Protein AF-A0A7X7TD85-F1 (afdb_monomer)

Foldseek 3Di:
DVVVVVVVVVVVLVVVVVVVVVPPDDDDPVVSVVVVVPPPPPDDDAAQWDKDFDDDPQFLAWWWAEAEPQQKTWTWTCSDVQAIWIKIAHPPVRDIDTDDPVGHAWTFAEAENLRWTKWWGDDPPLQAIWIWIADPVPRDIDTDDDPQFSYWTWHEAYPQRWTWWWTDPPATWIWIADPVPGDTDIGADPPARHWIFRYAYNLRWTKWWGHHPWEIWIWIDNPNPPDIDTDDDPPQDDTNWHDTWAEAEPQGWTWWDTNQWIWIDDPPDTRTDDDPQFSHWTFRYAYPQRKTKTWTAHPVRRITIMIIHGQDQAACDPVQHQQDQPQVRRSDNDVVSVVLLSVQQPDPAQPDPCLSRVQNPDPPPSHRDVVSVVVSVVSVVCCVVPND

Radius of gyration: 25.82 Å; Cα contacts (8 Å, |Δi|>4): 910; chains: 1; bounding box: 59×42×84 Å

Mean predicted aligned error: 12.68 Å

Structure (mmCIF, N/CA/C/O backbone):
data_AF-A0A7X7TD85-F1
#
_entry.id   AF-A0A7X7TD85-F1
#
loop_
_atom_site.group_PDB
_atom_site.id
_atom_site.type_symbol
_atom_site.label_atom_id
_atom_site.label_alt_id
_atom_site.label_comp_id
_atom_site.label_asym_id
_atom_site.label_entity_id
_atom_site.label_seq_id
_atom_site.pdbx_PDB_ins_code
_atom_site.Cartn_x
_atom_site.Cartn_y
_atom_site.Cartn_z
_atom_site.occupancy
_atom_site.B_iso_or_equiv
_atom_site.auth_seq_id
_atom_site.auth_comp_id
_atom_site.auth_asym_id
_atom_site.auth_atom_id
_atom_site.pdbx_PDB_model_num
ATOM 1 N N . MET A 1 1 ? 2.892 -10.693 33.694 1.00 32.06 1 MET A N 1
ATOM 2 C CA . MET A 1 1 ? 2.899 -10.758 35.179 1.00 32.06 1 MET A CA 1
ATOM 3 C C . MET A 1 1 ? 2.484 -9.441 35.850 1.00 32.06 1 MET A C 1
ATOM 5 O O . MET A 1 1 ? 1.933 -9.512 36.935 1.00 32.06 1 MET A O 1
ATOM 9 N N . GLY A 1 2 ? 2.659 -8.267 35.218 1.00 30.20 2 GLY A N 1
ATOM 10 C CA . GLY A 1 2 ? 2.232 -6.971 35.784 1.00 30.20 2 GLY A CA 1
ATOM 11 C C . GLY A 1 2 ? 0.717 -6.688 35.782 1.00 30.20 2 GLY A C 1
ATOM 12 O O . GLY A 1 2 ? 0.222 -6.086 36.725 1.00 30.20 2 GLY A O 1
ATOM 13 N N . GLN A 1 3 ? -0.043 -7.177 34.791 1.00 30.58 3 GLN A N 1
ATOM 14 C CA . GLN A 1 3 ? -1.491 -6.902 34.664 1.00 30.58 3 GLN A CA 1
ATOM 15 C C . GLN A 1 3 ? -2.364 -7.578 35.738 1.00 30.58 3 GLN A C 1
ATOM 17 O O . GLN A 1 3 ? -3.323 -6.981 36.215 1.00 30.58 3 GLN A O 1
ATOM 22 N N . ARG A 1 4 ? -2.010 -8.788 36.199 1.00 29.22 4 ARG A N 1
ATOM 23 C CA . ARG A 1 4 ? -2.764 -9.482 37.266 1.00 29.22 4 ARG A CA 1
ATOM 24 C C . ARG A 1 4 ? -2.607 -8.820 38.641 1.00 29.22 4 ARG A C 1
ATOM 26 O O . ARG A 1 4 ? -3.500 -8.929 39.473 1.00 29.22 4 ARG A O 1
ATOM 33 N N . THR A 1 5 ? -1.501 -8.112 38.868 1.00 29.78 5 THR A N 1
ATOM 34 C CA . THR A 1 5 ? -1.247 -7.372 40.114 1.00 29.78 5 THR A CA 1
ATOM 35 C C . THR A 1 5 ? -2.063 -6.078 40.179 1.00 29.78 5 THR A C 1
ATOM 37 O O . THR A 1 5 ? -2.513 -5.702 41.254 1.00 29.78 5 THR A O 1
ATOM 40 N N . ILE A 1 6 ? -2.319 -5.436 39.033 1.00 35.62 6 ILE A N 1
ATOM 41 C CA . ILE A 1 6 ? -3.193 -4.255 38.923 1.00 35.62 6 ILE A CA 1
ATOM 42 C C . ILE A 1 6 ? -4.661 -4.652 39.164 1.00 35.62 6 ILE A C 1
ATOM 44 O O . ILE A 1 6 ? -5.360 -3.983 39.921 1.00 35.62 6 ILE A O 1
ATOM 48 N N . LEU A 1 7 ? -5.086 -5.805 38.632 1.00 36.94 7 LEU A N 1
ATOM 49 C CA . LEU A 1 7 ? -6.433 -6.368 38.805 1.00 36.94 7 LEU A CA 1
ATOM 50 C C . LEU A 1 7 ? -6.800 -6.618 40.284 1.00 36.94 7 LEU A C 1
ATOM 52 O O . LEU A 1 7 ? -7.904 -6.309 40.726 1.00 36.94 7 LEU A O 1
ATOM 56 N N . PHE A 1 8 ? -5.846 -7.123 41.076 1.00 32.50 8 PHE A N 1
ATOM 57 C CA . PHE A 1 8 ? -6.036 -7.342 42.515 1.00 32.50 8 PHE A CA 1
ATOM 58 C C . PHE A 1 8 ? -6.134 -6.037 43.311 1.00 32.50 8 PHE A C 1
ATOM 60 O O . PHE A 1 8 ? -6.791 -6.010 44.347 1.00 32.50 8 PHE A O 1
ATOM 67 N N . ILE A 1 9 ? -5.507 -4.956 42.841 1.00 37.59 9 ILE A N 1
ATOM 68 C CA . ILE A 1 9 ? -5.531 -3.655 43.516 1.00 37.59 9 ILE A CA 1
ATOM 69 C C . ILE A 1 9 ? -6.856 -2.928 43.247 1.00 37.59 9 ILE A C 1
ATOM 71 O O . ILE A 1 9 ? -7.404 -2.343 44.174 1.00 37.59 9 ILE A O 1
ATOM 75 N N . VAL A 1 10 ? -7.422 -3.026 42.038 1.00 38.94 10 VAL A N 1
ATOM 76 C CA . VAL A 1 10 ? -8.727 -2.422 41.693 1.00 38.94 10 VAL A CA 1
ATOM 77 C C . VAL A 1 10 ? -9.875 -3.110 42.442 1.00 38.94 10 VAL A C 1
ATOM 79 O O . VAL A 1 10 ? -10.669 -2.437 43.096 1.00 38.94 10 VAL A O 1
ATOM 82 N N . ALA A 1 11 ? -9.903 -4.448 42.462 1.00 36.06 11 ALA A N 1
ATOM 83 C CA . ALA A 1 11 ? -10.901 -5.204 43.224 1.00 36.06 11 ALA A CA 1
ATOM 84 C C . ALA A 1 11 ? -10.747 -5.011 44.748 1.00 36.06 11 ALA A C 1
ATOM 86 O O . ALA A 1 11 ? -11.739 -4.894 45.470 1.00 36.06 11 ALA A O 1
ATOM 87 N N . ALA A 1 12 ? -9.508 -4.913 45.250 1.00 34.41 12 ALA A N 1
ATOM 88 C CA . ALA A 1 12 ? -9.257 -4.632 46.662 1.00 34.41 12 ALA A CA 1
ATOM 89 C C . ALA A 1 12 ? -9.620 -3.190 47.051 1.00 34.41 12 ALA A C 1
ATOM 91 O O . ALA A 1 12 ? -10.132 -2.981 48.145 1.00 34.41 12 ALA A O 1
ATOM 92 N N . LEU A 1 13 ? -9.415 -2.196 46.181 1.00 38.72 13 LEU A N 1
ATOM 93 C CA . LEU A 1 13 ? -9.805 -0.805 46.442 1.00 38.72 13 LEU A CA 1
ATOM 94 C C . LEU A 1 13 ? -11.325 -0.608 46.371 1.00 38.72 13 LEU A C 1
ATOM 96 O O . LEU A 1 13 ? -11.860 0.124 47.202 1.00 38.72 13 LEU A O 1
ATOM 100 N N . GLY A 1 14 ? -12.025 -1.317 45.477 1.00 38.66 14 GLY A N 1
ATOM 101 C CA . GLY A 1 14 ? -13.493 -1.372 45.458 1.00 38.66 14 GLY A CA 1
ATOM 102 C C . GLY A 1 14 ? -14.073 -1.996 46.734 1.00 38.66 14 GLY A C 1
ATOM 103 O O . GLY A 1 14 ? -14.979 -1.437 47.353 1.00 38.66 14 GLY A O 1
ATOM 104 N N . ALA A 1 15 ? -13.480 -3.095 47.214 1.00 35.88 15 ALA A N 1
ATOM 105 C CA . ALA A 1 15 ? -13.881 -3.736 48.469 1.00 35.88 15 ALA A CA 1
ATOM 106 C C . ALA A 1 15 ? -13.536 -2.895 49.717 1.00 35.88 15 ALA A C 1
ATOM 108 O O . ALA A 1 15 ? -14.316 -2.837 50.671 1.00 35.88 15 ALA A O 1
ATOM 109 N N . VAL A 1 16 ? -12.393 -2.197 49.715 1.00 36.25 16 VAL A N 1
ATOM 110 C CA . VAL A 1 16 ? -12.001 -1.286 50.803 1.00 36.25 16 VAL A CA 1
ATOM 111 C C . VAL A 1 16 ? -12.921 -0.062 50.833 1.00 36.25 16 VAL A C 1
ATOM 113 O O . VAL A 1 16 ? -13.397 0.292 51.911 1.00 36.25 16 VAL A O 1
ATOM 116 N N . ALA A 1 17 ? -13.272 0.521 49.683 1.00 37.56 17 ALA A N 1
ATOM 117 C CA . ALA A 1 17 ? -14.242 1.614 49.600 1.00 37.56 17 ALA A CA 1
ATOM 118 C C . ALA A 1 17 ? -15.633 1.202 50.124 1.00 37.56 17 ALA A C 1
ATOM 120 O O . ALA A 1 17 ? -16.249 1.966 50.868 1.00 37.56 17 ALA A O 1
ATOM 121 N N . ALA A 1 18 ? -16.085 -0.025 49.836 1.00 36.75 18 ALA A N 1
ATOM 122 C CA . ALA A 1 18 ? -17.347 -0.566 50.346 1.00 36.75 18 ALA A CA 1
ATOM 123 C C . ALA A 1 18 ? -17.337 -0.796 51.874 1.00 36.75 18 ALA A C 1
ATOM 125 O O . ALA A 1 18 ? -18.325 -0.515 52.553 1.00 36.75 18 ALA A O 1
ATOM 126 N N . SER A 1 19 ? -16.209 -1.235 52.447 1.00 35.62 19 SER A N 1
ATOM 127 C CA . SER A 1 19 ? -16.087 -1.497 53.894 1.00 35.62 19 SER A CA 1
ATOM 128 C C . SER A 1 19 ? -16.054 -0.236 54.778 1.00 35.62 19 SER A C 1
ATOM 130 O O . SER A 1 19 ? -16.370 -0.305 55.968 1.00 35.62 19 SER A O 1
ATOM 132 N N . TYR A 1 20 ? -15.739 0.934 54.209 1.00 34.91 20 TYR A N 1
ATOM 133 C CA . TYR A 1 20 ? -15.736 2.212 54.934 1.00 34.91 20 TYR A CA 1
ATOM 134 C C . TYR A 1 20 ? -17.121 2.875 55.029 1.00 34.91 20 TYR A C 1
ATOM 136 O O . TYR A 1 20 ? -17.342 3.697 55.920 1.00 34.91 20 TYR A O 1
ATOM 144 N N . VAL A 1 21 ? -18.082 2.487 54.183 1.00 39.78 21 VAL A N 1
ATOM 145 C CA . VAL A 1 21 ? -19.446 3.055 54.182 1.00 39.78 21 VAL A CA 1
ATOM 146 C C . VAL A 1 21 ? -20.287 2.551 55.367 1.00 39.78 21 VAL A C 1
ATOM 148 O O . VAL A 1 21 ? -21.185 3.253 55.824 1.00 39.78 21 VAL A O 1
ATOM 151 N N . SER A 1 22 ? -19.949 1.403 55.965 1.00 39.97 22 SER A N 1
ATOM 152 C CA . SER A 1 22 ? -20.615 0.884 57.175 1.00 39.97 22 SER A CA 1
ATOM 153 C C . SER A 1 22 ? -20.005 1.367 58.502 1.00 39.97 22 SER A C 1
ATOM 155 O O . SER A 1 22 ? -20.517 1.033 59.568 1.00 39.97 22 SER A O 1
ATOM 157 N N . GLY A 1 23 ? -18.903 2.127 58.464 1.00 37.53 23 GLY A N 1
ATOM 158 C CA . GLY A 1 23 ? -18.008 2.328 59.608 1.00 37.53 23 GLY A CA 1
ATOM 159 C C . GLY A 1 23 ? -17.766 3.776 60.033 1.00 37.53 23 GLY A C 1
ATOM 160 O O . GLY A 1 23 ? -16.636 4.101 60.370 1.00 37.53 23 GLY A O 1
ATOM 161 N N . GLY A 1 24 ? -18.774 4.654 60.012 1.00 35.91 24 GLY A N 1
ATOM 162 C CA . GLY A 1 24 ? -18.851 5.865 60.858 1.00 35.91 24 GLY A CA 1
ATOM 163 C C . GLY A 1 24 ? -17.739 6.934 60.797 1.00 35.91 24 GLY A C 1
ATOM 164 O O . GLY A 1 24 ? -17.831 7.920 61.525 1.00 35.91 24 GLY A O 1
ATOM 165 N N . LEU A 1 25 ? -16.710 6.805 59.959 1.00 35.03 25 LEU A N 1
ATOM 166 C CA . LEU A 1 25 ? -15.674 7.820 59.766 1.00 35.03 25 LEU A CA 1
ATOM 167 C C . LEU A 1 25 ? -15.967 8.594 58.482 1.00 35.03 25 LEU A C 1
ATOM 169 O O . LEU A 1 25 ? -15.775 8.102 57.373 1.00 35.03 25 LEU A O 1
ATOM 173 N N . ALA A 1 26 ? -16.449 9.823 58.653 1.00 40.00 26 ALA A N 1
ATOM 174 C CA . ALA A 1 26 ? -16.737 10.761 57.579 1.00 40.00 26 ALA A CA 1
ATOM 175 C C . ALA A 1 26 ? -15.445 11.216 56.873 1.00 40.00 26 ALA A C 1
ATOM 177 O O . ALA A 1 26 ? -14.918 12.295 57.138 1.00 40.00 26 ALA A O 1
ATOM 178 N N . MET A 1 27 ? -14.939 10.407 55.943 1.00 38.25 27 MET A N 1
ATOM 179 C CA . MET A 1 27 ? -14.141 10.916 54.829 1.00 38.25 27 MET A CA 1
ATOM 180 C C . MET A 1 27 ? -15.115 11.405 53.757 1.00 38.25 27 MET A C 1
ATOM 182 O O . MET A 1 27 ? -15.992 10.672 53.308 1.00 38.25 27 MET A O 1
ATOM 186 N N . CYS A 1 28 ? -15.008 12.681 53.383 1.00 39.28 28 CYS A N 1
ATOM 187 C CA . CYS A 1 28 ? -15.877 13.282 52.376 1.00 39.28 28 CYS A CA 1
ATOM 188 C C . CYS A 1 28 ? -15.732 12.513 51.053 1.00 39.28 28 CYS A C 1
ATOM 190 O O . CYS A 1 28 ? -14.605 12.317 50.595 1.00 39.28 28 CYS A O 1
ATOM 192 N N . ARG A 1 29 ? -16.856 12.122 50.424 1.00 41.38 29 ARG A N 1
ATOM 193 C CA . ARG A 1 29 ? -16.921 11.431 49.113 1.00 41.38 29 ARG A CA 1
ATOM 194 C C . ARG A 1 29 ? -15.961 12.027 48.063 1.00 41.38 29 ARG A C 1
ATOM 196 O O . ARG A 1 29 ? -15.416 11.302 47.243 1.00 41.38 29 ARG A O 1
ATOM 203 N N . ARG A 1 30 ? -15.670 13.331 48.155 1.00 38.34 30 ARG A N 1
ATOM 204 C CA . ARG A 1 30 ? -14.742 14.073 47.281 1.00 38.34 30 ARG A CA 1
ATOM 205 C C . ARG A 1 30 ? -13.263 13.671 47.391 1.00 38.34 30 ARG A C 1
ATOM 207 O O . ARG A 1 30 ? -12.523 13.867 46.435 1.00 38.34 30 ARG A O 1
ATOM 214 N N . CYS A 1 31 ? -12.809 13.132 48.523 1.00 35.28 31 CYS A N 1
ATOM 215 C CA . CYS A 1 31 ? -11.389 12.826 48.748 1.00 35.28 31 CYS A CA 1
ATOM 216 C C . CYS A 1 31 ? -10.958 11.468 48.174 1.00 35.28 31 CYS A C 1
ATOM 218 O O . CYS A 1 31 ? -9.779 11.292 47.882 1.00 35.28 31 CYS A O 1
ATOM 220 N N . VAL A 1 32 ? -11.893 10.529 47.988 1.00 44.47 32 VAL A N 1
ATOM 221 C CA . VAL A 1 32 ? -11.605 9.194 47.434 1.00 44.47 32 VAL A CA 1
ATOM 222 C C . VAL A 1 32 ? -11.452 9.256 45.905 1.00 44.47 32 VAL A C 1
ATOM 224 O O . VAL A 1 32 ? -10.505 8.686 45.372 1.00 44.47 32 VAL A O 1
ATOM 227 N N . CYS A 1 33 ? -12.283 10.037 45.200 1.00 41.84 33 CYS A N 1
ATOM 228 C CA . CYS A 1 33 ? -12.187 10.191 43.739 1.00 41.84 33 CYS A CA 1
ATOM 229 C C . CYS A 1 33 ? -10.936 10.958 43.275 1.00 41.84 33 CYS A C 1
ATOM 231 O O . CYS A 1 33 ? -10.372 10.634 42.233 1.00 41.84 33 CYS A O 1
ATOM 233 N N . LEU A 1 34 ? -10.455 11.942 44.048 1.00 34.38 34 LEU A N 1
ATOM 234 C CA . LEU A 1 34 ? -9.291 12.754 43.655 1.00 34.38 34 LEU A CA 1
ATOM 235 C C . LEU A 1 34 ? -7.988 11.934 43.582 1.00 34.38 34 LEU A C 1
ATOM 237 O O . LEU A 1 34 ? -7.079 12.285 42.837 1.00 34.38 34 LEU A O 1
ATOM 241 N N . ILE A 1 35 ? -7.900 10.837 44.341 1.00 40.81 35 ILE A N 1
ATOM 242 C CA . ILE A 1 35 ? -6.721 9.958 44.381 1.00 40.81 35 ILE A CA 1
ATOM 243 C C . ILE A 1 35 ? -6.722 8.968 43.202 1.00 40.81 35 ILE A C 1
ATOM 245 O O . ILE A 1 35 ? -5.653 8.621 42.707 1.00 40.81 35 ILE A O 1
ATOM 249 N N . VAL A 1 36 ? -7.900 8.574 42.701 1.00 43.59 36 VAL A N 1
ATOM 250 C CA . VAL A 1 36 ? -8.040 7.690 41.528 1.00 43.59 36 VAL A CA 1
ATOM 251 C C . VAL A 1 36 ? -7.693 8.432 40.229 1.00 43.59 36 VAL A C 1
ATOM 253 O O . VAL A 1 36 ? -6.986 7.890 39.385 1.00 43.59 36 VAL A O 1
ATOM 256 N N . VAL A 1 37 ? -8.086 9.706 40.108 1.00 39.94 37 VAL A N 1
ATOM 257 C CA . VAL A 1 37 ? -7.835 10.531 38.908 1.00 39.94 37 VAL A CA 1
ATOM 258 C C . VAL A 1 37 ? -6.360 10.948 38.766 1.00 39.94 37 VAL A C 1
ATOM 260 O O . VAL A 1 37 ? -5.863 11.108 37.655 1.00 39.94 37 VAL A O 1
ATOM 263 N N . LEU A 1 38 ? -5.618 11.100 39.871 1.00 35.53 38 LEU A N 1
ATOM 264 C CA . LEU A 1 38 ? -4.243 11.624 39.835 1.00 35.53 38 LEU A CA 1
ATOM 265 C C . LEU A 1 38 ? -3.147 10.573 39.563 1.00 35.53 38 LEU A C 1
ATOM 267 O O . LEU A 1 38 ? -2.009 10.965 39.309 1.00 35.53 38 LEU A O 1
ATOM 271 N N . PHE A 1 39 ? -3.453 9.268 39.577 1.00 36.59 39 PHE A N 1
ATOM 272 C CA . PHE A 1 39 ? -2.442 8.204 39.420 1.00 36.59 39 PHE A CA 1
ATOM 273 C C . PHE A 1 39 ? -2.352 7.549 38.029 1.00 36.59 39 PHE A C 1
ATOM 275 O O . PHE A 1 39 ? -1.396 6.814 37.792 1.00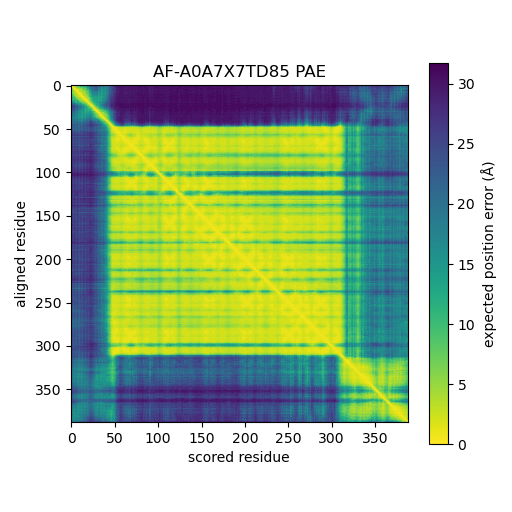 36.59 39 PHE A O 1
ATOM 282 N N . PHE A 1 40 ? -3.260 7.836 37.091 1.00 41.59 40 PHE A N 1
ATOM 283 C CA . PHE A 1 40 ? -3.316 7.150 35.786 1.00 41.59 40 PHE A CA 1
ATOM 284 C C . PHE A 1 40 ? -3.123 8.070 34.572 1.00 41.59 40 PHE A C 1
ATOM 286 O O . PHE A 1 40 ? -3.661 7.830 33.499 1.00 41.59 40 PHE A O 1
ATOM 293 N N . ASN A 1 41 ? -2.282 9.099 34.691 1.00 30.73 41 ASN A N 1
ATOM 294 C CA . ASN A 1 41 ? -1.896 9.944 33.550 1.00 30.73 41 ASN A CA 1
ATOM 295 C C . ASN A 1 41 ? -0.824 9.295 32.644 1.00 30.73 41 ASN A C 1
ATOM 297 O O . ASN A 1 41 ? 0.086 9.954 32.141 1.00 30.73 41 ASN A O 1
ATOM 301 N N . SER A 1 42 ? -0.907 7.981 32.440 1.00 33.94 42 SER A N 1
ATOM 302 C CA . SER A 1 42 ? -0.065 7.243 31.500 1.00 33.94 42 SER A CA 1
ATOM 303 C C . SER A 1 42 ? -0.921 6.731 30.345 1.00 33.94 42 SER A C 1
ATOM 305 O O . SER A 1 42 ? -1.351 5.584 30.357 1.00 33.94 42 SER A O 1
ATOM 307 N N . LEU A 1 43 ? -1.163 7.635 29.388 1.00 38.50 43 LEU A N 1
ATOM 308 C CA . LEU A 1 43 ? -1.397 7.408 27.954 1.00 38.50 43 LEU A CA 1
ATOM 309 C C . LEU A 1 43 ? -1.943 6.017 27.587 1.00 38.50 43 LEU A C 1
ATOM 311 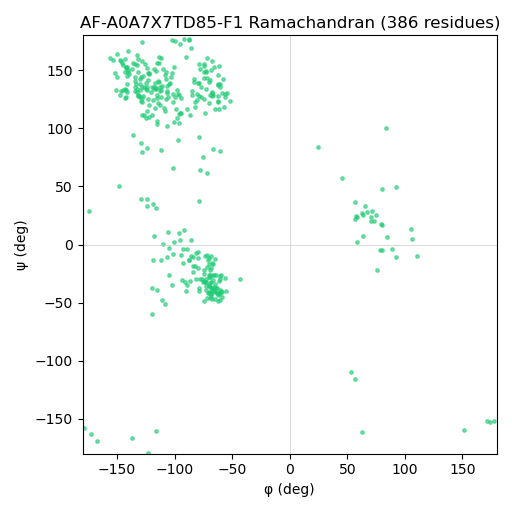O O . LEU A 1 43 ? -1.187 5.142 27.164 1.00 38.50 43 LEU A O 1
ATOM 315 N N . LEU A 1 44 ? -3.258 5.851 27.681 1.00 40.19 44 LEU A N 1
ATOM 316 C CA . LEU A 1 44 ? -3.975 4.854 26.895 1.00 40.19 44 LEU A CA 1
ATOM 317 C C . LEU A 1 44 ? -4.523 5.599 25.676 1.00 40.19 44 LEU A C 1
ATOM 319 O O . LEU A 1 44 ? -5.429 6.416 25.799 1.00 40.19 44 LEU A O 1
ATOM 323 N N . PHE A 1 45 ? -3.895 5.408 24.517 1.00 41.66 45 PHE A N 1
ATOM 324 C CA . PHE A 1 45 ? -4.508 5.815 23.258 1.00 41.66 45 PHE A CA 1
ATOM 325 C C . PHE A 1 45 ? -5.619 4.804 22.987 1.00 41.66 45 PHE A C 1
ATOM 327 O O . PHE A 1 45 ? -5.314 3.633 22.792 1.00 41.66 45 PHE A O 1
ATOM 334 N N . ALA A 1 46 ? -6.880 5.230 23.028 1.00 50.19 46 ALA A N 1
ATOM 335 C CA . ALA A 1 46 ? -7.964 4.417 22.496 1.00 50.19 46 ALA A CA 1
ATOM 336 C C . ALA A 1 46 ? -7.737 4.222 20.986 1.00 50.19 46 ALA A C 1
ATOM 338 O O . ALA A 1 46 ? -7.342 5.175 20.296 1.00 50.19 46 ALA A O 1
ATOM 339 N N . ASP A 1 47 ? -7.942 2.998 20.494 1.00 63.97 47 ASP A N 1
ATOM 340 C CA . ASP A 1 47 ? -7.630 2.639 19.114 1.00 63.97 47 ASP A CA 1
ATOM 341 C C . ASP A 1 47 ? -8.391 3.547 18.133 1.00 63.97 47 ASP A C 1
ATOM 343 O O . ASP A 1 47 ? -9.491 4.047 18.380 1.00 63.97 47 ASP A O 1
ATOM 347 N N . SER A 1 48 ? -7.726 3.902 17.039 1.00 79.75 48 SER A N 1
ATOM 348 C CA . SER A 1 48 ? -8.261 4.830 16.028 1.00 79.75 48 SER A CA 1
ATOM 349 C C . SER A 1 48 ? -8.952 4.106 14.875 1.00 79.75 48 SER A C 1
ATOM 351 O O . SER A 1 48 ? -9.588 4.748 14.041 1.00 79.75 48 SER A O 1
ATOM 353 N N . TYR A 1 49 ? -8.822 2.781 14.846 1.00 86.31 49 TYR A N 1
ATOM 354 C CA . TYR A 1 49 ? -9.267 1.906 13.778 1.00 86.31 49 TYR A CA 1
ATOM 355 C C . TYR A 1 49 ? -9.838 0.613 14.355 1.00 86.31 49 TYR A C 1
ATOM 357 O O . TYR A 1 49 ? -9.222 0.024 15.242 1.00 86.31 49 TYR A O 1
ATOM 365 N N . ASP A 1 50 ? -10.947 0.148 13.787 1.00 85.19 50 ASP A N 1
ATOM 366 C CA . ASP A 1 50 ? -11.448 -1.214 13.960 1.00 85.19 50 ASP A CA 1
ATOM 367 C C . ASP A 1 50 ? -10.798 -2.118 12.922 1.00 85.19 50 ASP A C 1
ATOM 369 O O . ASP A 1 50 ? -11.027 -1.968 11.720 1.00 85.19 50 ASP A O 1
ATOM 373 N N . LEU A 1 51 ? -9.940 -3.029 13.386 1.00 88.50 51 LEU A N 1
ATOM 374 C CA . LEU A 1 51 ? -9.154 -3.915 12.533 1.00 88.50 51 LEU A CA 1
ATOM 375 C C . LEU A 1 51 ? -9.786 -5.305 12.482 1.00 88.50 51 LEU A C 1
ATOM 377 O O . LEU A 1 51 ? -9.916 -5.975 13.504 1.00 88.50 51 LEU A O 1
ATOM 381 N N . ALA A 1 52 ? -10.108 -5.763 11.277 1.00 88.81 52 ALA A N 1
ATOM 382 C CA . ALA A 1 52 ? -10.649 -7.090 11.023 1.00 88.81 52 ALA A CA 1
ATOM 383 C C . ALA A 1 52 ? -9.698 -7.898 10.137 1.00 88.81 52 ALA A C 1
ATOM 385 O O . ALA A 1 52 ? -9.217 -7.408 9.113 1.00 88.81 52 ALA A O 1
ATOM 386 N N . THR A 1 53 ? -9.442 -9.151 10.512 1.00 94.19 53 THR A N 1
ATOM 387 C CA . THR A 1 53 ? -8.691 -10.095 9.676 1.00 94.19 53 THR A CA 1
ATOM 388 C C . THR A 1 53 ? -9.435 -10.362 8.369 1.00 94.19 53 THR A C 1
ATOM 390 O O . THR A 1 53 ? -10.647 -10.579 8.364 1.00 94.19 53 THR A O 1
ATOM 393 N N . PHE A 1 54 ? -8.689 -10.416 7.270 1.00 94.38 54 PHE A N 1
ATOM 394 C CA . PHE A 1 54 ? -9.161 -10.855 5.965 1.00 94.38 54 PHE A CA 1
ATOM 395 C C . PHE A 1 54 ? -8.216 -11.931 5.431 1.00 94.38 54 PHE A C 1
ATOM 397 O O . PHE A 1 54 ? -7.075 -11.641 5.077 1.00 94.38 54 PHE A O 1
ATOM 404 N N . ASP A 1 55 ? -8.711 -13.163 5.344 1.00 94.56 55 ASP A N 1
ATOM 405 C CA . ASP A 1 55 ? -7.967 -14.287 4.783 1.00 94.56 55 ASP A CA 1
ATOM 406 C C . ASP A 1 55 ? -8.746 -14.944 3.646 1.00 94.56 55 ASP A C 1
ATOM 408 O O . ASP A 1 55 ? -9.941 -15.232 3.765 1.00 94.56 55 ASP A O 1
ATOM 412 N N . VAL A 1 56 ? -8.045 -15.241 2.550 1.00 93.31 56 VAL A N 1
ATOM 413 C CA . VAL A 1 56 ? -8.607 -16.036 1.457 1.00 93.31 56 VAL A CA 1
ATOM 414 C C . VAL A 1 56 ? -8.769 -17.478 1.939 1.00 93.31 56 VAL A C 1
ATOM 416 O O . VAL A 1 56 ? -7.812 -18.132 2.353 1.00 93.31 56 VAL A O 1
ATOM 419 N N . GLY A 1 57 ? -9.997 -17.998 1.896 1.00 91.88 57 GLY A N 1
ATOM 420 C CA . GLY A 1 57 ? -10.310 -19.329 2.417 1.00 91.88 57 GLY A CA 1
ATOM 421 C C . GLY A 1 57 ? -9.462 -20.425 1.766 1.00 91.88 57 GLY A C 1
ATOM 422 O O . GLY A 1 57 ? -9.549 -20.645 0.564 1.00 91.88 57 GLY A O 1
ATOM 423 N N . GLY A 1 58 ? -8.660 -21.142 2.554 1.00 89.31 58 GLY A N 1
ATOM 424 C CA . GLY A 1 58 ? -7.757 -22.191 2.063 1.00 89.31 58 GLY A CA 1
ATOM 425 C C . GLY A 1 58 ? -6.336 -21.719 1.735 1.00 89.31 58 GLY A C 1
ATOM 426 O O . GLY A 1 58 ? -5.466 -22.570 1.570 1.00 89.31 58 GLY A O 1
ATOM 427 N N . ALA A 1 59 ? -6.076 -20.409 1.704 1.00 92.31 59 ALA A N 1
ATOM 428 C CA . ALA A 1 59 ? -4.718 -19.877 1.717 1.00 92.31 59 ALA A CA 1
ATOM 429 C C . ALA A 1 59 ? -4.112 -19.993 3.122 1.00 92.31 59 ALA A C 1
ATOM 431 O O . ALA A 1 59 ? -4.811 -19.904 4.133 1.00 92.31 59 ALA A O 1
ATOM 432 N N . THR A 1 60 ? -2.795 -20.178 3.198 1.00 92.19 60 THR A N 1
ATOM 433 C CA . THR A 1 60 ? -2.060 -20.055 4.470 1.00 92.19 60 THR A CA 1
ATOM 434 C C . THR A 1 60 ? -1.510 -18.649 4.675 1.00 92.19 60 THR A C 1
ATOM 436 O O . THR A 1 60 ? -1.059 -18.319 5.771 1.00 92.19 60 THR A O 1
ATOM 439 N N . THR A 1 61 ? -1.472 -17.860 3.604 1.00 93.94 61 THR A N 1
ATOM 440 C CA . THR A 1 61 ? -0.930 -16.512 3.562 1.00 93.94 61 THR A CA 1
ATOM 441 C C . THR A 1 61 ? -1.789 -15.654 2.652 1.00 93.94 61 THR A C 1
ATOM 443 O O . THR A 1 61 ? -1.995 -16.003 1.490 1.00 93.94 61 THR A O 1
ATOM 446 N N . THR A 1 62 ? -2.225 -14.518 3.188 1.00 96.38 62 THR A N 1
ATOM 447 C CA . THR A 1 62 ? -2.965 -13.491 2.454 1.00 96.38 62 THR A CA 1
ATOM 448 C C . THR A 1 62 ? -2.265 -12.153 2.652 1.00 96.38 62 THR A C 1
ATOM 450 O O . THR A 1 62 ? -2.018 -11.746 3.785 1.00 96.38 62 THR A O 1
ATOM 453 N N . TYR A 1 63 ? -1.960 -11.462 1.559 1.00 97.56 63 TYR A N 1
ATOM 454 C CA . TYR A 1 63 ? -1.492 -10.081 1.562 1.00 97.56 63 TYR A CA 1
ATOM 455 C C . TYR A 1 63 ? -2.553 -9.189 0.930 1.00 97.56 63 TYR A C 1
ATOM 457 O O . TYR A 1 63 ? -3.026 -9.490 -0.165 1.00 97.56 63 TYR A O 1
ATOM 465 N N . LEU A 1 64 ? -2.885 -8.077 1.586 1.00 98.50 64 LEU A N 1
ATOM 466 C CA . LEU A 1 64 ? -3.636 -6.980 0.978 1.00 98.50 64 LEU A CA 1
ATOM 467 C C . LEU A 1 64 ? -2.679 -5.818 0.737 1.00 98.50 64 LEU A C 1
ATOM 469 O O . LEU A 1 64 ? -1.934 -5.457 1.650 1.00 98.50 64 LEU A O 1
ATOM 473 N N . TYR A 1 65 ? -2.692 -5.270 -0.477 1.00 98.50 65 TYR A N 1
ATOM 474 C CA . TYR A 1 65 ? -1.740 -4.243 -0.899 1.00 98.50 65 TYR A CA 1
ATOM 475 C C . TYR A 1 65 ? -2.399 -2.926 -1.295 1.00 98.50 65 TYR A C 1
ATOM 477 O O . TYR A 1 65 ? -1.845 -1.894 -0.952 1.00 98.50 65 TYR A O 1
ATOM 485 N N . GLY A 1 66 ? -3.563 -2.949 -1.954 1.00 98.50 66 GLY A N 1
ATOM 486 C CA . GLY A 1 66 ? -4.222 -1.732 -2.443 1.00 98.50 66 GLY A CA 1
ATOM 487 C C . GLY A 1 66 ? -5.729 -1.721 -2.198 1.00 98.50 66 GLY A C 1
ATOM 488 O O . GLY A 1 66 ? -6.351 -2.785 -2.168 1.00 98.50 66 GLY A O 1
ATOM 489 N N . ILE A 1 67 ? -6.320 -0.536 -2.042 1.00 98.69 67 ILE A N 1
ATOM 490 C CA . ILE A 1 67 ? -7.762 -0.308 -1.900 1.00 98.69 67 ILE A CA 1
ATOM 491 C C . ILE A 1 67 ? -8.192 0.980 -2.612 1.00 98.69 67 ILE A C 1
ATOM 493 O O . ILE A 1 67 ? -7.612 2.038 -2.412 1.00 98.69 67 ILE A O 1
ATOM 497 N N . ASN A 1 68 ? -9.281 0.930 -3.382 1.00 98.12 68 ASN A N 1
ATOM 498 C CA . ASN A 1 68 ? -9.850 2.132 -3.996 1.00 98.12 68 ASN A CA 1
ATOM 499 C C . ASN A 1 68 ? -11.097 2.665 -3.263 1.00 98.12 68 ASN A C 1
ATOM 501 O O . ASN A 1 68 ? -11.624 2.068 -2.315 1.00 98.12 68 ASN A O 1
ATOM 505 N N . ASN A 1 69 ? -11.611 3.810 -3.718 1.00 96.19 69 ASN A N 1
ATOM 506 C CA . ASN A 1 69 ? -12.774 4.477 -3.121 1.00 96.19 69 ASN A CA 1
ATOM 507 C C . ASN A 1 69 ? -14.103 3.748 -3.346 1.00 96.19 69 ASN A C 1
ATOM 509 O O . ASN A 1 69 ? -15.102 4.091 -2.717 1.00 96.19 69 ASN A O 1
ATOM 513 N N . HIS A 1 70 ? -14.123 2.753 -4.228 1.00 93.06 70 HIS A N 1
ATOM 514 C CA . HIS A 1 70 ? -15.289 1.919 -4.507 1.00 93.06 70 HIS A CA 1
ATOM 515 C C . HIS A 1 70 ? -15.267 0.602 -3.711 1.00 93.06 70 HIS A C 1
ATOM 517 O O . HIS A 1 70 ? -16.059 -0.296 -3.993 1.00 93.06 70 HIS A O 1
ATOM 523 N N . GLY A 1 71 ? -14.344 0.460 -2.750 1.00 90.56 71 GLY A N 1
ATOM 524 C CA . GLY A 1 71 ? -14.242 -0.728 -1.901 1.00 90.56 71 GLY A CA 1
ATOM 525 C C . GLY A 1 71 ? -13.678 -1.955 -2.619 1.00 90.56 71 GLY A C 1
ATOM 526 O O . GLY A 1 71 ? -13.906 -3.080 -2.172 1.00 90.56 71 GLY A O 1
ATOM 527 N N . TRP A 1 72 ? -12.964 -1.767 -3.733 1.00 97.56 72 TRP A N 1
ATOM 528 C CA . TRP A 1 72 ? -12.161 -2.830 -4.330 1.00 97.56 72 TRP A CA 1
ATOM 529 C C . TRP A 1 72 ? -10.796 -2.891 -3.668 1.00 97.56 72 TRP A C 1
ATOM 531 O O . TRP A 1 72 ? -10.130 -1.871 -3.525 1.00 97.56 72 TRP A O 1
ATOM 541 N N . ILE A 1 73 ? -10.388 -4.099 -3.304 1.00 98.38 73 ILE A N 1
ATOM 542 C CA . ILE A 1 73 ? -9.100 -4.421 -2.703 1.00 98.38 73 ILE A CA 1
ATOM 543 C C . ILE A 1 73 ? -8.312 -5.282 -3.680 1.00 98.38 73 ILE A C 1
ATOM 545 O O . ILE A 1 73 ? -8.877 -6.194 -4.284 1.00 98.38 73 ILE A O 1
ATOM 549 N N . VAL A 1 74 ? -7.010 -5.042 -3.793 1.00 98.44 74 VAL A N 1
ATOM 550 C CA . VAL A 1 74 ? -6.072 -5.930 -4.486 1.00 98.44 74 VAL A CA 1
ATOM 551 C C . VAL A 1 74 ? -5.041 -6.501 -3.527 1.00 98.44 74 VAL A C 1
ATOM 553 O O . VAL A 1 74 ? -4.672 -5.886 -2.522 1.00 98.44 74 VAL A O 1
ATOM 556 N N . GLY A 1 75 ? -4.594 -7.711 -3.832 1.00 97.56 75 GLY A N 1
ATOM 557 C CA . GLY A 1 75 ? -3.708 -8.461 -2.962 1.00 97.56 75 GLY A CA 1
ATOM 558 C C . GLY A 1 75 ? -3.103 -9.672 -3.647 1.00 97.56 75 GLY A C 1
ATOM 559 O O . GLY A 1 75 ? -3.218 -9.844 -4.863 1.00 97.56 75 GLY A O 1
ATOM 560 N N . SER A 1 76 ? -2.467 -10.530 -2.857 1.00 95.56 76 SER A N 1
ATOM 561 C CA . SER A 1 76 ? -2.069 -11.861 -3.300 1.00 95.56 76 SER A CA 1
ATOM 562 C C . SER A 1 76 ? -2.243 -12.904 -2.207 1.00 95.56 76 SER A C 1
ATOM 564 O O . SER A 1 76 ? -2.173 -12.614 -1.012 1.00 95.56 76 SER A O 1
ATOM 566 N N . ASP A 1 77 ? -2.464 -14.140 -2.627 1.00 94.75 77 ASP A N 1
ATOM 567 C CA . ASP A 1 77 ? -2.604 -15.282 -1.735 1.00 94.75 77 ASP A CA 1
ATOM 568 C C . ASP A 1 77 ? -1.916 -16.520 -2.316 1.00 94.75 77 ASP A C 1
ATOM 570 O O . ASP A 1 77 ? -1.530 -16.549 -3.488 1.00 94.75 77 ASP A O 1
ATOM 574 N N . ASN A 1 78 ? -1.737 -17.535 -1.473 1.00 92.12 78 ASN A N 1
ATOM 575 C CA . ASN A 1 78 ? -1.145 -18.819 -1.841 1.00 92.12 78 ASN A CA 1
ATOM 576 C C . ASN A 1 78 ? -2.123 -19.999 -1.690 1.00 92.12 78 ASN A C 1
ATOM 578 O O . ASN A 1 78 ? -1.702 -21.112 -1.368 1.00 92.12 78 ASN A O 1
ATOM 582 N N . GLN A 1 79 ? -3.425 -19.767 -1.888 1.00 91.12 79 GLN A N 1
ATOM 583 C CA . GLN A 1 79 ? -4.437 -20.828 -1.889 1.00 91.12 79 GLN A CA 1
ATOM 584 C C . GLN A 1 79 ? -4.088 -21.925 -2.903 1.00 91.12 79 GLN A C 1
ATOM 586 O O . GLN A 1 79 ? -4.264 -23.117 -2.636 1.00 91.12 79 GLN A O 1
ATOM 591 N N . ASP A 1 80 ? -3.582 -21.528 -4.071 1.00 86.38 80 ASP A N 1
ATOM 592 C CA . ASP A 1 80 ? -3.095 -22.460 -5.074 1.00 86.38 80 ASP A CA 1
ATOM 593 C C . ASP A 1 80 ? -1.669 -22.932 -4.721 1.00 86.38 80 ASP A C 1
ATOM 595 O O . ASP A 1 80 ? -0.749 -22.118 -4.600 1.00 86.38 80 ASP A O 1
ATOM 599 N N . PRO A 1 81 ? -1.426 -24.251 -4.610 1.00 84.06 81 PRO A N 1
ATOM 600 C CA . PRO A 1 81 ? -0.120 -24.783 -4.226 1.00 84.06 81 PRO A CA 1
ATOM 601 C C . PRO A 1 81 ? 0.990 -24.502 -5.250 1.00 84.06 81 PRO A C 1
ATOM 603 O O . PRO A 1 81 ? 2.162 -24.729 -4.946 1.00 84.06 81 PRO A O 1
ATOM 606 N N . ARG A 1 82 ? 0.653 -24.047 -6.465 1.00 83.12 82 ARG A N 1
ATOM 607 C CA . ARG A 1 82 ? 1.630 -23.667 -7.491 1.00 83.12 82 ARG A CA 1
ATOM 608 C C . ARG A 1 82 ? 2.390 -22.394 -7.120 1.00 83.12 82 ARG A C 1
ATOM 610 O O . ARG A 1 82 ? 3.515 -22.244 -7.584 1.00 83.12 82 ARG A O 1
ATOM 617 N N . GLY A 1 83 ? 1.819 -21.507 -6.302 1.00 86.62 83 GLY A N 1
ATOM 618 C CA . GLY A 1 83 ? 2.486 -20.289 -5.843 1.00 86.62 83 GLY A CA 1
ATOM 619 C C . GLY A 1 83 ? 1.517 -19.152 -5.536 1.00 86.62 83 GLY A C 1
ATOM 620 O O . GLY A 1 83 ? 0.334 -19.374 -5.311 1.00 86.62 83 GLY A O 1
ATOM 621 N N . PHE A 1 84 ? 2.041 -17.925 -5.522 1.00 90.19 84 PHE A N 1
ATOM 622 C CA . PHE A 1 84 ? 1.233 -16.733 -5.273 1.00 90.19 84 PHE A CA 1
ATOM 623 C C . PHE A 1 84 ? 0.471 -16.296 -6.519 1.00 90.19 84 PHE A C 1
ATOM 625 O O . PHE A 1 84 ? 1.027 -16.291 -7.622 1.00 90.19 84 PHE A O 1
ATOM 632 N N . PHE A 1 85 ? -0.777 -15.889 -6.323 1.00 92.12 85 PHE A N 1
ATOM 633 C CA . PHE A 1 85 ? -1.611 -15.297 -7.358 1.00 92.12 85 PHE A CA 1
ATOM 634 C C . PHE A 1 85 ? -2.188 -13.981 -6.859 1.00 92.12 85 PHE A C 1
ATOM 636 O O . PHE A 1 85 ? -2.663 -13.893 -5.728 1.00 92.12 85 PHE A O 1
ATOM 643 N N . GLY A 1 86 ? -2.155 -12.965 -7.716 1.00 94.31 86 GLY A N 1
ATOM 644 C CA . GLY A 1 86 ? -2.820 -11.705 -7.454 1.00 94.31 86 GLY A CA 1
ATOM 645 C C . GLY A 1 86 ? -4.331 -11.860 -7.568 1.00 94.31 86 GLY A C 1
ATOM 646 O O . GLY A 1 86 ? -4.835 -12.566 -8.448 1.00 94.31 86 GLY A O 1
ATOM 647 N N . PHE A 1 87 ? -5.059 -11.163 -6.708 1.00 95.25 87 PHE A N 1
ATOM 648 C CA . PHE A 1 87 ? -6.513 -11.104 -6.751 1.00 95.25 87 PHE A CA 1
ATOM 649 C C . PHE A 1 87 ? -7.014 -9.669 -6.625 1.00 95.25 87 PHE A C 1
ATOM 651 O O . PHE A 1 87 ? -6.301 -8.773 -6.173 1.00 95.25 87 PHE A O 1
ATOM 658 N N . MET A 1 88 ? -8.273 -9.484 -7.007 1.00 95.88 88 MET A N 1
ATOM 659 C CA . MET A 1 88 ? -9.080 -8.308 -6.731 1.00 95.88 88 MET A CA 1
ATOM 660 C C . MET A 1 88 ? -10.393 -8.748 -6.063 1.00 95.88 88 MET A C 1
ATOM 662 O O . MET A 1 88 ? -11.005 -9.729 -6.488 1.00 95.88 88 MET A O 1
ATOM 666 N N . TYR A 1 89 ? -10.821 -8.056 -5.009 1.00 96.44 89 TYR A N 1
ATOM 667 C CA . TYR A 1 89 ? -11.989 -8.390 -4.190 1.00 96.44 89 TYR A CA 1
ATOM 668 C C . TYR A 1 89 ? -12.838 -7.145 -3.926 1.00 96.44 89 TYR A C 1
ATOM 670 O O . TYR A 1 89 ? -12.300 -6.118 -3.527 1.00 96.44 89 TYR A O 1
ATOM 678 N N . ASN A 1 90 ? -14.153 -7.219 -4.126 1.00 93.88 90 ASN A N 1
ATOM 679 C CA . ASN A 1 90 ? -15.067 -6.116 -3.822 1.00 93.88 90 ASN A CA 1
ATOM 680 C C . ASN A 1 90 ? -15.763 -6.340 -2.479 1.00 93.88 90 ASN A C 1
ATOM 682 O O . ASN A 1 90 ? -16.408 -7.371 -2.289 1.00 93.88 90 ASN A O 1
ATOM 686 N N . LEU A 1 91 ? -15.686 -5.360 -1.580 1.00 86.00 91 LEU A N 1
ATOM 687 C CA . LEU A 1 91 ? -16.265 -5.464 -0.238 1.00 86.00 91 LEU A CA 1
ATOM 688 C C . LEU A 1 91 ? -17.794 -5.562 -0.238 1.00 86.00 91 LEU A C 1
ATOM 690 O O . LEU A 1 91 ? -18.347 -6.382 0.494 1.00 86.00 91 LEU A O 1
ATOM 694 N N . ASP A 1 92 ? -18.465 -4.784 -1.086 1.00 82.81 92 ASP A N 1
ATOM 695 C CA . ASP A 1 92 ? -19.927 -4.678 -1.077 1.00 82.81 92 ASP A CA 1
ATOM 696 C C . ASP A 1 92 ? -20.600 -5.915 -1.681 1.00 82.81 92 ASP A C 1
ATOM 698 O O . ASP A 1 92 ? -21.530 -6.493 -1.118 1.00 82.81 92 ASP A O 1
ATOM 702 N N . SER A 1 93 ? -20.129 -6.332 -2.855 1.00 90.38 93 SER A N 1
ATOM 703 C CA . SER A 1 93 ? -20.683 -7.468 -3.598 1.00 90.38 93 SER A CA 1
ATOM 704 C C . SER A 1 93 ? -20.078 -8.812 -3.197 1.00 90.38 93 SER A C 1
ATOM 706 O O . SER A 1 93 ? -20.615 -9.850 -3.584 1.00 90.38 93 SER A O 1
ATOM 708 N N . GLN A 1 94 ? -18.967 -8.802 -2.451 1.00 87.50 94 GLN A N 1
ATOM 709 C CA . GLN A 1 94 ? -18.181 -9.983 -2.073 1.00 87.50 94 GLN A CA 1
ATOM 710 C C . GLN A 1 94 ? -17.695 -10.809 -3.275 1.00 87.50 94 GLN A C 1
ATOM 712 O O . GLN A 1 94 ? -17.400 -12.000 -3.160 1.00 87.50 94 GLN A O 1
ATOM 717 N N . SER A 1 95 ? -17.621 -10.191 -4.457 1.00 91.12 95 SER A N 1
ATOM 718 C CA . SER A 1 95 ? -17.101 -10.837 -5.657 1.00 91.12 95 SER A CA 1
ATOM 719 C C . SER A 1 95 ? -15.580 -10.771 -5.688 1.00 91.12 95 SER A C 1
ATOM 721 O O . SER A 1 95 ? -15.003 -9.718 -5.405 1.00 91.12 95 SER A O 1
ATOM 723 N N . SER A 1 96 ? -14.941 -11.860 -6.109 1.00 92.44 96 SER A N 1
ATOM 724 C CA . SER A 1 96 ? -13.501 -11.918 -6.338 1.00 92.44 96 SER A CA 1
ATOM 725 C C . SER A 1 96 ? -13.166 -12.222 -7.794 1.00 92.44 96 SER A C 1
ATOM 727 O O . SER A 1 96 ? -13.907 -12.895 -8.514 1.00 92.44 96 SER A O 1
ATOM 729 N N . PHE A 1 97 ? -12.010 -11.727 -8.214 1.00 91.06 97 PHE A N 1
ATOM 730 C CA . PHE A 1 97 ? -11.385 -12.027 -9.487 1.00 91.06 97 PHE A CA 1
ATOM 731 C C . PHE A 1 97 ? -9.919 -12.367 -9.238 1.00 91.06 97 PHE A C 1
ATOM 733 O O . PHE A 1 97 ? -9.208 -11.608 -8.585 1.00 91.06 97 PHE A O 1
ATOM 740 N N . GLN A 1 98 ? -9.466 -13.505 -9.755 1.00 90.56 98 GLN A N 1
ATOM 741 C CA . GLN A 1 98 ? -8.066 -13.900 -9.677 1.00 90.56 98 GLN A CA 1
ATOM 742 C C . GLN A 1 98 ? -7.397 -13.625 -11.018 1.00 90.56 98 GLN A C 1
ATOM 744 O O . GLN A 1 98 ? -7.889 -14.037 -12.071 1.00 90.56 98 GLN A O 1
ATOM 749 N N . PHE A 1 99 ? -6.262 -12.943 -10.978 1.00 88.38 99 PHE A N 1
ATOM 750 C CA . PHE A 1 99 ? -5.473 -12.690 -12.169 1.00 88.38 99 PHE A CA 1
ATOM 751 C C . PHE A 1 99 ? -4.691 -13.953 -12.545 1.00 88.38 99 PHE A C 1
ATOM 753 O O . PHE A 1 99 ? -4.099 -14.625 -11.697 1.00 88.38 99 PHE A O 1
ATOM 760 N N . SER A 1 100 ? -4.689 -14.288 -13.836 1.00 78.69 100 SER A N 1
ATOM 761 C CA . SER A 1 100 ? -3.920 -15.411 -14.370 1.00 78.69 100 SER A CA 1
ATOM 762 C C . SER A 1 100 ? -2.809 -14.892 -15.271 1.00 78.69 100 SER A C 1
ATOM 764 O O . SER A 1 100 ? -3.073 -14.246 -16.281 1.00 78.69 100 SER A O 1
ATOM 766 N N . TYR A 1 101 ? -1.568 -15.201 -14.903 1.00 70.19 101 TYR A N 1
ATOM 767 C CA . TYR A 1 101 ? -0.355 -14.671 -15.536 1.00 70.19 101 TYR A CA 1
ATOM 768 C C . TYR A 1 101 ? 0.352 -15.708 -16.422 1.00 70.19 101 TYR A C 1
ATOM 770 O O . TYR A 1 101 ? 1.497 -15.526 -16.817 1.00 70.19 101 TYR A O 1
ATOM 778 N N . GLY A 1 102 ? -0.299 -16.844 -16.692 1.00 64.56 102 GLY A N 1
ATOM 779 C CA . GLY A 1 102 ? 0.308 -17.995 -17.371 1.00 64.56 102 GLY A CA 1
ATOM 780 C C . GLY A 1 102 ? 1.253 -18.831 -16.495 1.00 64.56 102 GLY A C 1
ATOM 781 O O . GLY A 1 102 ? 1.404 -20.019 -16.760 1.00 64.56 102 GLY A O 1
ATOM 782 N N . GLU A 1 103 ? 1.802 -18.262 -15.421 1.00 66.62 103 GLU A N 1
ATOM 783 C CA . GLU A 1 103 ? 2.687 -18.915 -14.446 1.00 66.62 103 GLU A CA 1
ATOM 784 C C . GLU A 1 103 ? 2.281 -18.529 -13.004 1.00 66.62 103 GLU A C 1
ATOM 786 O O . GLU A 1 103 ? 1.629 -17.496 -12.804 1.00 66.62 103 GLU A O 1
ATOM 791 N N . PRO A 1 104 ? 2.605 -19.352 -11.986 1.00 65.00 104 PRO A N 1
ATOM 792 C CA . PRO A 1 104 ? 2.475 -18.949 -10.585 1.00 65.00 104 PRO A CA 1
ATOM 793 C C . PRO A 1 104 ? 3.492 -17.839 -10.270 1.00 65.00 104 PRO A C 1
ATOM 795 O O . PRO A 1 104 ? 4.505 -17.764 -10.952 1.00 65.00 104 PRO A O 1
ATOM 798 N N . HIS A 1 105 ? 3.261 -17.027 -9.232 1.00 80.88 105 HIS A N 1
ATOM 799 C CA . HIS A 1 105 ? 4.050 -15.843 -8.812 1.00 80.88 105 HIS A CA 1
ATOM 800 C C . HIS A 1 105 ? 3.592 -14.506 -9.383 1.00 80.88 105 HIS A C 1
ATOM 802 O O . HIS A 1 105 ? 4.421 -13.731 -9.846 1.00 80.88 105 HIS A O 1
ATOM 808 N N . GLY A 1 106 ? 2.298 -14.209 -9.293 1.00 86.81 106 GLY A N 1
ATOM 809 C CA . GLY A 1 106 ? 1.782 -12.865 -9.539 1.00 86.81 106 GLY A CA 1
ATOM 810 C C . GLY A 1 106 ? 1.316 -12.175 -8.262 1.00 86.81 106 GLY A C 1
ATOM 811 O O . GLY A 1 106 ? 0.787 -12.816 -7.355 1.00 86.81 106 GLY A O 1
ATOM 812 N N . TYR A 1 107 ? 1.495 -10.861 -8.216 1.00 93.31 107 TYR A N 1
ATOM 813 C CA . TYR A 1 107 ? 1.075 -9.988 -7.127 1.00 93.31 107 TYR A CA 1
ATOM 814 C C . TYR A 1 107 ? 0.327 -8.804 -7.728 1.00 93.31 107 TYR A C 1
ATOM 816 O O . TYR A 1 107 ? 0.864 -8.146 -8.616 1.00 93.31 107 TYR A O 1
ATOM 824 N N . ALA A 1 108 ? -0.884 -8.524 -7.248 1.00 96.50 108 ALA A N 1
ATOM 825 C CA . ALA A 1 108 ? -1.598 -7.288 -7.554 1.00 96.50 108 ALA A CA 1
ATOM 826 C C . ALA A 1 108 ? -1.316 -6.290 -6.422 1.00 96.50 108 ALA A C 1
ATOM 828 O O . ALA A 1 108 ? -1.679 -6.549 -5.279 1.00 96.50 108 ALA A O 1
ATOM 829 N N . ALA A 1 109 ? -0.595 -5.212 -6.726 1.00 97.44 109 ALA A N 1
ATOM 830 C CA . ALA A 1 109 ? 0.003 -4.318 -5.735 1.00 97.44 109 ALA A CA 1
ATOM 831 C C . ALA A 1 109 ? -0.776 -3.010 -5.541 1.00 97.44 109 ALA A C 1
ATOM 833 O O . ALA A 1 109 ? -0.853 -2.531 -4.418 1.00 97.44 109 ALA A O 1
ATOM 834 N N . GLY A 1 110 ? -1.373 -2.464 -6.603 1.00 98.25 110 GLY A N 1
ATOM 835 C CA . GLY A 1 110 ? -2.078 -1.181 -6.551 1.00 98.25 110 GLY A CA 1
ATOM 836 C C . GLY A 1 110 ? -3.299 -1.161 -7.459 1.00 98.25 110 GLY A C 1
ATOM 837 O O . GLY A 1 110 ? -3.362 -1.916 -8.434 1.00 98.25 110 GLY A O 1
ATOM 838 N N . ILE A 1 111 ? -4.273 -0.314 -7.129 1.00 98.62 111 ILE A N 1
ATOM 839 C CA . ILE A 1 111 ? -5.549 -0.203 -7.840 1.00 98.62 111 ILE A CA 1
ATOM 840 C C . ILE A 1 111 ? -6.014 1.255 -7.924 1.00 98.62 111 ILE A C 1
ATOM 842 O O . ILE A 1 111 ? -6.037 1.958 -6.920 1.00 98.62 111 ILE A O 1
ATOM 846 N N . SER A 1 112 ? -6.435 1.700 -9.110 1.00 98.38 112 SER A N 1
ATOM 847 C CA . SER A 1 112 ? -6.995 3.044 -9.311 1.00 98.38 112 SER A CA 1
ATOM 848 C C . SER A 1 112 ? -8.499 3.090 -9.006 1.00 98.38 112 SER A C 1
ATOM 850 O O . SER A 1 112 ? -9.179 2.060 -8.915 1.00 98.38 112 SER A O 1
ATOM 852 N N . ASN A 1 113 ? -9.085 4.292 -8.927 1.00 97.19 113 ASN A N 1
ATOM 853 C CA . ASN A 1 113 ? -10.545 4.432 -8.820 1.00 97.19 113 ASN A CA 1
ATOM 854 C C . ASN A 1 113 ? -11.293 4.002 -10.092 1.00 97.19 113 ASN A C 1
ATOM 856 O O . ASN A 1 113 ? -12.491 3.722 -10.016 1.00 97.19 113 ASN A O 1
ATOM 860 N N . ASN A 1 114 ? -10.598 3.875 -11.227 1.00 96.50 114 ASN A N 1
ATOM 861 C CA . ASN A 1 114 ? -11.146 3.274 -12.445 1.00 96.50 114 ASN A CA 1
ATOM 862 C C . ASN A 1 114 ? -11.128 1.734 -12.405 1.00 96.50 114 ASN A C 1
ATOM 864 O O . ASN A 1 114 ? -11.753 1.100 -13.249 1.00 96.50 114 ASN A O 1
ATOM 868 N N . ASN A 1 115 ? -10.513 1.131 -11.379 1.00 96.25 115 ASN A N 1
ATOM 869 C CA . ASN A 1 115 ? -10.223 -0.304 -11.250 1.00 96.25 115 ASN A CA 1
ATOM 870 C C . ASN A 1 115 ? -9.135 -0.811 -12.208 1.00 96.25 115 ASN A C 1
ATOM 872 O O . ASN A 1 115 ? -9.082 -2.009 -12.498 1.00 96.25 115 ASN A O 1
ATOM 876 N N . ASP A 1 116 ? -8.259 0.076 -12.678 1.00 97.06 116 ASP A N 1
ATOM 877 C CA . ASP A 1 116 ? -7.004 -0.354 -13.291 1.00 97.06 116 ASP A CA 1
ATOM 878 C C . ASP A 1 116 ? -6.110 -0.923 -12.193 1.00 97.06 116 ASP A C 1
ATOM 880 O O . ASP A 1 116 ? -6.076 -0.386 -11.084 1.00 97.06 116 ASP A O 1
ATOM 884 N N . VAL A 1 117 ? -5.407 -2.015 -12.480 1.00 97.94 117 VAL A N 1
ATOM 885 C CA . VAL A 1 117 ? -4.613 -2.730 -11.473 1.00 97.94 117 VAL A CA 1
ATOM 886 C C . VAL A 1 117 ? -3.179 -2.847 -11.939 1.00 97.94 117 VAL A C 1
ATOM 888 O O . VAL A 1 117 ? -2.914 -3.244 -13.071 1.00 97.94 117 VAL A O 1
ATOM 891 N N . VAL A 1 118 ? -2.243 -2.550 -11.046 1.00 97.88 118 VAL A N 1
ATOM 892 C CA . VAL A 1 118 ? -0.820 -2.784 -11.273 1.00 97.88 118 VAL A CA 1
ATOM 893 C C . VAL A 1 118 ? -0.267 -3.838 -10.340 1.00 97.88 118 VAL A C 1
ATOM 895 O O . VAL A 1 118 ? -0.838 -4.159 -9.298 1.00 97.88 118 VAL A O 1
ATOM 898 N N . GLY A 1 119 ? 0.877 -4.385 -10.716 1.00 96.56 119 GLY A N 1
ATOM 899 C CA . GLY A 1 119 ? 1.562 -5.375 -9.921 1.00 96.56 119 GLY A CA 1
ATOM 900 C C . GLY A 1 119 ? 2.811 -5.890 -10.601 1.00 96.56 119 GLY A C 1
ATOM 901 O O . GLY A 1 119 ? 3.443 -5.203 -11.407 1.00 96.56 119 GLY A O 1
ATOM 902 N N . HIS A 1 120 ? 3.165 -7.124 -10.281 1.00 94.56 120 HIS A N 1
ATOM 903 C CA . HIS A 1 120 ? 4.311 -7.781 -10.883 1.00 94.56 120 HIS A CA 1
ATOM 904 C C . HIS A 1 120 ? 4.149 -9.294 -10.880 1.00 94.56 120 HIS A C 1
ATOM 906 O O . HIS A 1 120 ? 3.389 -9.850 -10.084 1.00 94.56 120 HIS A O 1
ATOM 912 N N . TYR A 1 121 ? 4.891 -9.962 -11.756 1.00 93.00 121 TYR A N 1
ATOM 913 C CA . TYR A 1 121 ? 5.007 -11.411 -11.737 1.00 93.00 121 TYR A CA 1
ATOM 914 C C . TYR A 1 121 ? 6.420 -11.873 -12.082 1.00 93.00 121 TYR A C 1
ATOM 916 O O . TYR A 1 121 ? 7.157 -11.191 -12.791 1.00 93.00 121 TYR A O 1
ATOM 924 N N . GLY A 1 122 ? 6.809 -13.032 -11.557 1.00 87.56 122 GLY A N 1
ATOM 925 C CA . GLY A 1 122 ? 8.086 -13.664 -11.878 1.00 87.56 122 GLY A CA 1
ATOM 926 C C . GLY A 1 122 ? 7.923 -14.813 -12.855 1.00 87.56 122 GLY A C 1
ATOM 927 O O . GLY A 1 122 ? 6.929 -15.536 -12.794 1.00 87.56 122 GLY A O 1
ATOM 928 N N . THR A 1 123 ? 8.921 -15.028 -13.714 1.00 77.19 123 THR A N 1
ATOM 929 C CA . THR A 1 123 ? 9.009 -16.277 -14.476 1.00 77.19 123 THR A CA 1
ATOM 930 C C . THR A 1 123 ? 10.241 -17.082 -14.077 1.00 77.19 123 THR A C 1
ATOM 932 O O . THR A 1 123 ? 11.332 -16.563 -13.836 1.00 77.19 123 THR A O 1
ATOM 935 N N . TRP A 1 124 ? 10.067 -18.399 -13.996 1.00 71.19 124 TRP A N 1
ATOM 936 C CA . TRP A 1 124 ? 11.132 -19.323 -13.606 1.00 71.19 124 TRP A CA 1
ATOM 937 C C . TRP A 1 124 ? 12.254 -19.441 -14.643 1.00 71.19 124 TRP A C 1
ATOM 939 O O . TRP A 1 124 ? 13.343 -19.915 -14.321 1.00 71.19 124 TRP A O 1
ATOM 949 N N . TRP A 1 125 ? 11.980 -19.060 -15.890 1.00 71.38 125 TRP A N 1
ATOM 950 C CA . TRP A 1 125 ? 12.833 -19.365 -17.037 1.00 71.38 125 TRP A CA 1
ATOM 951 C C . TRP A 1 125 ? 13.829 -18.256 -17.351 1.00 71.38 125 TRP A C 1
ATOM 953 O O . TRP A 1 125 ? 14.924 -18.554 -17.827 1.00 71.38 125 TRP A O 1
ATOM 963 N N . ASP A 1 126 ? 13.474 -17.001 -17.075 1.00 77.06 126 ASP A N 1
ATOM 964 C CA . ASP A 1 126 ? 14.358 -15.858 -17.295 1.00 77.06 126 ASP A CA 1
ATOM 965 C C . ASP A 1 126 ? 14.924 -15.264 -16.002 1.00 77.06 126 ASP A C 1
ATOM 967 O O . ASP A 1 126 ? 15.872 -14.489 -16.084 1.00 77.06 126 ASP A O 1
ATOM 971 N N . MET A 1 127 ? 14.434 -15.660 -14.820 1.00 80.88 127 MET A N 1
ATOM 972 C CA . MET A 1 127 ? 14.835 -15.074 -13.531 1.00 80.88 127 MET A CA 1
ATOM 973 C C . MET A 1 127 ? 14.596 -13.551 -13.469 1.00 80.88 127 MET A C 1
ATOM 975 O O . MET A 1 127 ? 15.272 -12.860 -12.706 1.00 80.88 127 MET A O 1
ATOM 979 N N . HIS A 1 128 ? 13.658 -13.035 -14.270 1.00 88.31 128 HIS A N 1
ATOM 980 C CA . HIS A 1 128 ? 13.234 -11.640 -14.249 1.00 88.31 128 HIS A CA 1
ATOM 981 C C . HIS A 1 128 ? 11.922 -11.493 -13.469 1.00 88.31 128 HIS A C 1
ATOM 983 O O . HIS A 1 128 ? 11.114 -12.423 -13.366 1.00 88.31 128 HIS A O 1
ATOM 989 N N . ILE A 1 129 ? 11.723 -10.303 -12.899 1.00 92.19 129 ILE A N 1
ATOM 990 C CA . ILE A 1 129 ? 10.406 -9.862 -12.430 1.00 92.19 129 ILE A CA 1
ATOM 991 C C . ILE A 1 129 ? 9.894 -8.822 -13.407 1.00 92.19 129 ILE A C 1
ATOM 993 O O . ILE A 1 129 ? 10.572 -7.823 -13.662 1.00 92.19 129 ILE A O 1
ATOM 997 N N . HIS A 1 130 ? 8.688 -9.062 -13.897 1.00 94.00 130 HIS A N 1
ATOM 998 C CA . HIS A 1 130 ? 8.019 -8.213 -14.857 1.00 94.00 130 HIS A CA 1
ATOM 999 C C . HIS A 1 130 ? 6.951 -7.361 -14.197 1.00 94.00 130 HIS A C 1
ATOM 1001 O O . HIS A 1 130 ? 6.232 -7.837 -13.312 1.00 94.00 130 HIS A O 1
ATOM 1007 N N . GLY A 1 131 ? 6.795 -6.132 -14.682 1.00 95.50 131 GLY A N 1
ATOM 1008 C CA . GLY A 1 131 ? 5.672 -5.292 -14.296 1.00 95.50 131 GLY A CA 1
ATOM 1009 C C . GLY A 1 131 ? 4.383 -5.759 -14.970 1.00 95.50 131 GLY A C 1
ATOM 1010 O O . GLY A 1 131 ? 4.376 -6.183 -16.127 1.00 95.50 131 GLY A O 1
ATOM 1011 N N . PHE A 1 132 ? 3.275 -5.666 -14.246 1.00 92.62 132 PHE A N 1
ATOM 1012 C CA . PHE A 1 132 ? 1.941 -6.036 -14.711 1.00 92.62 132 PHE A CA 1
ATOM 1013 C C . PHE A 1 132 ? 1.013 -4.832 -14.646 1.00 92.62 132 PHE A C 1
ATOM 1015 O O . PHE A 1 132 ? 0.920 -4.200 -13.597 1.00 92.62 132 PHE A O 1
ATOM 1022 N N . TYR A 1 133 ? 0.292 -4.567 -15.733 1.00 95.06 133 TYR A N 1
ATOM 1023 C CA . TYR A 1 133 ? -0.770 -3.568 -15.795 1.00 95.06 133 TYR A CA 1
ATOM 1024 C C . TYR A 1 133 ? -2.034 -4.178 -16.396 1.00 95.06 133 TYR A C 1
ATOM 1026 O O . TYR A 1 133 ? -1.991 -4.769 -17.472 1.00 95.06 133 TYR A O 1
ATOM 1034 N N . TYR A 1 134 ? -3.156 -4.045 -15.704 1.00 95.00 134 TYR A N 1
ATOM 1035 C CA . TYR A 1 134 ? -4.486 -4.397 -16.176 1.00 95.00 134 TYR A CA 1
ATOM 1036 C C . TYR A 1 134 ? -5.284 -3.120 -16.410 1.00 95.00 134 TYR A C 1
ATOM 1038 O O . TYR A 1 134 ? -5.549 -2.377 -15.466 1.00 95.00 134 TYR A O 1
ATOM 1046 N N . ASP A 1 135 ? -5.667 -2.903 -17.665 1.00 93.19 135 ASP A N 1
ATOM 1047 C CA . ASP A 1 135 ? -6.524 -1.799 -18.085 1.00 93.19 135 ASP A CA 1
ATOM 1048 C C . ASP A 1 135 ? -7.982 -2.250 -17.985 1.00 93.19 135 ASP A C 1
ATOM 1050 O O . ASP A 1 135 ? -8.413 -3.188 -18.659 1.00 93.19 135 ASP A O 1
ATOM 1054 N N . SER A 1 136 ? -8.753 -1.598 -17.125 1.00 93.12 136 SER A N 1
ATOM 1055 C CA . SER A 1 136 ? -10.164 -1.921 -16.911 1.00 93.12 136 SER A CA 1
ATOM 1056 C C . SER A 1 136 ? -11.067 -1.459 -18.060 1.00 93.12 136 SER A C 1
ATOM 1058 O O . SER A 1 136 ? -12.132 -2.044 -18.285 1.00 93.12 136 SER A O 1
ATOM 1060 N N . SER A 1 137 ? -10.648 -0.433 -18.808 1.00 91.25 137 SER A N 1
ATOM 1061 C CA . SER A 1 137 ? -11.397 0.136 -19.933 1.00 91.25 137 SER A CA 1
ATOM 1062 C C . SER A 1 137 ? -11.358 -0.773 -21.164 1.00 91.25 137 SER A C 1
ATOM 1064 O O . SER A 1 137 ? -12.327 -0.854 -21.927 1.00 91.25 137 SER A O 1
ATOM 1066 N N . ILE A 1 138 ? -10.258 -1.511 -21.317 1.00 89.69 138 ILE A N 1
ATOM 1067 C CA . ILE A 1 138 ? -10.071 -2.578 -22.293 1.00 89.69 138 ILE A CA 1
ATOM 1068 C C . ILE A 1 138 ? -9.569 -3.785 -21.498 1.00 89.69 138 ILE A C 1
ATOM 1070 O O . ILE A 1 138 ? -8.355 -3.926 -21.404 1.00 89.69 138 ILE A O 1
ATOM 1074 N N . PRO A 1 139 ? -10.459 -4.636 -20.941 1.00 85.88 139 PRO A N 1
ATOM 1075 C CA . PRO A 1 139 ? -10.166 -5.607 -19.875 1.00 85.88 139 PRO A CA 1
ATOM 1076 C C . PRO A 1 139 ? -9.112 -6.636 -20.298 1.00 85.88 139 PRO A C 1
ATOM 1078 O O . PRO A 1 139 ? -9.415 -7.757 -20.716 1.00 85.88 139 PRO A O 1
ATOM 1081 N N . ALA A 1 140 ? -7.859 -6.213 -20.222 1.00 88.56 140 ALA A N 1
ATOM 1082 C CA . ALA A 1 140 ? -6.695 -6.855 -20.790 1.00 88.56 140 ALA A CA 1
ATOM 1083 C C . ALA A 1 140 ? -5.473 -6.500 -19.949 1.00 88.56 140 ALA A C 1
ATOM 1085 O O . ALA A 1 140 ? -5.362 -5.419 -19.371 1.00 88.56 140 ALA A O 1
ATOM 1086 N N . SER A 1 141 ? -4.551 -7.452 -19.895 1.00 89.75 141 SER A N 1
ATOM 1087 C CA . SER A 1 141 ? -3.318 -7.336 -19.137 1.00 89.75 141 SER A CA 1
ATOM 1088 C C . SER A 1 141 ? -2.131 -7.150 -20.065 1.00 89.75 141 SER A C 1
ATOM 1090 O O . SER A 1 141 ? -2.040 -7.788 -21.115 1.00 89.75 141 SER A O 1
ATOM 1092 N N . TYR A 1 142 ? -1.200 -6.315 -19.630 1.00 91.19 142 TYR A N 1
ATOM 1093 C CA . TYR A 1 142 ? 0.000 -5.944 -20.352 1.00 91.19 142 TYR A CA 1
ATOM 1094 C C . TYR A 1 142 ? 1.215 -6.112 -19.447 1.00 91.19 142 TYR A C 1
ATOM 1096 O O . TYR A 1 142 ? 1.177 -5.813 -18.251 1.00 91.19 142 TYR A O 1
ATOM 1104 N N . THR A 1 143 ? 2.306 -6.573 -20.047 1.00 93.19 143 THR A N 1
ATOM 1105 C CA . THR A 1 143 ? 3.623 -6.579 -19.417 1.00 93.19 143 THR A CA 1
ATOM 1106 C C . THR A 1 143 ? 4.275 -5.220 -19.624 1.00 93.19 143 THR A C 1
ATOM 1108 O O . THR A 1 143 ? 4.352 -4.740 -20.758 1.00 93.19 143 THR A O 1
ATOM 1111 N N . ILE A 1 144 ? 4.751 -4.608 -18.543 1.00 94.12 144 ILE A N 1
ATOM 1112 C CA . ILE A 1 144 ? 5.453 -3.324 -18.567 1.00 94.12 144 ILE A CA 1
ATOM 1113 C C . ILE A 1 144 ? 6.804 -3.508 -17.890 1.00 94.12 144 ILE A C 1
ATOM 1115 O O . ILE A 1 144 ? 6.883 -3.614 -16.669 1.00 94.12 144 ILE A O 1
ATOM 1119 N N . ASP A 1 145 ? 7.864 -3.485 -18.694 1.00 95.50 145 ASP A N 1
ATOM 1120 C CA . ASP A 1 145 ? 9.234 -3.635 -18.218 1.00 95.50 145 ASP A CA 1
ATOM 1121 C C . ASP A 1 145 ? 10.057 -2.390 -18.511 1.00 95.50 145 ASP A C 1
ATOM 1123 O O . ASP A 1 145 ? 10.032 -1.841 -19.619 1.00 95.50 145 ASP A O 1
ATOM 1127 N N . TYR A 1 146 ? 10.834 -1.965 -17.517 1.00 96.69 146 TYR A N 1
ATOM 1128 C CA . TYR A 1 146 ? 11.863 -0.970 -17.747 1.00 96.69 146 TYR A CA 1
ATOM 1129 C C . TYR A 1 146 ? 12.959 -1.578 -18.645 1.00 96.69 146 TYR A C 1
ATOM 1131 O O . TYR A 1 146 ? 13.448 -2.673 -18.347 1.00 96.69 146 TYR A O 1
ATOM 1139 N N . PRO A 1 147 ? 13.394 -0.890 -19.719 1.00 95.19 147 PRO A N 1
ATOM 1140 C CA . PRO A 1 147 ? 14.407 -1.419 -20.629 1.00 95.19 147 PRO A CA 1
ATOM 1141 C C . PRO A 1 147 ? 15.699 -1.850 -19.916 1.00 95.19 147 PRO A C 1
ATOM 1143 O O . PRO A 1 147 ? 16.270 -1.090 -19.136 1.00 95.19 147 PRO A O 1
ATOM 1146 N N . ASP A 1 148 ? 16.168 -3.064 -20.213 1.00 92.50 148 ASP A N 1
ATOM 1147 C CA . ASP A 1 148 ? 17.385 -3.684 -19.660 1.00 92.50 148 ASP A CA 1
ATOM 1148 C C . ASP A 1 148 ? 17.374 -3.954 -18.137 1.00 92.50 148 ASP A C 1
ATOM 1150 O O . ASP A 1 148 ? 18.403 -4.345 -17.576 1.00 92.50 148 ASP A O 1
ATOM 1154 N N . ALA A 1 149 ? 16.246 -3.764 -17.443 1.00 95.62 149 ALA A N 1
ATOM 1155 C CA . ALA A 1 149 ? 16.133 -4.080 -16.021 1.00 95.62 149 ALA A CA 1
ATOM 1156 C C . ALA A 1 149 ? 15.940 -5.583 -15.779 1.00 95.62 149 ALA A C 1
ATOM 1158 O O . ALA A 1 149 ? 15.153 -6.238 -16.455 1.00 95.62 149 ALA A O 1
ATOM 1159 N N . THR A 1 150 ? 16.605 -6.117 -14.751 1.00 94.44 150 THR A N 1
ATOM 1160 C CA . THR A 1 150 ? 16.348 -7.482 -14.257 1.00 94.44 150 THR A CA 1
ATOM 1161 C C . THR A 1 150 ? 15.018 -7.564 -13.506 1.00 94.44 150 THR A C 1
ATOM 1163 O O . THR A 1 150 ? 14.346 -8.591 -13.520 1.00 94.44 150 THR A O 1
ATOM 1166 N N . TYR A 1 151 ? 14.636 -6.473 -12.843 1.00 95.69 151 TYR A N 1
ATOM 1167 C CA . TYR A 1 151 ? 13.405 -6.391 -12.067 1.00 95.69 151 TYR A CA 1
ATOM 1168 C C . TYR A 1 151 ? 12.659 -5.112 -12.418 1.00 95.69 151 TYR A C 1
ATOM 1170 O O . TYR A 1 151 ? 13.242 -4.031 -12.315 1.00 95.69 151 TYR A O 1
ATOM 1178 N N . THR A 1 152 ? 11.377 -5.233 -12.752 1.00 97.25 1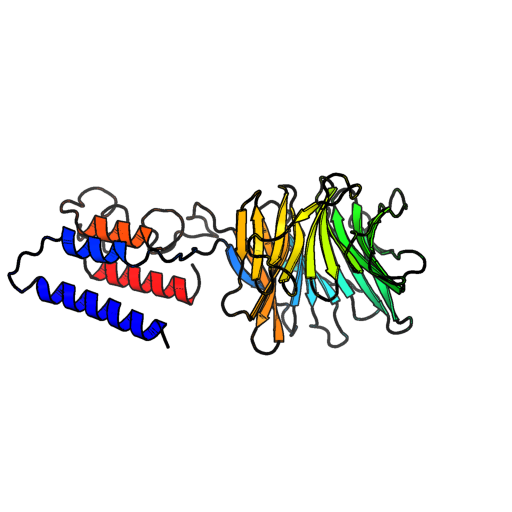52 THR A N 1
ATOM 1179 C CA . THR A 1 152 ? 10.432 -4.118 -12.839 1.00 97.25 152 THR A CA 1
ATOM 1180 C C . THR A 1 152 ? 9.249 -4.406 -11.924 1.00 97.25 152 THR A C 1
ATOM 1182 O O . THR A 1 152 ? 8.501 -5.353 -12.138 1.00 97.25 152 THR A O 1
ATOM 1185 N N . TYR A 1 153 ? 9.081 -3.587 -10.889 1.00 97.56 153 TYR A N 1
ATOM 1186 C CA . TYR A 1 153 ? 7.930 -3.634 -9.996 1.00 97.56 153 TYR A CA 1
ATOM 1187 C C . TYR A 1 153 ? 7.037 -2.434 -10.279 1.00 97.56 153 TYR A C 1
ATOM 1189 O O . TYR A 1 153 ? 7.515 -1.300 -10.203 1.00 97.56 153 TYR A O 1
ATOM 1197 N N . LEU A 1 154 ? 5.754 -2.672 -10.555 1.00 98.31 154 LEU A N 1
ATOM 1198 C CA . LEU A 1 154 ? 4.729 -1.635 -10.481 1.00 98.31 154 LEU A CA 1
ATOM 1199 C C . LEU A 1 154 ? 4.038 -1.746 -9.118 1.00 98.31 154 LEU A C 1
ATOM 1201 O O . LEU A 1 154 ? 3.635 -2.844 -8.727 1.00 98.31 154 LEU A O 1
ATOM 1205 N N . TYR A 1 155 ? 3.932 -0.629 -8.401 1.00 98.44 155 TYR A N 1
ATOM 1206 C CA . TYR A 1 155 ? 3.349 -0.593 -7.058 1.00 98.44 155 TYR A CA 1
ATOM 1207 C C . TYR A 1 155 ? 2.058 0.226 -6.995 1.00 98.44 155 TYR A C 1
ATOM 1209 O O . TYR A 1 155 ? 1.114 -0.233 -6.366 1.00 98.44 155 TYR A O 1
ATOM 1217 N N . GLY A 1 156 ? 1.980 1.361 -7.701 1.00 98.44 156 GLY A N 1
ATOM 1218 C CA . GLY A 1 156 ? 0.810 2.246 -7.670 1.00 98.44 156 GLY A CA 1
ATOM 1219 C C . GLY A 1 156 ? 0.339 2.683 -9.053 1.00 98.44 156 GLY A C 1
ATOM 1220 O O . GLY A 1 156 ? 1.123 2.731 -10.007 1.00 98.44 156 GLY A O 1
ATOM 1221 N N . VAL A 1 157 ? -0.950 3.008 -9.148 1.00 98.44 157 VAL A N 1
ATOM 1222 C CA . VAL A 1 157 ? -1.607 3.537 -10.349 1.00 98.44 157 VAL A CA 1
ATOM 1223 C C . VAL A 1 157 ? -2.708 4.512 -9.956 1.00 98.44 157 VAL A C 1
ATOM 1225 O O . VAL A 1 157 ? -3.538 4.191 -9.111 1.00 98.44 157 VAL A O 1
ATOM 1228 N N . ASN A 1 158 ? -2.745 5.684 -10.591 1.00 97.56 158 ASN A N 1
ATOM 1229 C CA . ASN A 1 158 ? -3.828 6.645 -10.382 1.00 97.56 158 ASN A CA 1
ATOM 1230 C C . ASN A 1 158 ? -4.884 6.585 -11.497 1.00 97.56 158 ASN A C 1
ATOM 1232 O O . ASN A 1 158 ? -4.742 5.868 -12.488 1.00 97.56 158 ASN A O 1
ATOM 1236 N N . SER A 1 159 ? -5.959 7.358 -11.350 1.00 97.00 159 SER A N 1
ATOM 1237 C CA . SER A 1 159 ? -7.076 7.374 -12.308 1.00 97.00 159 SER A CA 1
ATOM 1238 C C . SER A 1 159 ? -6.748 8.046 -13.651 1.00 97.00 159 SER A C 1
ATOM 1240 O O . SER A 1 159 ? -7.526 7.920 -14.594 1.00 97.00 159 SER A O 1
ATOM 1242 N N . ASP A 1 160 ? -5.591 8.705 -13.757 1.00 94.81 160 ASP A N 1
ATOM 1243 C CA . ASP A 1 160 ? -5.017 9.208 -15.014 1.00 94.81 160 ASP A CA 1
ATOM 1244 C C . ASP A 1 160 ? -4.068 8.177 -15.666 1.00 94.81 160 ASP A C 1
ATOM 1246 O O . ASP A 1 160 ? -3.299 8.521 -16.562 1.00 94.81 160 ASP A O 1
ATOM 1250 N N . GLN A 1 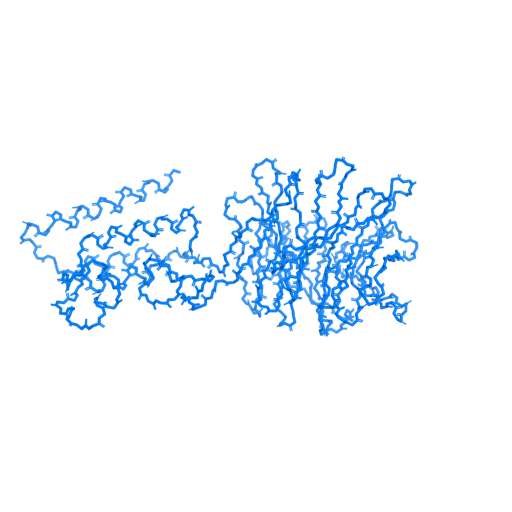161 ? -4.080 6.923 -15.193 1.00 95.00 161 GLN A N 1
ATOM 1251 C CA . GLN A 1 161 ? -3.238 5.812 -15.660 1.00 95.00 161 GLN A CA 1
ATOM 1252 C C . GLN A 1 161 ? -1.727 6.069 -15.547 1.00 95.00 161 GLN A C 1
ATOM 1254 O O . GLN A 1 161 ? -0.916 5.433 -16.223 1.00 95.00 161 GLN A O 1
ATOM 1259 N N . LYS A 1 162 ? -1.311 6.966 -14.648 1.00 96.31 162 LYS A N 1
ATOM 1260 C CA . LYS A 1 162 ? 0.103 7.123 -14.300 1.00 96.31 162 LYS A CA 1
ATOM 1261 C C . LYS A 1 162 ? 0.509 5.997 -13.369 1.00 96.31 162 LYS A C 1
ATOM 1263 O O . LYS A 1 162 ? -0.113 5.795 -12.329 1.00 96.31 162 LYS A O 1
ATOM 1268 N N . LEU A 1 163 ? 1.572 5.293 -13.735 1.00 97.94 163 LEU A N 1
ATOM 1269 C CA . LEU A 1 163 ? 2.090 4.148 -13.000 1.00 97.94 163 LEU A CA 1
ATOM 1270 C C . LEU A 1 163 ? 3.343 4.564 -12.234 1.00 97.94 163 LEU A C 1
ATOM 1272 O O . LEU A 1 163 ? 4.209 5.259 -12.773 1.00 97.94 163 LEU A O 1
ATOM 1276 N N . VAL A 1 164 ? 3.478 4.097 -10.998 1.00 98.62 164 VAL A N 1
ATOM 1277 C CA . VAL A 1 164 ? 4.695 4.273 -10.203 1.00 98.62 164 VAL A CA 1
ATOM 1278 C C . VAL A 1 164 ? 5.243 2.945 -9.729 1.00 98.62 164 VAL A C 1
ATOM 1280 O O . VAL A 1 164 ? 4.518 1.963 -9.546 1.00 98.62 164 VAL A O 1
ATOM 1283 N N . GLY A 1 165 ? 6.555 2.910 -9.541 1.00 98.50 165 GLY A N 1
ATOM 1284 C CA . GLY A 1 165 ? 7.220 1.685 -9.156 1.00 98.50 165 GLY A CA 1
ATOM 1285 C C . GLY A 1 165 ? 8.715 1.835 -8.956 1.00 98.50 165 GLY A C 1
ATOM 1286 O O . GLY A 1 165 ? 9.237 2.934 -8.729 1.00 98.50 165 GLY A O 1
ATOM 1287 N N . ALA A 1 166 ? 9.413 0.706 -9.051 1.00 98.38 166 ALA A N 1
ATOM 1288 C CA . ALA A 1 166 ? 10.866 0.665 -9.047 1.00 98.38 166 ALA A CA 1
ATOM 1289 C C . ALA A 1 166 ? 11.413 -0.356 -10.044 1.00 98.38 166 ALA A C 1
ATOM 1291 O O . ALA A 1 166 ? 10.820 -1.410 -10.265 1.00 98.38 166 ALA A O 1
ATOM 1292 N N . TYR A 1 167 ? 12.582 -0.061 -10.605 1.00 98.31 167 TYR A N 1
ATOM 1293 C CA . TYR A 1 167 ? 13.312 -0.983 -11.469 1.00 98.31 167 TYR A CA 1
ATOM 1294 C C . TYR A 1 167 ? 14.737 -1.196 -10.967 1.00 98.31 167 TYR A C 1
ATOM 1296 O O . TYR A 1 167 ? 15.301 -0.328 -10.292 1.00 98.31 167 TYR A O 1
ATOM 1304 N N . GLN A 1 168 ? 15.340 -2.332 -11.318 1.00 97.25 168 GLN A N 1
ATOM 1305 C CA . GLN A 1 168 ? 16.721 -2.651 -10.967 1.00 97.25 168 GLN A CA 1
ATOM 1306 C C . GLN A 1 168 ? 17.537 -3.093 -12.182 1.00 97.25 168 GLN A C 1
ATOM 1308 O O . GLN A 1 168 ? 17.239 -4.093 -12.826 1.00 97.25 168 GLN A O 1
ATOM 1313 N N . ILE A 1 169 ? 18.638 -2.374 -12.405 1.00 94.38 169 ILE A N 1
ATOM 1314 C CA . ILE A 1 169 ? 19.771 -2.813 -13.239 1.00 94.38 169 ILE A CA 1
ATOM 1315 C C . ILE A 1 169 ? 20.965 -3.138 -12.335 1.00 94.38 169 ILE A C 1
ATOM 1317 O O . ILE A 1 169 ? 21.529 -4.221 -12.388 1.00 94.38 169 ILE A O 1
ATOM 1321 N N . ASN A 1 170 ? 21.319 -2.198 -11.453 1.00 90.62 170 ASN A N 1
ATOM 1322 C CA . ASN A 1 170 ? 22.319 -2.396 -10.400 1.00 90.62 170 ASN A CA 1
ATOM 1323 C C . ASN A 1 170 ? 21.655 -2.191 -9.037 1.00 90.62 170 ASN A C 1
ATOM 1325 O O . ASN A 1 170 ? 21.554 -3.100 -8.216 1.00 90.62 170 ASN A O 1
ATOM 1329 N N . THR A 1 171 ? 21.121 -0.988 -8.839 1.00 94.81 171 THR A N 1
ATOM 1330 C CA . THR A 1 171 ? 20.348 -0.602 -7.665 1.00 94.81 171 THR A CA 1
ATOM 1331 C C . THR A 1 171 ? 18.910 -0.275 -8.046 1.00 94.81 171 THR A C 1
ATOM 1333 O O . THR A 1 171 ? 18.645 0.078 -9.199 1.00 94.81 171 THR A O 1
ATOM 1336 N N . PHE A 1 172 ? 17.995 -0.383 -7.080 1.00 97.69 172 PHE A N 1
ATOM 1337 C CA . PHE A 1 172 ? 16.612 0.041 -7.263 1.00 97.69 172 PHE A CA 1
ATOM 1338 C C . PHE A 1 172 ? 16.504 1.556 -7.415 1.00 97.69 172 PHE A C 1
ATOM 1340 O O . PHE A 1 172 ? 16.993 2.315 -6.571 1.00 97.69 172 PHE A O 1
ATOM 1347 N N . ARG A 1 173 ? 15.836 1.982 -8.484 1.00 98.06 173 ARG A N 1
ATOM 1348 C CA . ARG A 1 173 ? 15.476 3.375 -8.755 1.00 98.06 173 ARG A CA 1
ATOM 1349 C C . ARG A 1 173 ? 13.971 3.473 -8.919 1.00 98.06 173 ARG A C 1
ATOM 1351 O O . ARG A 1 173 ? 13.365 2.585 -9.517 1.00 98.06 173 ARG A O 1
ATOM 1358 N N . GLY A 1 174 ? 13.393 4.555 -8.410 1.00 98.06 174 GLY A N 1
ATOM 1359 C CA . GLY A 1 174 ? 11.970 4.819 -8.560 1.00 98.06 174 GLY A CA 1
ATOM 1360 C C . GLY A 1 174 ? 11.667 5.376 -9.945 1.00 98.06 174 GLY A C 1
ATOM 1361 O O . GLY A 1 174 ? 12.545 5.969 -10.586 1.00 98.06 174 GLY A O 1
ATOM 1362 N N . PHE A 1 175 ? 10.435 5.197 -10.408 1.00 97.94 175 PHE A N 1
ATOM 1363 C CA . PHE A 1 175 ? 9.973 5.815 -11.645 1.00 97.94 175 PHE A CA 1
ATOM 1364 C C . PHE A 1 175 ? 8.509 6.260 -11.580 1.00 97.94 175 PHE A C 1
ATOM 1366 O O . PHE A 1 175 ? 7.730 5.756 -10.772 1.00 97.94 175 PHE A O 1
ATOM 1373 N N . VAL A 1 176 ? 8.166 7.182 -12.482 1.00 97.44 176 VAL A N 1
ATOM 1374 C CA . VAL A 1 176 ? 6.811 7.423 -12.991 1.00 97.44 176 VAL A CA 1
ATOM 1375 C C . VAL A 1 176 ? 6.800 7.028 -14.466 1.00 97.44 176 VAL A C 1
ATOM 1377 O O . VAL A 1 176 ? 7.727 7.375 -15.208 1.00 97.44 176 VAL A O 1
ATOM 1380 N N . TYR A 1 177 ? 5.766 6.309 -14.884 1.00 97.06 177 TYR A N 1
ATOM 1381 C CA . TYR A 1 177 ? 5.535 5.901 -16.262 1.00 97.06 177 TYR A CA 1
ATOM 1382 C C . TYR A 1 177 ? 4.109 6.257 -16.678 1.00 97.06 177 TYR A C 1
ATOM 1384 O O . TYR A 1 177 ? 3.166 6.090 -15.910 1.00 97.06 177 TYR A O 1
ATOM 1392 N N . ASP A 1 178 ? 3.966 6.767 -17.892 1.00 93.25 178 ASP A N 1
ATOM 1393 C CA . ASP A 1 178 ? 2.692 7.124 -18.503 1.00 93.25 178 ASP A CA 1
ATOM 13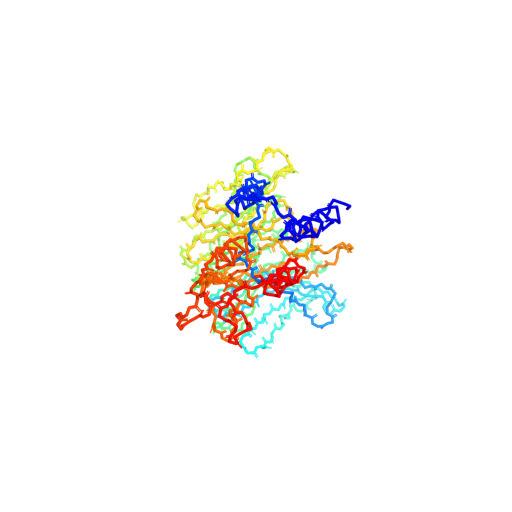94 C C . ASP A 1 178 ? 2.546 6.267 -19.773 1.00 93.25 178 ASP A C 1
ATOM 1396 O O . ASP A 1 178 ? 3.343 6.431 -20.699 1.00 93.25 178 ASP A O 1
ATOM 1400 N N . PRO A 1 179 ? 1.615 5.300 -19.822 1.00 89.31 179 PRO A N 1
ATOM 1401 C CA . PRO A 1 179 ? 1.446 4.440 -20.992 1.00 89.31 179 PRO A CA 1
ATOM 1402 C C . PRO A 1 179 ? 1.062 5.205 -22.268 1.00 89.31 179 PRO A C 1
ATOM 1404 O O . PRO A 1 179 ? 1.482 4.813 -23.360 1.00 89.31 179 PRO A O 1
ATOM 1407 N N . ASP A 1 180 ? 0.329 6.317 -22.142 1.00 87.44 180 ASP A N 1
ATOM 1408 C CA . ASP A 1 180 ? -0.083 7.160 -23.272 1.00 87.44 180 ASP A CA 1
ATOM 1409 C C . ASP A 1 180 ? 1.073 8.019 -23.798 1.00 87.44 180 ASP A C 1
ATOM 1411 O O . ASP A 1 180 ? 1.149 8.350 -24.988 1.00 87.44 180 ASP A O 1
ATOM 1415 N N . GLN A 1 181 ? 2.008 8.371 -22.916 1.00 88.19 181 GLN A N 1
ATOM 1416 C CA . GLN A 1 181 ? 3.258 9.044 -23.251 1.00 88.19 181 GLN A CA 1
ATOM 1417 C C . GLN A 1 181 ? 4.435 8.224 -22.722 1.00 88.19 181 GLN A C 1
ATOM 1419 O O . GLN A 1 181 ? 4.945 8.576 -21.659 1.00 88.19 181 GLN A O 1
ATOM 1424 N N . PRO A 1 182 ? 4.896 7.179 -23.450 1.00 85.88 182 PRO A N 1
ATOM 1425 C CA . PRO A 1 182 ? 5.759 6.103 -22.941 1.00 85.88 182 PRO A CA 1
ATOM 1426 C C . PRO A 1 182 ? 7.201 6.561 -22.664 1.00 85.88 182 PRO A C 1
ATOM 1428 O O . PRO A 1 182 ? 8.177 6.092 -23.250 1.00 85.88 182 PRO A O 1
ATOM 1431 N N . ILE A 1 183 ? 7.327 7.513 -21.751 1.00 89.06 183 ILE A N 1
ATOM 1432 C CA . ILE A 1 183 ? 8.532 8.160 -21.279 1.00 89.06 183 ILE A CA 1
ATOM 1433 C C . ILE A 1 183 ? 8.672 7.766 -19.818 1.00 89.06 183 ILE A C 1
ATOM 1435 O O . ILE A 1 183 ? 7.815 8.040 -18.981 1.00 89.06 183 ILE A O 1
ATOM 1439 N N . TRP A 1 184 ? 9.802 7.144 -19.514 1.00 94.00 184 TRP A N 1
ATOM 1440 C CA . TRP A 1 184 ? 10.177 6.816 -18.152 1.00 94.00 184 TRP A CA 1
ATOM 1441 C C . TRP A 1 184 ? 10.794 8.038 -17.490 1.00 94.00 184 TRP A C 1
ATOM 1443 O O . TRP A 1 184 ? 11.855 8.511 -17.906 1.00 94.00 184 TRP A O 1
ATOM 1453 N N . LYS A 1 185 ? 10.166 8.527 -16.424 1.00 95.31 185 LYS A N 1
ATOM 1454 C CA . LYS A 1 185 ? 10.789 9.498 -15.530 1.00 95.31 185 LYS A CA 1
ATOM 1455 C C . LYS A 1 185 ? 11.347 8.760 -14.326 1.00 95.31 185 LYS A C 1
ATOM 1457 O O . LYS A 1 185 ? 10.590 8.284 -13.490 1.00 95.31 185 LYS A O 1
ATOM 1462 N N . THR A 1 186 ? 12.669 8.668 -14.234 1.00 96.31 186 THR A N 1
ATOM 1463 C CA . THR A 1 186 ? 13.356 7.907 -13.179 1.00 96.31 186 THR A CA 1
ATOM 1464 C C . THR A 1 186 ? 14.013 8.821 -12.157 1.00 96.31 186 THR A C 1
ATOM 1466 O O . THR A 1 186 ? 14.534 9.875 -12.522 1.00 96.31 186 THR A O 1
ATOM 1469 N N . PHE A 1 187 ? 14.096 8.382 -10.906 1.00 96.06 187 PHE A N 1
ATOM 1470 C CA . P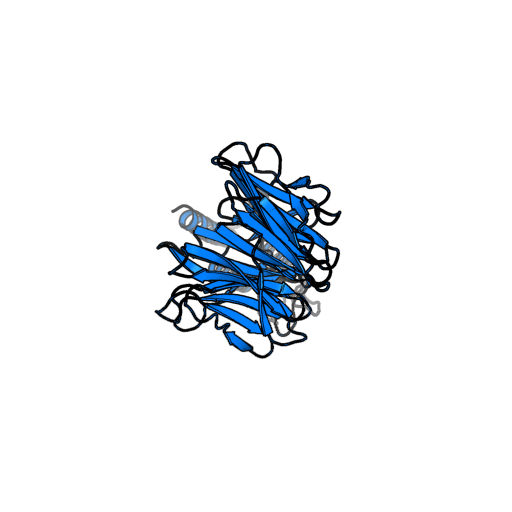HE A 1 187 ? 14.717 9.144 -9.827 1.00 96.06 187 PHE A CA 1
ATOM 1471 C C . PHE A 1 187 ? 15.396 8.237 -8.798 1.00 96.06 187 PHE A C 1
ATOM 1473 O O . PHE A 1 187 ? 15.117 7.044 -8.667 1.00 96.06 187 PHE A O 1
ATOM 1480 N N . ALA A 1 188 ? 16.329 8.834 -8.064 1.00 95.56 188 ALA A N 1
ATOM 1481 C CA . ALA A 1 188 ? 16.978 8.242 -6.907 1.00 95.56 188 ALA A CA 1
ATOM 1482 C C . ALA A 1 188 ? 17.207 9.328 -5.857 1.00 95.56 188 ALA A C 1
ATOM 1484 O O . ALA A 1 188 ? 17.439 10.487 -6.207 1.00 95.56 188 ALA A O 1
ATOM 1485 N N . VAL A 1 189 ? 17.160 8.946 -4.586 1.00 94.19 189 VAL A N 1
ATOM 1486 C CA . VAL A 1 189 ? 17.424 9.852 -3.466 1.00 94.19 189 VAL A CA 1
ATOM 1487 C C . VAL A 1 189 ? 18.891 9.745 -3.065 1.00 94.19 189 VAL A C 1
ATOM 1489 O O . VAL A 1 189 ? 19.402 8.655 -2.812 1.00 94.19 189 VAL A O 1
ATOM 1492 N N . GLU A 1 190 ? 19.580 10.884 -3.020 1.00 91.69 190 GLU A N 1
ATOM 1493 C CA . GLU A 1 190 ? 20.982 10.948 -2.608 1.00 91.69 190 GLU A CA 1
ATOM 1494 C C . GLU A 1 190 ? 21.160 10.437 -1.167 1.00 91.69 190 GLU A C 1
ATOM 1496 O O . GLU A 1 190 ? 20.359 10.734 -0.283 1.00 91.69 190 GLU A O 1
ATOM 1501 N N . GLY A 1 191 ? 22.220 9.658 -0.933 1.00 90.50 191 GLY A N 1
ATOM 1502 C CA . GLY A 1 191 ? 22.523 9.069 0.376 1.00 90.50 191 GLY A CA 1
ATOM 1503 C C . GLY A 1 191 ? 21.878 7.705 0.643 1.00 90.50 191 GLY A C 1
ATOM 1504 O O . GLY A 1 191 ? 22.186 7.099 1.666 1.00 90.50 191 GLY A O 1
ATOM 1505 N N . PHE A 1 192 ? 21.050 7.194 -0.273 1.00 94.56 192 PHE A N 1
ATOM 1506 C CA . PHE A 1 192 ? 20.427 5.873 -0.170 1.00 94.56 192 PHE A CA 1
ATOM 1507 C C . PHE A 1 192 ? 20.780 4.983 -1.366 1.00 94.56 192 PHE A C 1
ATOM 1509 O O . PHE A 1 192 ? 20.937 5.458 -2.491 1.00 94.56 192 PHE A O 1
ATOM 1516 N N . ASP A 1 193 ? 20.881 3.675 -1.122 1.00 95.44 193 ASP A N 1
ATOM 1517 C CA . ASP A 1 193 ? 21.220 2.682 -2.149 1.00 95.44 193 ASP A CA 1
ATOM 1518 C C . ASP A 1 193 ? 20.020 2.363 -3.045 1.00 95.44 193 ASP A C 1
ATOM 1520 O O . ASP A 1 193 ? 20.177 2.003 -4.211 1.00 95.44 193 ASP A O 1
ATOM 1524 N N . HIS A 1 194 ? 18.808 2.471 -2.501 1.00 97.19 194 HIS A N 1
ATOM 1525 C CA . HIS A 1 194 ? 17.571 2.066 -3.154 1.00 97.19 194 HIS A CA 1
ATOM 1526 C C . HIS A 1 194 ? 16.496 3.134 -3.003 1.00 97.19 194 HIS A C 1
ATOM 1528 O O . HIS A 1 194 ? 16.341 3.728 -1.938 1.00 97.19 194 HIS A O 1
ATOM 1534 N N . THR A 1 195 ? 15.719 3.357 -4.059 1.00 97.88 195 THR A N 1
ATOM 1535 C CA . THR A 1 195 ? 14.560 4.256 -4.058 1.00 97.88 195 THR A CA 1
ATOM 1536 C C . THR A 1 195 ? 13.375 3.555 -4.708 1.00 97.88 195 THR A C 1
ATOM 1538 O O . THR A 1 195 ? 13.522 2.968 -5.777 1.00 97.88 195 THR A O 1
ATOM 1541 N N . TYR A 1 196 ? 12.214 3.639 -4.065 1.00 98.19 196 TYR A N 1
ATOM 1542 C CA . TYR A 1 196 ? 10.959 3.057 -4.528 1.00 98.19 196 TYR A CA 1
ATOM 1543 C C . TYR A 1 196 ? 9.867 4.122 -4.464 1.00 98.19 196 TYR A C 1
ATOM 1545 O O . TYR A 1 196 ? 9.745 4.798 -3.439 1.00 98.19 196 TYR A O 1
ATOM 1553 N N . ALA A 1 197 ? 9.075 4.254 -5.527 1.00 98.50 197 ALA A N 1
ATOM 1554 C CA . ALA A 1 197 ? 7.783 4.928 -5.465 1.00 98.50 197 ALA A CA 1
ATOM 1555 C C . ALA A 1 197 ? 6.710 3.861 -5.275 1.00 98.50 197 ALA A C 1
ATOM 1557 O O . ALA A 1 197 ? 6.544 3.008 -6.143 1.00 98.50 197 ALA A O 1
ATOM 1558 N N . ASN A 1 198 ? 6.080 3.862 -4.103 1.00 98.56 198 ASN A N 1
ATOM 1559 C CA . ASN A 1 198 ? 5.180 2.793 -3.683 1.00 98.56 198 ASN A CA 1
ATOM 1560 C C . ASN A 1 198 ? 3.737 3.086 -4.090 1.00 98.56 198 ASN A C 1
ATOM 1562 O O . ASN A 1 198 ? 3.033 2.150 -4.432 1.00 98.56 198 ASN A O 1
ATOM 1566 N N . ASP A 1 199 ? 3.326 4.356 -4.122 1.00 98.75 199 ASP A N 1
ATOM 1567 C CA . ASP A 1 199 ? 1.954 4.705 -4.482 1.00 98.75 199 ASP A CA 1
ATOM 1568 C C . ASP A 1 199 ? 1.818 6.138 -5.025 1.00 98.75 199 ASP A C 1
ATOM 1570 O O . ASP A 1 199 ? 2.713 6.974 -4.837 1.00 98.75 199 ASP A O 1
ATOM 1574 N N . ILE A 1 200 ? 0.719 6.398 -5.740 1.00 98.69 200 ILE A N 1
ATOM 1575 C CA . ILE A 1 200 ? 0.376 7.660 -6.396 1.00 98.69 200 ILE A CA 1
ATOM 1576 C C . ILE A 1 200 ? -1.136 7.932 -6.317 1.00 98.69 200 ILE A C 1
ATOM 1578 O O . ILE A 1 200 ? -1.939 7.136 -6.789 1.00 98.69 200 ILE A O 1
ATOM 1582 N N . ASN A 1 201 ? -1.534 9.102 -5.808 1.00 98.12 201 ASN A N 1
ATOM 1583 C CA . ASN A 1 201 ? -2.948 9.502 -5.793 1.00 98.12 201 ASN A CA 1
ATOM 1584 C C . ASN A 1 201 ? -3.385 10.225 -7.090 1.00 98.12 201 ASN A C 1
ATOM 1586 O O . ASN A 1 201 ? -2.574 10.522 -7.973 1.00 98.12 201 ASN A O 1
ATOM 1590 N N . ASP A 1 202 ? -4.667 10.581 -7.209 1.00 97.31 202 ASP A N 1
ATOM 1591 C CA . ASP A 1 202 ? -5.238 11.208 -8.415 1.00 97.31 202 ASP A CA 1
ATOM 1592 C C . ASP A 1 202 ? -4.749 12.652 -8.634 1.00 97.31 202 ASP A C 1
ATOM 1594 O O . ASP A 1 202 ? -4.813 13.175 -9.741 1.00 97.31 202 ASP A O 1
ATOM 1598 N N . SER A 1 203 ? -4.180 13.302 -7.612 1.00 96.06 203 SER A N 1
ATOM 1599 C CA . SER A 1 203 ? -3.466 14.580 -7.794 1.00 96.06 203 SER A CA 1
ATOM 1600 C C . SER A 1 203 ? -2.023 14.402 -8.302 1.00 96.06 203 SER A C 1
ATOM 1602 O O . SER A 1 203 ? -1.337 15.380 -8.609 1.00 96.06 203 SER A O 1
ATOM 1604 N N . GLY A 1 204 ? -1.565 13.147 -8.367 1.00 96.44 204 GLY A N 1
ATOM 1605 C CA . GLY A 1 204 ? -0.201 12.685 -8.619 1.00 96.44 204 GLY A CA 1
ATOM 1606 C C . GLY A 1 204 ? 0.805 13.063 -7.537 1.00 96.44 204 GLY A C 1
ATOM 1607 O O . GLY A 1 204 ? 1.988 13.287 -7.809 1.00 96.44 204 GLY A O 1
ATOM 1608 N N . MET A 1 205 ? 0.328 13.117 -6.292 1.00 98.00 205 MET A N 1
ATOM 1609 C CA . MET A 1 205 ? 1.193 13.014 -5.127 1.00 98.00 205 MET A CA 1
ATOM 1610 C C . MET A 1 205 ? 1.718 11.584 -5.053 1.00 98.00 205 MET A C 1
ATOM 1612 O O . MET A 1 205 ? 0.932 10.644 -5.094 1.00 98.00 205 MET A O 1
ATOM 1616 N N . ILE A 1 206 ? 3.033 11.435 -4.929 1.00 98.69 206 ILE A N 1
ATOM 1617 C CA . ILE A 1 206 ? 3.709 10.137 -4.879 1.00 98.69 206 ILE A CA 1
ATOM 1618 C C . ILE A 1 206 ? 4.269 9.937 -3.480 1.00 98.69 206 ILE A C 1
ATOM 1620 O O . ILE A 1 206 ? 4.960 10.821 -2.962 1.00 98.69 206 ILE A O 1
ATOM 1624 N N . VAL A 1 207 ? 4.044 8.763 -2.900 1.00 98.75 207 VAL A N 1
ATOM 1625 C CA . VAL A 1 207 ? 4.735 8.323 -1.684 1.00 98.75 207 VAL A CA 1
ATOM 1626 C C . VAL A 1 207 ? 5.631 7.131 -1.963 1.00 98.75 207 VAL A C 1
ATOM 1628 O O . VAL A 1 207 ? 5.477 6.398 -2.940 1.00 98.75 207 VAL A O 1
ATOM 1631 N N . GLY A 1 208 ? 6.638 6.953 -1.119 1.00 98.44 208 GLY A N 1
ATOM 1632 C CA . GLY A 1 208 ? 7.622 5.911 -1.341 1.00 98.44 208 GLY A CA 1
ATOM 1633 C C . GLY A 1 208 ? 8.592 5.735 -0.193 1.00 98.44 208 GLY A C 1
ATOM 1634 O O . GLY A 1 208 ? 8.383 6.221 0.922 1.00 98.44 208 GLY A O 1
ATOM 1635 N N . ARG A 1 209 ? 9.698 5.052 -0.482 1.00 97.88 209 ARG A N 1
ATOM 1636 C CA . ARG A 1 209 ? 10.793 4.883 0.473 1.00 97.88 209 ARG A CA 1
ATOM 1637 C C . ARG A 1 209 ? 12.154 4.970 -0.199 1.00 97.88 209 ARG A C 1
ATOM 1639 O O . ARG A 1 209 ? 12.335 4.499 -1.323 1.00 97.88 209 ARG A O 1
ATOM 1646 N N . ALA A 1 210 ? 13.117 5.531 0.518 1.00 97.69 210 ALA A N 1
ATOM 1647 C CA . ALA A 1 210 ? 14.532 5.399 0.209 1.00 97.69 210 ALA A CA 1
ATOM 1648 C C . ALA A 1 210 ? 15.185 4.548 1.295 1.00 97.69 210 ALA A C 1
ATOM 1650 O O . ALA A 1 210 ? 14.891 4.730 2.473 1.00 97.69 210 ALA A O 1
ATOM 1651 N N . SER A 1 211 ? 16.047 3.611 0.908 1.00 95.81 211 SER A N 1
ATOM 1652 C CA . SER A 1 211 ? 16.673 2.689 1.856 1.00 95.81 211 SER A CA 1
ATOM 1653 C C . SER A 1 211 ? 18.144 2.446 1.553 1.00 95.81 211 SER A C 1
ATOM 1655 O O . SER A 1 211 ? 18.585 2.475 0.405 1.00 95.81 211 SER A O 1
ATOM 1657 N N . SER A 1 212 ? 18.896 2.241 2.624 1.00 92.50 212 SER A N 1
ATOM 1658 C CA . SER A 1 212 ? 20.272 1.762 2.646 1.00 92.50 212 SER A CA 1
ATOM 1659 C C . SER A 1 212 ? 20.329 0.497 3.500 1.00 92.50 212 SER A C 1
ATOM 1661 O O . SER A 1 212 ? 19.324 0.077 4.077 1.00 92.50 212 SER A O 1
ATOM 1663 N N . TYR A 1 213 ? 21.516 -0.087 3.649 1.00 86.81 213 TYR A N 1
ATOM 1664 C CA . TYR A 1 213 ? 21.697 -1.246 4.527 1.00 86.81 213 TYR A CA 1
ATOM 1665 C C . TYR A 1 213 ? 21.259 -1.004 5.989 1.00 86.81 213 TYR A C 1
ATOM 1667 O O . TYR A 1 213 ? 20.855 -1.945 6.668 1.00 86.81 213 TYR A O 1
ATOM 1675 N N . TYR A 1 214 ? 21.326 0.236 6.490 1.00 86.94 214 TYR A N 1
ATOM 1676 C CA . TYR A 1 214 ? 21.060 0.541 7.902 1.00 86.94 214 TYR A CA 1
ATOM 1677 C C . TYR A 1 214 ? 19.786 1.351 8.143 1.00 86.94 214 TYR A C 1
ATOM 1679 O O . TYR A 1 214 ? 19.375 1.477 9.288 1.00 86.94 214 TYR A O 1
ATOM 1687 N N . GLU A 1 215 ? 19.170 1.945 7.128 1.00 93.12 215 GLU A N 1
ATOM 1688 C CA . GLU A 1 215 ? 18.111 2.937 7.338 1.00 93.12 215 GLU A CA 1
ATOM 1689 C C . GLU A 1 215 ? 17.117 2.925 6.184 1.00 93.12 215 GLU A C 1
ATOM 1691 O O . GLU A 1 215 ? 17.510 2.755 5.031 1.00 93.12 215 GLU A O 1
ATOM 1696 N N . SER A 1 216 ? 15.839 3.139 6.498 1.00 95.75 216 SER A N 1
ATOM 1697 C CA . SER A 1 216 ? 14.794 3.376 5.502 1.00 95.75 216 SER A CA 1
ATOM 1698 C C . SER A 1 216 ? 13.956 4.576 5.920 1.00 95.75 216 SER A C 1
ATOM 1700 O O . SER A 1 216 ? 13.533 4.670 7.078 1.00 95.75 216 SER A O 1
ATOM 1702 N N . VAL A 1 217 ? 13.742 5.500 4.990 1.00 97.38 217 VAL A N 1
ATOM 1703 C CA . VAL A 1 217 ? 12.985 6.735 5.203 1.00 97.38 217 VAL A CA 1
ATOM 1704 C C . VAL A 1 217 ? 11.836 6.832 4.212 1.00 97.38 217 VAL A C 1
ATOM 1706 O O . VAL A 1 217 ? 11.944 6.377 3.072 1.00 97.38 217 VAL A O 1
ATOM 1709 N N . GLY A 1 218 ? 10.736 7.449 4.639 1.00 97.81 218 GLY A N 1
ATOM 1710 C CA . GLY A 1 218 ? 9.587 7.678 3.783 1.00 97.81 218 GLY A CA 1
ATOM 1711 C C . GLY A 1 218 ? 9.869 8.851 2.859 1.00 97.81 218 GLY A C 1
ATOM 1712 O O . GLY A 1 218 ? 10.616 9.769 3.207 1.00 97.81 218 GLY A O 1
ATOM 1713 N N . LEU A 1 219 ? 9.258 8.826 1.685 1.00 97.94 219 LEU A N 1
ATOM 1714 C CA . LEU A 1 219 ? 9.357 9.880 0.687 1.00 97.94 219 LEU A CA 1
ATOM 1715 C C . LEU A 1 219 ? 7.967 10.409 0.355 1.00 97.94 219 LEU A C 1
ATOM 1717 O O . LEU A 1 219 ? 7.007 9.642 0.333 1.00 97.94 219 LEU A O 1
ATOM 1721 N N . ILE A 1 220 ? 7.891 11.701 0.054 1.00 97.81 220 ILE A N 1
ATOM 1722 C CA . ILE A 1 220 ? 6.722 12.341 -0.549 1.00 97.81 220 ILE A CA 1
ATOM 1723 C C . ILE A 1 220 ? 7.170 13.258 -1.689 1.00 97.81 220 ILE A C 1
ATOM 1725 O O . ILE A 1 220 ? 8.126 14.020 -1.539 1.00 97.81 220 ILE A O 1
ATOM 1729 N N . SER A 1 221 ? 6.473 13.206 -2.817 1.00 97.00 221 SER A N 1
ATOM 1730 C CA . SER A 1 221 ? 6.575 14.170 -3.914 1.00 97.00 221 SER A CA 1
ATOM 1731 C C . SER A 1 221 ? 5.189 14.727 -4.223 1.00 97.00 221 SER A C 1
ATOM 1733 O O . SER A 1 221 ? 4.206 13.994 -4.225 1.00 97.00 221 SER A O 1
ATOM 1735 N N . THR A 1 222 ? 5.113 16.035 -4.470 1.00 94.50 222 THR A N 1
ATOM 1736 C CA . THR A 1 222 ? 3.862 16.753 -4.811 1.00 94.50 222 THR A CA 1
ATOM 1737 C C . THR A 1 222 ? 3.911 17.380 -6.204 1.00 94.50 222 THR A C 1
ATOM 1739 O O . THR A 1 222 ? 3.022 18.126 -6.598 1.00 94.50 222 THR A O 1
ATOM 1742 N N . ASP A 1 223 ? 4.967 17.077 -6.953 1.00 90.44 223 ASP A N 1
ATOM 1743 C CA . ASP A 1 223 ? 5.290 17.623 -8.265 1.00 90.44 223 ASP A CA 1
ATOM 1744 C C . ASP A 1 223 ? 5.586 16.490 -9.257 1.00 90.44 223 ASP A C 1
ATOM 1746 O O . ASP A 1 223 ? 6.489 16.587 -10.086 1.00 90.44 223 ASP A O 1
ATOM 1750 N N . GLN A 1 224 ? 4.821 15.392 -9.170 1.00 84.94 224 GLN A N 1
ATOM 1751 C CA . GLN A 1 224 ? 4.901 14.258 -10.102 1.00 84.94 224 GLN A CA 1
ATOM 1752 C C . GLN A 1 224 ? 6.320 13.657 -10.176 1.00 84.94 224 GLN A C 1
ATOM 1754 O O . GLN A 1 224 ? 6.815 13.294 -11.248 1.00 84.94 224 GLN A O 1
ATOM 1759 N N . GLY A 1 225 ? 7.027 13.621 -9.045 1.00 84.25 225 GLY A N 1
ATOM 1760 C CA . GLY A 1 225 ? 8.374 13.070 -8.923 1.00 84.25 225 GLY A CA 1
ATOM 1761 C C . GLY A 1 225 ? 9.500 13.987 -9.407 1.00 84.25 225 GLY A C 1
ATOM 1762 O O . GLY A 1 225 ? 10.574 13.476 -9.714 1.00 84.25 225 GLY A O 1
ATOM 1763 N N . GLU A 1 226 ? 9.288 15.306 -9.560 1.00 88.50 226 GLU A N 1
ATOM 1764 C CA . GLU A 1 226 ? 10.402 16.247 -9.818 1.00 88.50 226 GLU A CA 1
ATOM 1765 C C . GLU A 1 226 ? 11.269 16.426 -8.563 1.00 88.50 226 GLU A C 1
ATOM 1767 O O . GLU A 1 226 ? 12.498 16.417 -8.642 1.00 88.50 226 GLU A O 1
ATOM 1772 N N . THR A 1 227 ? 10.643 16.546 -7.390 1.00 91.94 227 THR A N 1
ATOM 1773 C CA . THR A 1 227 ? 11.330 16.667 -6.104 1.00 91.94 227 THR A CA 1
ATOM 1774 C C . THR A 1 227 ? 10.714 15.752 -5.052 1.00 91.94 227 THR A C 1
ATOM 1776 O O . THR A 1 227 ? 9.504 15.536 -5.002 1.00 91.94 227 THR A O 1
ATOM 1779 N N . PHE A 1 228 ? 11.571 15.210 -4.183 1.00 94.38 228 PHE A N 1
ATOM 1780 C CA . PHE A 1 228 ? 11.163 14.365 -3.064 1.00 94.38 228 PHE A CA 1
ATOM 1781 C C . PHE A 1 228 ? 11.584 14.989 -1.742 1.00 94.38 228 PHE A C 1
ATOM 1783 O O . PHE A 1 228 ? 12.718 15.439 -1.575 1.00 94.38 228 PHE A O 1
ATOM 1790 N N . GLN A 1 229 ? 10.667 14.970 -0.783 1.00 95.88 229 GLN A N 1
ATOM 1791 C CA . GLN A 1 229 ? 10.923 15.320 0.604 1.00 95.88 229 GLN A CA 1
ATOM 1792 C C . GLN A 1 229 ? 10.983 14.045 1.439 1.00 95.88 229 GLN A C 1
ATOM 1794 O O . GLN A 1 229 ? 10.169 13.136 1.271 1.00 95.88 229 GLN A O 1
ATOM 1799 N N . ILE A 1 230 ? 11.941 13.994 2.362 1.00 95.88 230 ILE A N 1
ATOM 1800 C CA . ILE A 1 230 ? 12.045 12.905 3.329 1.00 95.88 230 ILE A CA 1
ATOM 1801 C C . ILE A 1 230 ? 11.028 13.136 4.449 1.00 95.88 230 ILE A C 1
ATOM 1803 O O . ILE A 1 230 ? 11.015 14.194 5.081 1.00 95.88 230 ILE A O 1
ATOM 1807 N N . ILE A 1 231 ? 10.219 12.117 4.731 1.00 96.25 231 ILE A N 1
ATOM 1808 C CA . ILE A 1 231 ? 9.315 12.066 5.878 1.00 96.25 231 ILE A CA 1
ATOM 1809 C C . ILE A 1 231 ? 9.745 10.948 6.827 1.00 96.25 231 ILE A C 1
ATOM 1811 O O . ILE A 1 231 ? 9.886 9.784 6.455 1.00 96.25 231 ILE A O 1
ATOM 1815 N N . THR A 1 232 ? 9.950 11.304 8.091 1.00 96.69 232 THR A N 1
ATOM 1816 C CA . THR A 1 232 ? 10.301 10.350 9.144 1.00 96.69 232 THR A CA 1
ATOM 1817 C C . THR A 1 232 ? 9.384 10.516 10.341 1.00 96.69 232 THR A C 1
ATOM 1819 O O . THR A 1 232 ? 8.950 11.618 10.688 1.00 96.69 232 THR A O 1
ATOM 1822 N N . HIS A 1 233 ? 9.070 9.393 10.981 1.00 96.19 233 HIS A N 1
ATOM 1823 C CA . HIS A 1 233 ? 8.311 9.399 12.220 1.00 96.19 233 HIS A CA 1
ATOM 1824 C C . HIS A 1 233 ? 9.105 10.161 13.310 1.00 96.19 233 HIS A C 1
ATOM 1826 O O . HIS A 1 233 ? 10.329 10.047 13.351 1.00 96.19 233 HIS A O 1
ATOM 1832 N N . PRO A 1 234 ? 8.482 10.891 14.258 1.00 94.50 234 PRO A N 1
ATOM 1833 C CA . PRO A 1 234 ? 9.219 11.702 15.244 1.00 94.50 234 PRO A CA 1
ATOM 1834 C C . PRO A 1 234 ? 10.183 10.904 16.141 1.00 94.50 234 PRO A C 1
ATOM 1836 O O . PRO A 1 234 ? 11.180 11.432 16.649 1.00 94.50 234 PRO A O 1
ATOM 1839 N N . LYS A 1 235 ? 9.884 9.612 16.339 1.00 93.94 235 LYS A N 1
ATOM 1840 C CA . LYS A 1 235 ? 10.738 8.660 17.071 1.00 93.94 235 LYS A CA 1
ATOM 1841 C C . LYS A 1 235 ? 11.812 8.005 16.196 1.00 93.94 235 LYS A C 1
ATOM 1843 O O . LYS A 1 235 ? 12.531 7.149 16.696 1.00 93.94 235 LYS A O 1
ATOM 1848 N N . HIS A 1 236 ? 11.938 8.385 14.929 1.00 94.06 236 HIS A N 1
ATOM 1849 C CA . HIS A 1 236 ? 13.025 7.931 14.074 1.00 94.06 236 HIS A CA 1
ATOM 1850 C C . HIS A 1 236 ? 14.353 8.468 14.625 1.00 94.06 236 HIS A C 1
ATOM 1852 O O . HIS A 1 236 ? 14.533 9.685 14.742 1.00 94.06 236 HIS A O 1
ATOM 1858 N N . LYS A 1 237 ? 15.259 7.572 15.043 1.00 88.69 237 LYS A N 1
ATOM 1859 C CA . LYS A 1 237 ? 16.538 7.933 15.674 1.00 88.69 237 LYS A CA 1
ATOM 1860 C C . LYS A 1 237 ? 17.677 7.096 15.099 1.00 88.69 237 LYS A C 1
ATOM 1862 O O . LYS A 1 237 ? 17.990 6.033 15.619 1.00 88.69 237 LYS A O 1
ATOM 1867 N N . GLY A 1 238 ? 18.345 7.653 14.092 1.00 80.44 238 GLY A N 1
ATOM 1868 C CA . GLY A 1 238 ? 19.595 7.118 13.564 1.00 80.44 238 GLY A CA 1
ATOM 1869 C C . GLY A 1 238 ? 19.464 5.718 12.948 1.00 80.44 238 GLY A C 1
ATOM 1870 O O . GLY A 1 238 ? 18.359 5.284 12.617 1.00 80.44 238 GLY A O 1
ATOM 1871 N N . PRO A 1 239 ? 20.595 5.009 12.797 1.00 84.31 239 PRO A N 1
ATOM 1872 C CA . PRO A 1 239 ? 20.639 3.751 12.069 1.00 84.31 239 PRO A CA 1
ATOM 1873 C C . PRO A 1 239 ? 19.826 2.654 12.765 1.00 84.31 239 PRO A C 1
ATOM 1875 O O . PRO A 1 239 ? 19.707 2.611 13.990 1.00 84.31 239 PRO A O 1
ATOM 1878 N N . ASN A 1 240 ? 19.338 1.717 11.962 1.00 88.69 240 ASN A N 1
ATOM 1879 C CA . ASN A 1 240 ? 18.429 0.616 12.285 1.00 88.69 240 ASN A CA 1
ATOM 1880 C C . ASN A 1 240 ? 17.012 1.065 12.665 1.00 88.69 240 ASN A C 1
ATOM 1882 O O . ASN A 1 240 ? 16.324 0.377 13.419 1.00 88.69 240 ASN A O 1
ATOM 1886 N N . THR A 1 241 ? 16.580 2.216 12.144 1.00 91.50 241 THR A N 1
ATOM 1887 C CA . THR A 1 241 ? 15.194 2.670 12.240 1.00 91.50 241 THR A CA 1
ATOM 1888 C C . THR A 1 241 ? 14.578 2.771 10.850 1.00 91.50 241 THR A C 1
ATOM 1890 O O . THR A 1 241 ? 15.218 3.227 9.904 1.00 91.50 241 THR A O 1
ATOM 1893 N N . PHE A 1 242 ? 13.322 2.349 10.727 1.00 94.19 242 PHE A N 1
ATOM 1894 C CA . PHE A 1 242 ? 12.614 2.300 9.453 1.00 94.19 242 PHE A CA 1
ATOM 1895 C C . PHE A 1 242 ? 11.349 3.146 9.554 1.00 94.19 242 PHE A C 1
ATOM 1897 O O . PHE A 1 242 ? 10.498 2.892 10.402 1.00 94.19 242 PHE A O 1
ATOM 1904 N N . THR A 1 243 ? 11.227 4.175 8.721 1.00 97.75 243 THR A N 1
ATOM 1905 C CA . THR A 1 243 ? 9.944 4.814 8.407 1.00 97.75 243 THR A CA 1
ATOM 1906 C C . THR A 1 243 ? 9.713 4.612 6.928 1.00 97.75 243 THR A C 1
ATOM 1908 O O . THR A 1 243 ? 10.504 5.091 6.136 1.00 97.75 243 THR A O 1
ATOM 1911 N N . GLU A 1 244 ? 8.662 3.904 6.554 1.00 98.00 244 GLU A N 1
ATOM 1912 C CA . GLU A 1 244 ? 8.385 3.570 5.159 1.00 98.00 244 GLU A CA 1
ATOM 1913 C C . GLU A 1 244 ? 6.949 3.967 4.859 1.00 98.00 244 GLU A C 1
ATOM 1915 O O . GLU A 1 244 ? 6.059 3.585 5.615 1.00 98.00 244 GLU A O 1
ATOM 1920 N N . ALA A 1 245 ? 6.747 4.765 3.811 1.00 98.62 245 ALA A N 1
ATOM 1921 C CA . ALA A 1 245 ? 5.425 5.144 3.328 1.00 98.62 245 ALA A CA 1
ATOM 1922 C C . ALA A 1 245 ? 5.040 4.215 2.175 1.00 98.62 245 ALA A C 1
ATOM 1924 O O . ALA A 1 245 ? 5.842 4.034 1.252 1.00 98.62 245 ALA A O 1
ATOM 1925 N N . TYR A 1 246 ? 3.857 3.615 2.259 1.00 98.75 246 TYR A N 1
ATOM 1926 C CA . TYR A 1 246 ? 3.381 2.618 1.303 1.00 98.75 246 TYR A CA 1
ATOM 1927 C C . TYR A 1 246 ? 2.231 3.147 0.451 1.00 98.75 246 TYR A C 1
ATOM 1929 O O . TYR A 1 246 ? 2.381 3.087 -0.760 1.00 98.75 246 TYR A O 1
ATOM 1937 N N . GLY A 1 247 ? 1.209 3.769 1.052 1.00 98.75 247 GLY A N 1
ATOM 1938 C CA . GLY A 1 247 ? 0.020 4.258 0.340 1.00 98.75 247 GLY A CA 1
ATOM 1939 C C . GLY A 1 247 ? -0.369 5.696 0.684 1.00 98.75 247 GLY A C 1
ATOM 1940 O O . GLY A 1 247 ? 0.039 6.232 1.728 1.00 98.75 247 GLY A O 1
ATOM 1941 N N . VAL A 1 248 ? -1.140 6.335 -0.197 1.00 98.75 248 VAL A N 1
ATOM 1942 C CA . VAL A 1 248 ? -1.614 7.718 -0.064 1.00 98.75 248 VAL A CA 1
ATOM 1943 C C . VAL A 1 248 ? -2.994 7.923 -0.696 1.00 98.75 248 VAL A C 1
ATOM 1945 O O . VAL A 1 248 ? -3.199 7.670 -1.876 1.00 98.75 248 VAL A O 1
ATOM 1948 N N . ASN A 1 249 ? -3.938 8.503 0.052 1.00 98.56 249 ASN A N 1
ATOM 1949 C CA . ASN A 1 249 ? -5.252 8.855 -0.505 1.00 98.56 249 ASN A CA 1
ATOM 1950 C C . ASN A 1 249 ? -5.270 10.257 -1.156 1.00 98.56 249 ASN A C 1
ATOM 1952 O O . ASN A 1 249 ? -4.311 11.034 -1.072 1.00 98.56 249 ASN A O 1
ATOM 1956 N N . ASN A 1 250 ? -6.391 10.649 -1.772 1.00 97.88 250 ASN A N 1
ATOM 1957 C CA . ASN A 1 250 ? -6.546 11.962 -2.416 1.00 97.88 250 ASN A CA 1
ATOM 1958 C C . ASN A 1 250 ? -6.638 13.126 -1.418 1.00 97.88 250 ASN A C 1
ATOM 1960 O O . ASN A 1 250 ? -6.494 14.287 -1.805 1.00 97.88 250 ASN A O 1
ATOM 1964 N N . LYS A 1 251 ? -6.841 12.841 -0.127 1.00 96.50 251 LYS A N 1
ATOM 1965 C CA . LYS A 1 251 ? -6.743 13.839 0.953 1.00 96.50 251 LYS A CA 1
ATOM 1966 C C . LYS A 1 251 ? -5.291 14.115 1.365 1.00 96.50 251 LYS A C 1
ATOM 1968 O O . LYS A 1 251 ? -5.043 15.093 2.070 1.00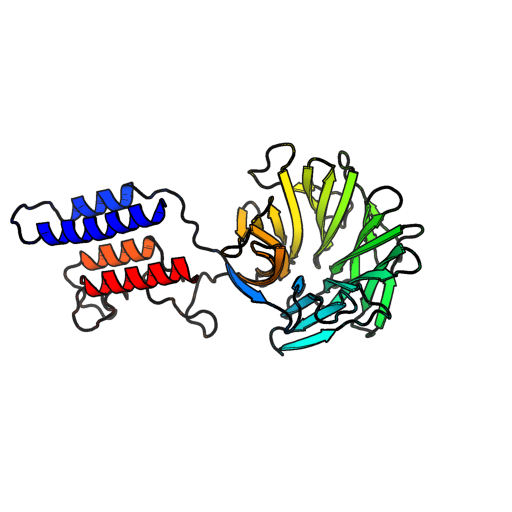 96.50 251 LYS A O 1
ATOM 1973 N N . GLY A 1 252 ? -4.343 13.291 0.912 1.00 97.31 252 GLY A N 1
ATOM 1974 C CA . GLY A 1 252 ? -2.934 13.359 1.294 1.00 97.31 252 GLY A CA 1
ATOM 1975 C C . GLY A 1 252 ? -2.632 12.708 2.647 1.00 97.31 252 GLY A C 1
ATOM 1976 O O . GLY A 1 252 ? -1.577 12.982 3.224 1.00 97.31 252 GLY A O 1
ATOM 1977 N N . ASP A 1 253 ? -3.539 11.874 3.167 1.00 98.25 253 ASP A N 1
ATOM 1978 C CA . ASP A 1 253 ? -3.233 11.000 4.297 1.00 98.25 253 ASP A CA 1
ATOM 1979 C C . ASP A 1 253 ? -2.323 9.873 3.806 1.00 98.25 253 ASP A C 1
ATOM 1981 O O . ASP A 1 253 ? -2.574 9.274 2.762 1.00 98.25 253 ASP A O 1
ATOM 1985 N N . ILE A 1 254 ? -1.259 9.592 4.558 1.00 98.81 254 ILE A N 1
ATOM 1986 C CA . ILE A 1 254 ? -0.213 8.641 4.159 1.00 98.81 254 ILE A CA 1
ATOM 1987 C C . ILE A 1 254 ? -0.202 7.474 5.131 1.00 98.81 254 ILE A C 1
ATOM 1989 O O . ILE A 1 254 ? -0.174 7.687 6.344 1.00 98.81 254 ILE A O 1
ATOM 1993 N N . VAL A 1 255 ? -0.136 6.252 4.622 1.00 98.81 255 VAL A N 1
ATOM 1994 C CA . VAL A 1 255 ? 0.021 5.052 5.445 1.00 98.81 255 VAL A CA 1
ATOM 1995 C C . VAL A 1 255 ? 1.367 4.390 5.241 1.00 98.81 255 VAL A C 1
ATOM 1997 O O . VAL A 1 255 ? 2.092 4.652 4.278 1.00 98.81 255 VAL A O 1
ATOM 2000 N N . GLY A 1 256 ? 1.745 3.561 6.204 1.00 98.56 256 GLY A N 1
ATOM 2001 C CA . GLY A 1 256 ? 2.999 2.848 6.122 1.00 98.56 256 GLY A CA 1
ATOM 2002 C C . GLY A 1 256 ? 3.355 2.107 7.395 1.00 98.56 256 GLY A C 1
ATOM 2003 O O . GLY A 1 256 ? 2.489 1.724 8.189 1.00 98.56 256 GLY A O 1
ATOM 2004 N N . ARG A 1 257 ? 4.661 1.939 7.618 1.00 97.44 257 ARG A N 1
ATOM 2005 C CA . ARG A 1 257 ? 5.183 1.383 8.871 1.00 97.44 257 ARG A CA 1
ATOM 2006 C C . ARG A 1 257 ? 6.327 2.184 9.475 1.00 97.44 257 ARG A C 1
ATOM 2008 O O . ARG A 1 257 ? 7.182 2.745 8.789 1.00 97.44 257 ARG A O 1
ATOM 2015 N N . PHE A 1 258 ? 6.372 2.156 10.798 1.00 97.25 258 PHE A N 1
ATOM 2016 C CA . PHE A 1 258 ? 7.497 2.553 11.619 1.00 97.25 258 PHE A CA 1
ATOM 2017 C C . PHE A 1 258 ? 8.020 1.324 12.375 1.00 97.25 258 PHE A C 1
ATOM 2019 O O . PHE A 1 258 ? 7.399 0.858 13.331 1.00 97.25 258 PHE A O 1
ATOM 2026 N N . ASN A 1 259 ? 9.169 0.791 11.955 1.00 95.19 259 ASN A N 1
ATOM 2027 C CA . ASN A 1 259 ? 9.690 -0.502 12.412 1.00 95.19 259 ASN A CA 1
ATOM 2028 C C . ASN A 1 259 ? 8.651 -1.636 12.245 1.00 95.19 259 ASN A C 1
ATOM 2030 O O . ASN A 1 259 ? 8.363 -2.028 11.115 1.00 95.19 259 ASN A O 1
ATOM 2034 N N . ASN A 1 260 ? 8.093 -2.150 13.345 1.00 94.88 260 ASN A N 1
ATOM 2035 C CA . ASN A 1 260 ? 7.097 -3.231 13.340 1.00 94.88 260 ASN A CA 1
ATOM 2036 C C . ASN A 1 260 ? 5.657 -2.718 13.522 1.00 94.88 260 ASN A C 1
ATOM 2038 O O . ASN A 1 260 ? 4.731 -3.519 13.595 1.00 94.88 260 ASN A O 1
ATOM 2042 N N . SER A 1 261 ? 5.461 -1.402 13.621 1.00 95.88 261 SER A N 1
ATOM 2043 C CA . SER A 1 261 ? 4.149 -0.793 13.834 1.00 95.88 261 SER A CA 1
ATOM 2044 C C . SER A 1 261 ? 3.649 -0.121 12.568 1.00 95.88 261 SER A C 1
ATOM 2046 O O . SER A 1 261 ? 4.400 0.616 11.930 1.00 95.88 261 SER A O 1
ATOM 2048 N N . GLY A 1 262 ? 2.376 -0.310 12.243 1.00 97.88 262 GLY A N 1
ATOM 2049 C CA . GLY A 1 262 ? 1.709 0.446 11.194 1.00 97.88 262 GLY A CA 1
ATOM 2050 C C . GLY A 1 262 ? 1.463 1.895 11.619 1.00 97.88 262 GLY A C 1
ATOM 2051 O O . GLY A 1 262 ? 1.482 2.223 12.812 1.00 97.88 262 GLY A O 1
ATOM 2052 N N . PHE A 1 263 ? 1.230 2.782 10.655 1.00 97.69 263 PHE A N 1
ATOM 2053 C CA . PHE A 1 263 ? 0.767 4.137 10.946 1.00 97.69 263 PHE A CA 1
ATOM 2054 C C . PHE A 1 263 ? -0.187 4.677 9.879 1.00 97.69 263 PHE A C 1
ATOM 2056 O O . PHE A 1 263 ? -0.099 4.303 8.712 1.00 97.69 263 PHE A O 1
ATOM 2063 N N . VAL A 1 264 ? -1.010 5.645 10.291 1.00 98.06 264 VAL A N 1
ATOM 2064 C CA . VAL A 1 264 ? -1.655 6.635 9.419 1.00 98.06 264 VAL A CA 1
ATOM 2065 C C . VAL A 1 264 ? -1.126 8.018 9.781 1.00 98.06 264 VAL A C 1
ATOM 2067 O O . VAL A 1 264 ? -1.111 8.419 10.946 1.00 98.06 264 VAL A O 1
ATOM 2070 N N . LYS A 1 265 ? -0.664 8.769 8.790 1.00 97.56 265 LYS A N 1
ATOM 2071 C CA . LYS A 1 265 ? -0.142 10.124 8.932 1.00 97.56 265 LYS A CA 1
ATOM 2072 C C . LYS A 1 265 ? -1.141 11.112 8.340 1.00 97.56 265 LYS A C 1
ATOM 2074 O O . LYS A 1 265 ? -1.321 11.139 7.129 1.00 97.56 265 LYS A O 1
ATOM 2079 N N . LYS A 1 266 ? -1.712 11.967 9.195 1.00 94.25 266 LYS A N 1
ATOM 2080 C CA . LYS A 1 266 ? -2.664 13.028 8.823 1.00 94.25 266 LYS A CA 1
ATOM 2081 C C . LYS A 1 266 ? -2.053 14.393 9.125 1.00 94.25 266 LYS A C 1
ATOM 2083 O O . LYS A 1 266 ? -1.913 14.785 10.287 1.00 94.25 266 LYS A O 1
ATOM 2088 N N . GLY A 1 267 ? -1.594 15.107 8.098 1.00 91.75 267 GLY A N 1
ATOM 2089 C CA . GLY A 1 267 ? -0.847 16.355 8.284 1.00 91.75 267 GLY A CA 1
ATOM 2090 C C . GLY A 1 267 ? 0.401 16.148 9.157 1.00 91.75 267 GLY A C 1
ATOM 2091 O O . GLY A 1 267 ? 1.315 15.418 8.779 1.00 91.75 267 GLY A O 1
ATOM 2092 N N . SER A 1 268 ? 0.471 16.772 10.336 1.00 90.38 268 SER A N 1
ATOM 2093 C CA . SER A 1 268 ? 1.588 16.599 11.285 1.00 90.38 268 SER A CA 1
ATOM 2094 C C . SER A 1 268 ? 1.421 15.418 12.251 1.00 90.38 268 SER A C 1
ATOM 2096 O O . SER A 1 268 ? 2.395 15.030 12.902 1.00 90.38 268 SER A O 1
ATOM 2098 N N . GLN A 1 269 ? 0.221 14.842 12.346 1.00 92.62 269 GLN A N 1
ATOM 2099 C CA . GLN A 1 269 ? -0.100 13.771 13.286 1.00 92.62 269 GLN A CA 1
ATOM 2100 C C . GLN A 1 269 ? 0.315 12.405 12.736 1.00 92.62 269 GLN A C 1
ATOM 2102 O O . GLN A 1 269 ? 0.190 12.141 11.541 1.00 92.62 269 GLN A O 1
ATOM 2107 N N . TRP A 1 270 ? 0.802 11.543 13.628 1.00 93.50 270 TRP A N 1
ATOM 2108 C CA . TRP A 1 270 ? 1.153 10.152 13.348 1.00 93.50 270 TRP A CA 1
ATOM 2109 C C . TRP A 1 270 ? 0.335 9.267 14.276 1.00 93.50 270 TRP A C 1
ATOM 2111 O O . TRP A 1 270 ? 0.552 9.264 15.489 1.00 93.50 270 TRP A O 1
ATOM 2121 N N . VAL A 1 271 ? -0.621 8.559 13.698 1.00 93.00 271 VAL A N 1
ATOM 2122 C CA . VAL A 1 271 ? -1.549 7.689 14.403 1.00 93.00 271 VAL A CA 1
ATOM 2123 C C . VAL A 1 271 ? -1.032 6.256 14.272 1.00 93.00 271 VAL A C 1
ATOM 2125 O O . VAL A 1 271 ? -0.904 5.776 13.145 1.00 93.00 271 VAL A O 1
ATOM 2128 N N . PRO A 1 272 ? -0.663 5.579 15.372 1.00 93.88 272 PRO A N 1
ATOM 2129 C CA . PRO A 1 272 ? -0.214 4.195 15.300 1.00 93.88 272 PRO A CA 1
ATOM 2130 C C . PRO A 1 272 ? -1.380 3.270 14.938 1.00 93.88 272 PRO A C 1
ATOM 2132 O O . PRO A 1 272 ? -2.488 3.443 15.437 1.00 93.88 272 PRO A O 1
ATOM 2135 N N . VAL A 1 273 ? -1.097 2.262 14.117 1.00 94.88 273 VAL A N 1
ATOM 2136 C CA . VAL A 1 273 ? -2.020 1.172 13.786 1.00 94.88 273 VAL A CA 1
ATOM 2137 C C . VAL A 1 273 ? -1.298 -0.137 14.061 1.00 94.88 273 VAL A C 1
ATOM 2139 O O . VAL A 1 273 ? -0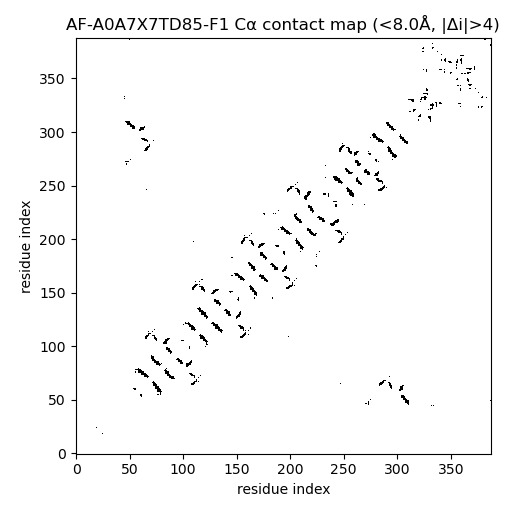.326 -0.471 13.383 1.00 94.88 273 VAL A O 1
ATOM 2142 N N . ASN A 1 274 ? -1.743 -0.868 15.078 1.00 93.69 274 ASN A N 1
ATOM 2143 C CA . ASN A 1 274 ? -1.169 -2.159 15.437 1.00 93.69 274 ASN A CA 1
ATOM 2144 C C . ASN A 1 274 ? -2.291 -3.180 15.544 1.00 93.69 274 ASN A C 1
ATOM 2146 O O . ASN A 1 274 ? -3.211 -3.001 16.335 1.00 93.69 274 ASN A O 1
ATOM 2150 N N . PHE A 1 275 ? -2.186 -4.255 14.772 1.00 92.00 275 PHE A N 1
ATOM 2151 C CA . PHE A 1 275 ? -3.114 -5.365 14.882 1.00 92.00 275 PHE A CA 1
ATOM 2152 C C . PHE A 1 275 ? -2.921 -6.059 16.246 1.00 92.00 275 PHE A C 1
ATOM 2154 O O . PHE A 1 275 ? -1.778 -6.392 16.592 1.00 92.00 275 PHE A O 1
ATOM 2161 N N . PRO A 1 276 ? -3.984 -6.278 17.042 1.00 89.44 276 PRO A N 1
ATOM 2162 C CA . PRO A 1 276 ? -3.860 -6.877 18.368 1.00 89.44 276 PRO A CA 1
ATOM 2163 C C . PRO A 1 276 ? -3.163 -8.244 18.342 1.00 89.44 276 PRO A C 1
ATOM 2165 O O . PRO A 1 276 ? -3.538 -9.148 17.602 1.00 89.44 276 PRO A O 1
ATOM 2168 N N . GLY A 1 277 ? -2.122 -8.403 19.163 1.00 87.75 277 GLY A N 1
ATOM 2169 C CA . GLY A 1 277 ? -1.366 -9.658 19.277 1.00 87.75 277 GLY A CA 1
ATOM 2170 C C . GLY A 1 277 ? -0.349 -9.931 18.160 1.00 87.75 277 GLY A C 1
ATOM 2171 O O . GLY A 1 277 ? 0.417 -10.891 18.278 1.00 87.75 277 GLY A O 1
ATOM 2172 N N . ALA A 1 278 ? -0.280 -9.087 17.126 1.00 92.69 278 ALA A N 1
ATOM 2173 C CA . ALA A 1 278 ? 0.695 -9.233 16.052 1.00 92.69 278 ALA A CA 1
ATOM 2174 C C . ALA A 1 278 ? 2.118 -8.856 16.501 1.00 92.69 278 ALA A C 1
ATOM 2176 O O . ALA A 1 278 ? 2.328 -7.955 17.317 1.00 92.69 278 ALA A O 1
ATOM 2177 N N . TRP A 1 279 ? 3.123 -9.520 15.922 1.00 92.38 279 TRP A N 1
ATOM 2178 C CA . TRP A 1 279 ? 4.522 -9.093 16.019 1.00 92.38 279 TRP A CA 1
ATOM 2179 C C . TRP A 1 279 ? 4.755 -7.844 15.171 1.00 92.38 279 TRP A C 1
ATOM 2181 O O . TRP A 1 279 ? 5.437 -6.913 15.606 1.00 92.38 279 TRP A O 1
ATOM 2191 N N . SER A 1 280 ? 4.239 -7.856 13.941 1.00 94.88 280 SER A N 1
ATOM 2192 C CA . SER A 1 280 ? 4.406 -6.784 12.965 1.00 94.88 280 SER A CA 1
ATOM 2193 C C . SER A 1 280 ? 3.071 -6.454 12.319 1.00 94.88 280 SER A C 1
ATOM 2195 O O . SER A 1 280 ? 2.332 -7.355 11.933 1.00 94.88 280 SER A O 1
ATOM 2197 N N . THR A 1 281 ? 2.800 -5.167 12.135 1.00 97.06 281 THR A N 1
ATOM 2198 C CA . THR A 1 281 ? 1.667 -4.663 11.353 1.00 97.06 281 THR A CA 1
ATOM 2199 C C . THR A 1 281 ? 2.195 -3.741 10.267 1.00 97.06 281 THR A C 1
ATOM 2201 O O . THR A 1 281 ? 3.030 -2.872 10.535 1.00 97.06 281 THR A O 1
ATOM 2204 N N . ARG A 1 282 ? 1.720 -3.927 9.035 1.00 97.75 282 ARG A N 1
ATOM 2205 C CA . ARG A 1 282 ? 1.985 -3.024 7.916 1.00 97.75 282 ARG A CA 1
ATOM 2206 C C . ARG A 1 282 ? 0.671 -2.542 7.343 1.00 97.75 282 ARG A C 1
ATOM 2208 O O . ARG A 1 282 ? -0.170 -3.357 6.989 1.00 97.75 282 ARG A O 1
ATOM 2215 N N . VAL A 1 283 ? 0.517 -1.228 7.266 1.00 98.75 283 VAL A N 1
ATOM 2216 C CA . VAL A 1 283 ? -0.591 -0.606 6.545 1.00 98.75 283 VAL A CA 1
ATOM 2217 C C . VAL A 1 283 ? -0.070 -0.286 5.154 1.00 98.75 283 VAL A C 1
ATOM 2219 O O . VAL A 1 283 ? 0.871 0.500 5.037 1.00 98.75 283 VAL A O 1
ATOM 2222 N N . GLU A 1 284 ? -0.606 -0.959 4.143 1.00 98.75 284 GLU A N 1
ATOM 2223 C CA . GLU A 1 284 ? -0.112 -0.868 2.766 1.00 98.75 284 GLU A CA 1
ATOM 2224 C C . GLU A 1 284 ? -0.829 0.247 2.002 1.00 98.75 284 GLU A C 1
ATOM 2226 O O . GLU A 1 284 ? -0.157 1.020 1.329 1.00 98.75 284 GLU A O 1
ATOM 2231 N N . ASP A 1 285 ? -2.145 0.414 2.196 1.00 98.81 285 ASP A N 1
ATOM 2232 C CA . ASP A 1 285 ? -2.919 1.429 1.469 1.00 98.81 285 ASP A CA 1
ATOM 2233 C C . ASP A 1 285 ? -4.127 1.981 2.252 1.00 98.81 285 ASP A C 1
ATOM 2235 O O . ASP A 1 285 ? -4.534 1.427 3.281 1.00 98.81 285 ASP A O 1
ATOM 2239 N N . ILE A 1 286 ? -4.658 3.119 1.794 1.00 98.69 286 ILE A N 1
ATOM 2240 C CA . ILE A 1 286 ? -5.757 3.882 2.384 1.00 98.69 286 ILE A CA 1
ATOM 2241 C C . ILE A 1 286 ? -6.629 4.527 1.300 1.00 98.69 286 ILE A C 1
ATOM 2243 O O . ILE A 1 286 ? -6.133 5.219 0.419 1.00 98.69 286 ILE A O 1
ATOM 2247 N N . ASN A 1 287 ? -7.952 4.406 1.418 1.00 97.69 287 ASN A N 1
ATOM 2248 C CA . ASN A 1 287 ? -8.878 5.121 0.535 1.00 97.69 287 ASN A CA 1
ATOM 2249 C C . ASN A 1 287 ? -9.316 6.487 1.111 1.00 97.69 287 ASN A C 1
ATOM 2251 O O . ASN A 1 287 ? -8.985 6.870 2.239 1.00 97.69 287 ASN A O 1
ATOM 2255 N N . ASP A 1 288 ? -10.107 7.253 0.357 1.00 96.00 288 ASP A N 1
ATOM 2256 C CA . ASP A 1 288 ? -10.575 8.584 0.768 1.00 96.00 288 ASP A CA 1
ATOM 2257 C C . ASP A 1 288 ? -11.578 8.544 1.925 1.00 96.00 288 ASP A C 1
ATOM 2259 O O . ASP A 1 288 ? -11.711 9.531 2.653 1.00 96.00 288 ASP A O 1
ATOM 2263 N N . ALA A 1 289 ? -12.263 7.422 2.152 1.00 88.00 289 ALA A N 1
ATOM 2264 C CA . ALA A 1 289 ? -13.078 7.225 3.352 1.00 88.00 289 ALA A CA 1
ATOM 2265 C C . ALA A 1 289 ? -12.216 6.985 4.607 1.00 88.00 289 ALA A C 1
ATOM 2267 O O . ALA A 1 289 ? -12.723 7.034 5.724 1.00 88.00 289 ALA A O 1
ATOM 2268 N N . GLY A 1 290 ? -10.906 6.792 4.433 1.00 93.81 290 GLY A N 1
ATOM 2269 C CA . GLY A 1 290 ? -9.960 6.498 5.496 1.00 93.81 290 GLY A CA 1
ATOM 2270 C C . GLY A 1 290 ? -9.889 5.018 5.851 1.00 93.81 290 GLY A C 1
ATOM 2271 O O . GLY A 1 290 ? -9.207 4.706 6.822 1.00 93.81 290 GLY A O 1
ATOM 2272 N N . VAL A 1 291 ? -10.564 4.139 5.097 1.00 95.19 291 VAL A N 1
ATOM 2273 C CA . VAL A 1 291 ? -10.449 2.681 5.232 1.00 95.19 291 VAL A CA 1
ATOM 2274 C C . VAL A 1 291 ? -9.054 2.277 4.791 1.00 95.19 291 VAL A C 1
ATOM 2276 O O . VAL A 1 291 ? -8.595 2.692 3.728 1.00 95.19 291 VAL A O 1
ATOM 2279 N N . ILE A 1 292 ? -8.392 1.483 5.620 1.00 98.56 292 ILE A N 1
ATOM 2280 C CA . ILE A 1 292 ? -7.031 1.018 5.393 1.00 98.56 292 ILE A CA 1
ATOM 2281 C C . ILE A 1 292 ? -7.014 -0.474 5.092 1.00 98.56 292 ILE A C 1
ATOM 2283 O O . ILE A 1 292 ? -7.844 -1.231 5.598 1.00 98.56 292 ILE A O 1
ATOM 2287 N N . VAL A 1 293 ? -6.027 -0.907 4.319 1.00 98.75 293 VAL A N 1
ATOM 2288 C CA . VAL A 1 293 ? -5.717 -2.325 4.127 1.00 98.75 293 VAL A CA 1
ATOM 2289 C C . VAL A 1 293 ? -4.246 -2.587 4.386 1.00 98.75 293 VAL A C 1
ATOM 2291 O O . VAL A 1 293 ? -3.396 -1.694 4.325 1.00 98.75 293 VAL A O 1
ATOM 2294 N N . GLY A 1 294 ? -3.937 -3.835 4.696 1.00 98.69 294 GLY A N 1
ATOM 2295 C CA . GLY A 1 294 ? -2.567 -4.270 4.854 1.00 98.69 294 GLY A CA 1
ATOM 2296 C C . GLY A 1 294 ? -2.497 -5.699 5.341 1.00 98.69 294 GLY A C 1
ATOM 2297 O O . GLY A 1 294 ? -3.395 -6.512 5.109 1.00 98.69 294 GLY A O 1
ATOM 2298 N N . TRP A 1 295 ? -1.416 -6.008 6.039 1.00 98.44 295 TRP A N 1
ATOM 2299 C CA . TRP A 1 295 ? -1.190 -7.338 6.575 1.00 98.44 295 TRP A CA 1
ATOM 2300 C C . TRP A 1 295 ? -0.435 -7.295 7.900 1.00 98.44 295 TRP A C 1
ATOM 2302 O O . TRP A 1 295 ? 0.248 -6.322 8.248 1.00 98.44 295 TRP A O 1
ATOM 2312 N N . TYR A 1 296 ? -0.579 -8.367 8.669 1.00 97.75 296 TYR A N 1
ATOM 2313 C CA . TYR A 1 296 ? 0.093 -8.538 9.947 1.00 97.75 296 TYR A CA 1
ATOM 2314 C C . TYR A 1 296 ? 0.698 -9.933 10.079 1.00 97.75 296 TYR A C 1
ATOM 2316 O O . TYR A 1 296 ? 0.266 -10.895 9.446 1.00 97.75 296 TYR A O 1
ATOM 2324 N N . GLU A 1 297 ? 1.728 -10.022 10.916 1.00 96.44 297 GLU A N 1
ATOM 2325 C CA . GLU A 1 297 ? 2.449 -11.256 11.210 1.00 96.44 297 GLU A CA 1
ATOM 2326 C C . GLU A 1 297 ? 2.199 -11.695 12.649 1.00 96.44 297 GLU A C 1
ATOM 2328 O O . GLU A 1 297 ? 2.445 -10.943 13.598 1.00 96.44 297 GLU A O 1
ATOM 2333 N N . ASN A 1 298 ? 1.776 -12.945 12.809 1.00 88.75 298 ASN A N 1
ATOM 2334 C CA . ASN A 1 298 ? 1.639 -13.594 14.106 1.00 88.75 298 ASN A CA 1
ATOM 2335 C C . ASN A 1 298 ? 2.931 -14.318 14.528 1.00 88.75 298 ASN A C 1
ATOM 2337 O O . ASN A 1 298 ? 3.768 -14.665 13.684 1.00 88.75 298 ASN A O 1
ATOM 2341 N N . PRO A 1 299 ? 3.099 -14.624 15.832 1.00 82.62 299 PRO A N 1
ATOM 2342 C CA . PRO A 1 299 ? 4.147 -15.532 16.286 1.00 82.62 299 PRO A CA 1
ATOM 2343 C C . PRO A 1 299 ? 4.102 -16.857 15.506 1.00 82.62 299 PRO A C 1
ATOM 2345 O O . PRO A 1 299 ? 3.080 -17.537 15.493 1.00 82.62 299 PRO A O 1
ATOM 2348 N N . GLY A 1 300 ? 5.211 -17.228 14.858 1.00 80.25 300 GLY A N 1
ATOM 2349 C CA . GLY A 1 300 ? 5.268 -18.380 13.944 1.00 80.25 300 GLY A CA 1
ATOM 2350 C C . GLY A 1 300 ? 5.328 -18.014 12.457 1.00 80.25 300 GLY A C 1
ATOM 2351 O O . GLY A 1 300 ? 5.340 -18.921 11.629 1.00 80.25 300 GLY A O 1
ATOM 2352 N N . ASN A 1 301 ? 5.429 -16.719 12.129 1.00 80.44 301 ASN A N 1
ATOM 2353 C CA . ASN A 1 301 ? 5.573 -16.175 10.771 1.00 80.44 301 ASN A CA 1
ATOM 2354 C C . ASN A 1 301 ? 4.372 -16.463 9.857 1.00 80.44 301 ASN A C 1
ATOM 2356 O O . ASN A 1 301 ? 4.521 -16.549 8.639 1.00 80.44 301 ASN A O 1
ATOM 2360 N N . GLN A 1 302 ? 3.183 -16.625 10.438 1.00 89.00 302 GLN A N 1
ATOM 2361 C CA . GLN A 1 302 ? 1.950 -16.661 9.662 1.00 89.00 302 GLN A CA 1
ATOM 2362 C C . GLN A 1 302 ? 1.532 -15.230 9.329 1.00 89.00 302 GLN A C 1
ATOM 2364 O O . GLN A 1 302 ? 1.485 -14.379 10.221 1.00 89.00 302 GLN A O 1
ATOM 2369 N N . VAL A 1 303 ? 1.247 -14.989 8.052 1.00 95.75 303 VAL A N 1
ATOM 2370 C CA . VAL A 1 303 ? 0.840 -13.685 7.529 1.00 95.75 303 VAL A CA 1
ATOM 2371 C C . VAL A 1 303 ? -0.643 -13.710 7.199 1.00 95.75 303 VAL A C 1
ATOM 2373 O O . VAL A 1 303 ? -1.109 -14.622 6.514 1.00 95.75 303 VAL A O 1
ATOM 2376 N N . HIS A 1 304 ? -1.343 -12.680 7.654 1.00 97.12 304 HIS A N 1
ATOM 2377 C CA . HIS A 1 304 ? -2.771 -12.487 7.452 1.00 97.12 304 HIS A CA 1
ATOM 2378 C C . HIS A 1 304 ? -3.038 -11.104 6.868 1.00 97.12 304 HIS A C 1
ATOM 2380 O O . HIS A 1 304 ? -2.371 -10.135 7.248 1.00 97.12 304 HIS A O 1
ATOM 2386 N N . GLY A 1 305 ? -4.044 -10.999 6.004 1.00 97.88 305 GLY A N 1
ATOM 2387 C CA . GLY A 1 305 ? -4.557 -9.709 5.559 1.00 97.88 305 GLY A CA 1
ATOM 2388 C C . GLY A 1 305 ? -5.396 -9.055 6.656 1.00 97.88 305 GLY A C 1
ATOM 2389 O O . GLY A 1 305 ? -5.952 -9.736 7.521 1.00 97.88 305 GLY A O 1
ATOM 2390 N N . PHE A 1 306 ? -5.520 -7.731 6.632 1.00 97.62 306 PHE A N 1
ATOM 2391 C CA . PHE A 1 306 ? -6.515 -7.033 7.442 1.00 97.62 306 PHE A CA 1
ATOM 2392 C C . PHE A 1 306 ? -7.124 -5.846 6.703 1.00 97.62 306 PHE A C 1
ATOM 2394 O O . PHE A 1 306 ? -6.484 -5.215 5.860 1.00 97.62 306 PHE A O 1
ATOM 2401 N N . ILE A 1 307 ? -8.354 -5.525 7.090 1.00 96.44 307 ILE A N 1
ATOM 2402 C CA . ILE A 1 307 ? -9.063 -4.308 6.710 1.00 96.44 307 ILE A CA 1
ATOM 2403 C C . ILE A 1 307 ? -9.291 -3.509 7.989 1.00 96.44 307 ILE A C 1
ATOM 2405 O O . ILE A 1 307 ? -9.676 -4.073 9.012 1.00 96.44 307 ILE A O 1
ATOM 2409 N N . GLY A 1 308 ? -9.017 -2.211 7.943 1.00 92.81 308 GLY A N 1
ATOM 2410 C CA . GLY A 1 308 ? -9.225 -1.301 9.056 1.00 92.81 308 GLY A CA 1
ATOM 2411 C C . GLY A 1 308 ? -10.227 -0.215 8.707 1.00 92.81 308 GLY A C 1
ATOM 2412 O O . GLY A 1 308 ? -10.010 0.540 7.761 1.00 92.81 308 GLY A O 1
ATOM 2413 N N . TYR A 1 309 ? -11.281 -0.082 9.502 1.00 87.81 309 TYR A N 1
ATOM 2414 C CA . TYR A 1 309 ? -12.235 1.016 9.378 1.00 87.81 309 TYR A CA 1
ATOM 2415 C C . TYR A 1 309 ? -11.888 2.104 10.392 1.00 87.81 309 TYR A C 1
ATOM 2417 O O . TYR A 1 309 ? -11.607 1.778 11.546 1.00 87.81 309 TYR A O 1
ATOM 2425 N N . PRO A 1 310 ? -11.839 3.388 9.995 1.00 85.44 310 PRO A N 1
ATOM 2426 C CA . PRO A 1 310 ? -11.612 4.455 10.957 1.00 85.44 310 PRO A CA 1
ATOM 2427 C C . PRO A 1 310 ? -12.775 4.458 11.947 1.00 85.44 310 PRO A C 1
ATOM 2429 O O . PRO A 1 310 ? -13.930 4.511 11.525 1.00 85.44 310 PRO A O 1
ATOM 2432 N N . ARG A 1 311 ? -12.480 4.426 13.250 1.00 76.81 311 ARG A N 1
ATOM 2433 C CA . ARG A 1 311 ? -13.541 4.528 14.255 1.00 76.81 311 ARG A CA 1
ATOM 2434 C C . ARG A 1 311 ? -14.222 5.879 14.116 1.00 76.81 311 ARG A C 1
ATOM 2436 O O . ARG A 1 311 ? -13.519 6.898 14.168 1.00 76.81 311 ARG A O 1
ATOM 2443 N N . PRO A 1 312 ? -15.544 5.917 13.909 1.00 65.25 312 PRO A N 1
ATOM 2444 C CA . PRO A 1 312 ? -16.220 7.182 13.751 1.00 65.25 312 PRO A CA 1
ATOM 2445 C C . PRO A 1 312 ? -16.205 7.945 15.082 1.00 65.25 312 PRO A C 1
ATOM 2447 O O . PRO A 1 312 ? -16.206 7.354 16.157 1.00 65.25 312 PRO A O 1
ATOM 2450 N N . GLU A 1 313 ? -16.212 9.276 15.006 1.00 56.53 313 GLU A N 1
ATOM 2451 C CA . GLU A 1 313 ? -16.486 10.124 16.179 1.00 56.53 313 GLU A CA 1
ATOM 2452 C C . GLU A 1 313 ? -17.956 10.001 16.637 1.00 56.53 313 GLU A C 1
ATOM 2454 O O . GLU A 1 313 ? -18.306 10.534 17.684 1.00 56.53 313 GLU A O 1
ATOM 2459 N N . VAL A 1 314 ? -18.819 9.350 15.836 1.00 60.00 314 VAL A N 1
ATOM 2460 C CA . VAL A 1 314 ? -20.262 9.175 16.070 1.00 60.00 314 VAL A CA 1
ATOM 2461 C C . VAL A 1 314 ? -20.715 7.771 15.633 1.00 60.00 314 VAL A C 1
ATOM 2463 O O . VAL A 1 314 ? -20.445 7.341 14.519 1.00 60.00 314 VAL A O 1
ATOM 2466 N N . CYS A 1 315 ? -21.452 7.082 16.489 1.00 68.81 315 CYS A N 1
ATOM 2467 C CA . CYS A 1 315 ? -21.896 5.692 16.407 1.00 68.81 315 CYS A CA 1
ATOM 2468 C C . CYS A 1 315 ? -23.412 5.669 16.633 1.00 68.81 315 CYS A C 1
ATOM 2470 O O . CYS A 1 315 ? -24.039 6.695 16.905 1.00 68.81 315 CYS A O 1
ATOM 2472 N N . GLY A 1 316 ? -24.025 4.503 16.472 1.00 67.88 316 GLY A N 1
ATOM 2473 C CA . GLY A 1 316 ? -25.474 4.323 16.423 1.00 67.88 316 GLY A CA 1
ATOM 2474 C C . GLY A 1 316 ? -26.018 4.066 15.020 1.00 67.88 316 GLY A C 1
ATOM 2475 O O . GLY A 1 316 ? -27.232 4.132 14.824 1.00 67.88 316 GLY A O 1
ATOM 2476 N N . ASP A 1 317 ? -25.151 3.759 14.050 1.00 71.25 317 ASP A N 1
ATOM 2477 C CA . ASP A 1 317 ? -25.573 3.203 12.764 1.00 71.25 317 ASP A CA 1
ATOM 2478 C C . ASP A 1 317 ? -25.489 1.664 12.758 1.00 71.25 317 ASP A C 1
ATOM 2480 O O . ASP A 1 317 ? -25.038 1.036 13.715 1.00 71.25 317 ASP A O 1
ATOM 2484 N N . ALA A 1 318 ? -25.992 1.037 11.690 1.00 64.25 318 ALA A N 1
ATOM 2485 C CA . ALA A 1 318 ? -26.081 -0.422 11.593 1.00 64.25 318 ALA A CA 1
ATOM 2486 C C . ALA A 1 318 ? -24.714 -1.135 11.530 1.00 64.25 318 ALA A C 1
ATOM 2488 O O . ALA A 1 318 ? -24.665 -2.347 11.732 1.00 64.25 318 ALA A O 1
ATOM 2489 N N . PHE A 1 319 ? -23.638 -0.406 11.229 1.00 53.00 319 PHE A N 1
ATOM 2490 C CA . PHE A 1 319 ? -22.274 -0.920 11.114 1.00 53.00 319 PHE A CA 1
ATOM 2491 C C . PHE A 1 319 ? -21.409 -0.549 12.328 1.00 53.00 319 PHE A C 1
ATOM 2493 O O . PHE A 1 319 ? -20.506 -1.307 12.666 1.00 53.00 319 PHE A O 1
ATOM 2500 N N . HIS A 1 320 ? -21.728 0.552 13.013 1.00 67.19 320 HIS A N 1
ATOM 2501 C CA . HIS A 1 320 ? -21.072 1.014 14.237 1.00 67.19 320 HIS A CA 1
ATOM 2502 C C . HIS A 1 320 ? -22.136 1.282 15.311 1.00 67.19 320 HIS A C 1
ATOM 2504 O O . HIS A 1 320 ? -22.539 2.435 15.491 1.00 67.19 320 HIS A O 1
ATOM 2510 N N . PRO A 1 321 ? -22.659 0.249 15.997 1.00 71.69 321 PRO A N 1
ATOM 2511 C CA . PRO A 1 321 ? -23.585 0.452 17.109 1.00 71.69 321 PRO A CA 1
ATOM 2512 C C . PRO A 1 321 ? -22.910 1.247 18.238 1.00 71.69 321 PRO A C 1
ATOM 2514 O O . PRO A 1 321 ? -21.688 1.218 18.370 1.00 71.69 321 PRO A O 1
ATOM 2517 N N . ILE A 1 322 ? -23.702 1.966 19.041 1.00 75.38 322 ILE A N 1
ATOM 2518 C CA . ILE A 1 322 ? -23.187 2.625 20.253 1.00 75.38 322 ILE A CA 1
ATOM 2519 C C . ILE A 1 322 ? -22.674 1.520 21.189 1.00 75.38 322 ILE A C 1
ATOM 2521 O O . ILE A 1 322 ? -23.460 0.617 21.492 1.00 75.38 322 ILE A O 1
ATOM 2525 N N . PRO A 1 323 ? -21.396 1.541 21.609 1.00 73.88 323 PRO A N 1
ATOM 2526 C CA . PRO A 1 323 ? -20.879 0.554 22.545 1.00 73.88 323 PRO A CA 1
ATOM 2527 C C 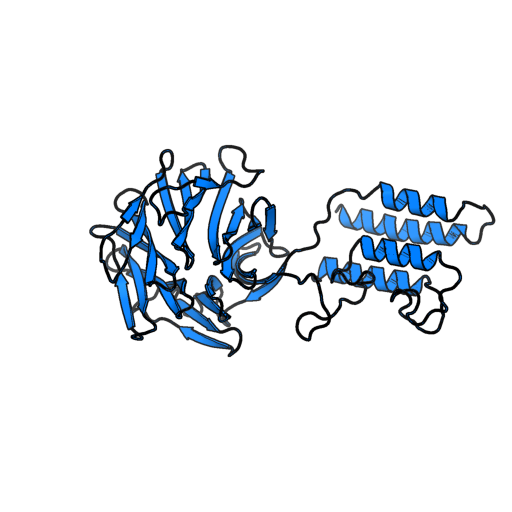. PRO A 1 323 ? -21.635 0.609 23.875 1.00 73.88 323 PRO A C 1
ATOM 2529 O O . PRO A 1 323 ? -21.842 1.686 24.435 1.00 73.88 323 PRO A O 1
ATOM 2532 N N . ASP A 1 324 ? -22.004 -0.549 24.420 1.00 73.81 324 ASP A N 1
ATOM 2533 C CA . ASP A 1 324 ? -22.565 -0.613 25.769 1.00 73.81 324 ASP A CA 1
ATOM 2534 C C . ASP A 1 324 ? -21.515 -0.092 26.767 1.00 73.81 324 ASP A C 1
ATOM 2536 O O . ASP A 1 324 ? -20.446 -0.685 26.923 1.00 73.81 324 ASP A O 1
ATOM 2540 N N . GLY A 1 325 ? -21.798 1.015 27.459 1.00 73.62 325 GLY A N 1
ATOM 2541 C CA . GLY A 1 325 ? -20.818 1.675 28.332 1.00 73.62 325 GLY A CA 1
ATOM 2542 C C . GLY A 1 325 ? -20.307 3.034 27.850 1.00 73.62 325 GLY A C 1
ATOM 2543 O O . GLY A 1 325 ? -19.631 3.698 28.631 1.00 73.62 325 GLY A O 1
ATOM 2544 N N . ASP A 1 326 ? -20.610 3.442 26.613 1.00 78.44 326 ASP A N 1
ATOM 2545 C CA . ASP A 1 326 ? -20.274 4.766 26.066 1.00 78.44 326 ASP A CA 1
ATOM 2546 C C . ASP A 1 326 ? -21.278 5.807 26.585 1.00 78.44 326 ASP A C 1
ATOM 2548 O O . ASP A 1 326 ? -22.377 5.981 26.054 1.00 78.44 326 ASP A O 1
ATOM 2552 N N . ILE A 1 327 ? -20.923 6.448 27.696 1.00 79.12 327 ILE A N 1
ATOM 2553 C CA . ILE A 1 327 ? -21.799 7.362 28.437 1.00 79.12 327 ILE A CA 1
ATOM 2554 C C . ILE A 1 327 ? -21.702 8.775 27.862 1.00 79.12 327 ILE A C 1
ATOM 2556 O O . ILE A 1 327 ? -22.671 9.535 27.927 1.00 79.12 327 ILE A O 1
ATOM 2560 N N . ASP A 1 328 ? -20.539 9.160 27.330 1.00 74.38 328 ASP A N 1
ATOM 2561 C CA . ASP A 1 328 ? -20.337 10.502 26.782 1.00 74.38 328 ASP A CA 1
ATOM 2562 C C . ASP A 1 328 ? -20.607 10.616 25.269 1.00 74.38 328 ASP A C 1
ATOM 2564 O O . ASP A 1 328 ? -20.641 11.732 24.736 1.00 74.38 328 ASP A O 1
ATOM 2568 N N . GLY A 1 329 ? -20.919 9.491 24.615 1.00 75.75 329 GLY A N 1
ATOM 2569 C CA . GLY A 1 329 ? -21.390 9.409 23.235 1.00 75.75 329 GLY A CA 1
ATOM 2570 C C . GLY A 1 329 ? -20.283 9.634 22.209 1.00 75.75 329 GLY A C 1
ATOM 2571 O O . GLY A 1 329 ? -20.564 10.121 21.110 1.00 75.75 329 GLY A O 1
ATOM 2572 N N . ASN A 1 330 ? -19.032 9.353 22.583 1.00 68.75 330 ASN A N 1
ATOM 2573 C CA . ASN A 1 330 ? -17.850 9.534 21.737 1.00 68.75 330 ASN A CA 1
ATOM 2574 C C . ASN A 1 330 ? -17.427 8.251 20.996 1.00 68.75 330 ASN A C 1
ATOM 2576 O O . ASN A 1 330 ? -16.415 8.254 20.283 1.00 68.75 330 ASN A O 1
ATOM 2580 N N . CYS A 1 331 ? -18.211 7.180 21.151 1.00 76.06 331 CYS A N 1
ATOM 2581 C CA . CYS A 1 331 ? -18.067 5.882 20.495 1.00 76.06 331 CYS A CA 1
ATOM 2582 C C . CYS A 1 331 ? -16.894 5.061 20.982 1.00 76.06 331 CYS A C 1
ATOM 2584 O O . CYS A 1 331 ? -16.312 4.269 20.237 1.00 76.06 331 CYS A O 1
ATOM 2586 N N . ARG A 1 332 ? -16.536 5.269 22.246 1.00 71.81 332 ARG A N 1
ATOM 2587 C CA . ARG A 1 332 ? -15.493 4.546 22.960 1.00 71.81 332 ARG A CA 1
ATOM 2588 C C . ARG A 1 332 ? -15.993 4.301 24.377 1.00 71.81 332 ARG A C 1
ATOM 2590 O O . ARG A 1 332 ? -16.763 5.085 24.904 1.00 71.81 332 ARG A O 1
ATOM 2597 N N . VAL A 1 333 ? -15.537 3.208 24.983 1.00 72.25 333 VAL A N 1
ATOM 2598 C CA . VAL A 1 333 ? -15.686 2.981 26.427 1.00 72.25 333 VAL A CA 1
ATOM 2599 C C . VAL A 1 333 ? -14.314 3.177 27.057 1.00 72.25 333 VAL A C 1
ATOM 2601 O O . VAL A 1 333 ? -13.431 2.321 26.936 1.00 72.25 333 VAL A O 1
ATOM 2604 N N . ASP A 1 334 ? -14.097 4.333 27.677 1.00 67.94 334 ASP A N 1
ATOM 2605 C CA . ASP A 1 334 ? -12.809 4.726 28.232 1.00 67.94 334 ASP A CA 1
ATOM 2606 C C . ASP A 1 334 ? -12.889 5.395 29.623 1.00 67.94 334 ASP A C 1
ATOM 2608 O O . ASP A 1 334 ? -13.857 5.290 30.380 1.00 67.94 334 ASP A O 1
ATOM 2612 N N . LEU A 1 335 ? -11.779 6.010 30.043 1.00 69.44 335 LEU A N 1
ATOM 2613 C CA . LEU A 1 335 ? -11.673 6.656 31.353 1.00 69.44 335 LEU A CA 1
ATOM 2614 C C . LEU A 1 335 ? -12.626 7.847 31.512 1.00 69.44 335 LEU A C 1
ATOM 2616 O O . LEU A 1 335 ? -12.968 8.187 32.649 1.00 69.44 335 LEU A O 1
ATOM 2620 N N . ASN A 1 336 ? -13.018 8.491 30.415 1.00 72.75 336 ASN A N 1
ATOM 2621 C CA . ASN A 1 336 ? -13.992 9.568 30.429 1.00 72.75 336 ASN A CA 1
ATOM 2622 C C . ASN A 1 336 ? -15.369 9.013 30.789 1.00 72.75 336 ASN A C 1
ATOM 2624 O O . ASN A 1 336 ? -15.995 9.572 31.688 1.00 72.75 336 ASN A O 1
ATOM 2628 N N . ASP A 1 337 ? -15.775 7.867 30.241 1.00 75.75 337 ASP A N 1
ATOM 2629 C CA . ASP A 1 337 ? -17.026 7.194 30.617 1.00 75.75 337 ASP A CA 1
ATOM 2630 C C . ASP A 1 337 ? -17.022 6.788 32.087 1.00 75.75 337 ASP A C 1
ATOM 2632 O O . ASP A 1 337 ? -17.970 7.074 32.822 1.00 75.75 337 ASP A O 1
ATOM 2636 N N . LEU A 1 338 ? -15.898 6.257 32.591 1.00 76.50 338 LEU A N 1
ATOM 2637 C CA . LEU A 1 338 ? -15.755 5.997 34.028 1.00 76.50 338 LEU A CA 1
ATOM 2638 C C . LEU A 1 338 ? -15.886 7.270 34.868 1.00 76.50 338 LEU A C 1
ATOM 2640 O O . LEU A 1 338 ? -16.487 7.242 35.952 1.00 76.50 338 LEU A O 1
ATOM 2644 N N . ALA A 1 339 ? -15.316 8.382 34.411 1.00 75.06 339 ALA A N 1
ATOM 2645 C CA . ALA A 1 339 ? -15.434 9.660 35.098 1.00 75.06 339 ALA A CA 1
ATOM 2646 C C . ALA A 1 339 ? -16.885 10.170 35.086 1.00 75.06 339 ALA A C 1
ATOM 2648 O O . ALA A 1 339 ? -17.361 10.653 36.120 1.00 75.06 339 ALA A O 1
ATOM 2649 N N . TRP A 1 340 ? -17.599 10.002 33.973 1.00 74.56 340 TRP A N 1
ATOM 2650 C CA . TRP A 1 340 ? -19.016 10.329 33.830 1.00 74.56 340 TRP A CA 1
ATOM 2651 C C . TRP A 1 340 ? -19.905 9.457 34.721 1.00 74.56 340 TRP A C 1
ATOM 2653 O O . TRP A 1 340 ? -20.699 10.010 35.489 1.00 74.56 340 TRP A O 1
ATOM 2663 N N . LEU A 1 341 ? -19.710 8.133 34.740 1.00 76.75 341 LEU A N 1
ATOM 2664 C CA . LEU A 1 341 ? -20.413 7.212 35.643 1.00 76.75 341 LEU A CA 1
ATOM 2665 C C . LEU A 1 341 ? -20.155 7.575 37.111 1.00 76.75 341 LEU A C 1
ATOM 2667 O O . LEU A 1 341 ? -21.075 7.663 37.927 1.00 76.75 341 LEU A O 1
ATOM 2671 N N . SER A 1 342 ? -18.896 7.853 37.460 1.00 76.44 342 SER A N 1
ATOM 2672 C CA . SER A 1 342 ? -18.504 8.244 38.819 1.00 76.44 342 SER A CA 1
ATOM 2673 C C . SER A 1 342 ? -19.136 9.577 39.238 1.00 76.44 342 SER A C 1
ATOM 2675 O O . SER A 1 342 ? -19.522 9.752 40.398 1.00 76.44 342 SER A O 1
ATOM 2677 N N . ALA A 1 343 ? -19.260 10.528 38.309 1.00 74.75 343 ALA A N 1
ATOM 2678 C CA . ALA A 1 343 ? -19.953 11.791 38.538 1.00 74.75 343 ALA A CA 1
ATOM 2679 C C . ALA A 1 343 ? -21.469 11.589 38.689 1.00 74.75 343 ALA A C 1
ATOM 2681 O O . ALA A 1 343 ? -22.077 12.184 39.584 1.00 74.75 343 ALA A O 1
ATOM 2682 N N . ALA A 1 344 ? -22.071 10.722 37.871 1.00 75.44 344 ALA A N 1
ATOM 2683 C CA . ALA A 1 344 ? -23.475 10.339 37.964 1.00 75.44 344 ALA A CA 1
ATOM 2684 C C . ALA A 1 344 ? -23.803 9.683 39.313 1.00 75.44 344 ALA A C 1
ATOM 2686 O O . ALA A 1 344 ? -24.775 10.072 39.955 1.00 75.44 344 ALA A O 1
ATOM 2687 N N . TRP A 1 345 ? -22.925 8.816 39.820 1.00 70.94 345 TRP A N 1
ATOM 2688 C CA . TRP A 1 345 ? -23.064 8.190 41.139 1.00 70.94 345 TRP A CA 1
ATOM 2689 C C . TRP A 1 345 ? -23.087 9.183 42.312 1.00 70.94 345 TRP A C 1
ATOM 2691 O O . TRP A 1 345 ? -23.656 8.927 43.379 1.00 70.94 345 TRP A O 1
ATOM 2701 N N . MET A 1 346 ? -22.450 10.342 42.141 1.00 70.88 346 MET A N 1
ATOM 2702 C CA . MET A 1 346 ? -22.434 11.390 43.159 1.00 70.88 346 MET A CA 1
ATOM 2703 C C . MET A 1 346 ? -23.665 12.305 43.120 1.00 70.88 346 MET A C 1
ATOM 2705 O O . MET A 1 346 ? -23.845 13.074 44.072 1.00 70.88 346 MET A O 1
ATOM 2709 N N . ARG A 1 347 ? -24.506 12.235 42.077 1.00 71.19 347 ARG A N 1
ATOM 2710 C CA . ARG A 1 347 ? -25.760 13.002 41.998 1.00 71.19 347 ARG A CA 1
ATOM 2711 C C . ARG A 1 347 ? -26.809 12.424 42.953 1.00 71.19 347 ARG A C 1
ATOM 2713 O O . ARG A 1 347 ? -26.786 11.243 43.283 1.00 71.19 347 ARG A O 1
ATOM 2720 N N . GLN A 1 348 ? -27.692 13.284 43.463 1.00 58.97 348 GLN A N 1
ATOM 2721 C CA . GLN A 1 348 ? -28.739 12.903 44.427 1.00 58.97 348 GLN A CA 1
ATOM 2722 C C . GLN A 1 348 ? -30.153 12.952 43.818 1.00 58.97 348 GLN A C 1
ATOM 2724 O O . GLN A 1 348 ? -31.122 12.668 44.515 1.00 58.97 348 GLN A O 1
ATOM 2729 N N . ASP A 1 349 ? -30.271 13.312 42.539 1.00 65.31 349 ASP A N 1
ATOM 2730 C CA . ASP A 1 349 ? -31.511 13.746 41.893 1.00 65.31 349 ASP A CA 1
ATOM 2731 C C . ASP A 1 349 ? -31.591 13.360 40.399 1.00 65.31 349 ASP A C 1
ATOM 2733 O O . ASP A 1 349 ? -31.920 14.181 39.544 1.00 65.31 349 ASP A O 1
ATOM 2737 N N . CYS A 1 350 ? -31.347 12.089 40.061 1.00 66.00 350 CYS A N 1
ATOM 2738 C CA . CYS A 1 350 ? -31.522 11.575 38.694 1.00 66.00 350 CYS A CA 1
ATOM 2739 C C . CYS A 1 350 ? -32.996 11.309 38.338 1.00 66.00 350 CYS A C 1
ATOM 2741 O O . CYS A 1 350 ? -33.409 10.177 38.111 1.00 66.00 350 CYS A O 1
ATOM 2743 N N . THR A 1 351 ? -33.801 12.369 38.315 1.00 61.47 351 THR A N 1
ATOM 2744 C CA . THR A 1 351 ? -35.249 12.301 38.020 1.00 61.47 351 THR A CA 1
ATOM 2745 C C . THR A 1 351 ? -35.621 12.797 36.618 1.00 61.47 351 THR A C 1
ATOM 2747 O O . THR A 1 351 ? -36.785 12.721 36.229 1.00 61.47 351 THR A O 1
ATOM 2750 N N . GLU A 1 352 ? -34.640 13.289 35.858 1.00 55.72 352 GLU A N 1
ATOM 2751 C CA . GLU A 1 352 ? -34.787 13.724 34.464 1.00 55.72 352 GLU A CA 1
ATOM 2752 C C . GLU A 1 352 ? -34.909 12.518 33.505 1.00 55.72 352 GLU A C 1
ATOM 2754 O O . GLU A 1 352 ? -34.393 11.435 33.809 1.00 55.72 352 GLU A O 1
ATOM 2759 N N . PRO A 1 353 ? -35.564 12.681 32.339 1.00 53.03 353 PRO A N 1
ATOM 2760 C CA . PRO A 1 353 ? -35.753 11.619 31.357 1.00 53.03 353 PRO A CA 1
ATOM 2761 C C . PRO A 1 353 ? -34.454 11.343 30.587 1.00 53.03 353 PRO A C 1
ATOM 2763 O O . PRO A 1 353 ? -34.331 11.773 29.451 1.00 53.03 353 PRO A O 1
ATOM 2766 N N . ASP A 1 354 ? -33.497 10.669 31.230 1.00 64.44 354 ASP A N 1
ATOM 2767 C CA . ASP A 1 354 ? -32.368 9.959 30.599 1.00 64.44 354 ASP A CA 1
ATOM 2768 C C . ASP A 1 354 ? -31.528 9.162 31.625 1.00 64.44 354 ASP A C 1
ATOM 2770 O O . ASP A 1 354 ? -30.315 9.072 31.485 1.00 64.44 354 ASP A O 1
ATOM 2774 N N . SER A 1 355 ? -32.107 8.678 32.738 1.00 66.38 355 SER A N 1
ATOM 2775 C CA . SER A 1 355 ? -31.410 7.776 33.686 1.00 66.38 355 SER A CA 1
ATOM 2776 C C . SER A 1 355 ? -29.965 8.222 34.039 1.00 66.38 355 SER A C 1
ATOM 2778 O O . SER A 1 355 ? -28.984 7.526 33.802 1.00 66.38 355 SER A O 1
ATOM 2780 N N . CYS A 1 356 ? -29.814 9.446 34.565 1.00 75.69 356 CYS A N 1
ATOM 2781 C CA . CYS A 1 356 ? -28.517 10.090 34.847 1.00 75.69 356 CYS A CA 1
ATOM 2782 C C . CYS A 1 356 ? -27.610 10.386 33.621 1.00 75.69 356 CYS A C 1
ATOM 2784 O O . CYS A 1 356 ? -26.403 10.559 33.804 1.00 75.69 356 CYS A O 1
ATOM 2786 N N . GLY A 1 357 ? -28.159 10.544 32.416 1.00 71.75 357 GLY A N 1
ATOM 2787 C CA . GLY A 1 357 ? -27.396 10.736 31.175 1.00 71.75 357 GLY A CA 1
ATOM 2788 C C . GLY A 1 357 ? -26.857 9.413 30.634 1.00 71.75 357 GLY A C 1
ATOM 2789 O O . GLY A 1 357 ? -25.660 9.310 30.409 1.00 71.75 357 GLY A O 1
ATOM 2790 N N . GLY A 1 358 ? -27.709 8.386 30.568 1.00 73.50 358 GLY A N 1
ATOM 2791 C CA . GLY A 1 358 ? -27.375 7.041 30.082 1.00 73.50 358 GLY A CA 1
ATOM 2792 C C . GLY A 1 358 ? -26.646 6.134 31.080 1.00 73.50 358 GLY A C 1
ATOM 2793 O O . GLY A 1 358 ? -26.428 4.965 30.797 1.00 73.50 358 GLY A O 1
ATOM 2794 N N . ALA A 1 359 ? -26.292 6.649 32.258 1.00 76.62 359 ALA A N 1
ATOM 2795 C CA . ALA A 1 359 ? -25.452 5.962 33.240 1.00 76.62 359 ALA A CA 1
ATOM 2796 C C . ALA A 1 359 ? -26.193 4.956 34.154 1.00 76.62 359 ALA A C 1
ATOM 2798 O O . ALA A 1 359 ? -25.548 4.138 34.808 1.00 76.62 359 ALA A O 1
ATOM 2799 N N . ASP A 1 360 ? -27.522 5.049 34.270 1.00 75.81 360 ASP A N 1
ATOM 2800 C CA . ASP A 1 360 ? -28.376 4.100 35.006 1.00 75.81 360 ASP A CA 1
ATOM 2801 C C . ASP A 1 360 ? -28.986 3.084 34.019 1.00 75.81 360 ASP A C 1
ATOM 2803 O O . ASP A 1 360 ? -30.051 3.323 33.438 1.00 75.81 360 ASP A O 1
ATOM 2807 N N . TYR A 1 361 ? -28.260 1.976 33.806 1.00 70.62 361 TYR A N 1
ATOM 2808 C CA . TYR A 1 361 ? -28.611 0.894 32.874 1.00 70.62 361 TYR A CA 1
ATOM 2809 C C . TYR A 1 361 ? -29.823 0.068 33.343 1.00 70.62 361 TYR A C 1
ATOM 2811 O O . TYR A 1 361 ? -30.600 -0.417 32.518 1.00 70.62 361 TYR A O 1
ATOM 2819 N N . GLU A 1 362 ? -30.061 -0.028 34.658 1.00 62.91 362 GLU A N 1
ATOM 2820 C CA . GLU A 1 362 ? -31.207 -0.729 35.249 1.00 62.91 362 GLU A CA 1
ATOM 2821 C C . GLU A 1 362 ? -32.317 0.249 35.690 1.00 62.91 362 GLU A C 1
ATOM 2823 O O . GLU A 1 362 ? -32.692 0.382 36.860 1.00 62.91 362 GLU A O 1
ATOM 2828 N N . SER A 1 363 ? -32.931 0.917 34.708 1.00 58.78 363 SER A N 1
ATOM 2829 C CA . SER A 1 363 ? -34.160 1.692 34.929 1.00 58.78 363 SER A CA 1
ATOM 2830 C C . SER A 1 363 ? -35.266 0.795 35.532 1.00 58.78 363 SER A C 1
ATOM 2832 O O . SER A 1 363 ? -35.546 -0.274 34.979 1.00 58.78 363 SER A O 1
ATOM 2834 N N . PRO A 1 364 ? -35.938 1.188 36.643 1.00 57.00 364 PRO A N 1
ATOM 2835 C CA . PRO A 1 364 ? -36.263 2.568 37.004 1.00 57.00 364 PRO A CA 1
ATOM 2836 C C . PRO A 1 364 ? -35.746 3.000 38.390 1.00 57.00 364 PRO A C 1
ATOM 2838 O O . PRO A 1 364 ? -36.427 3.763 39.080 1.00 57.00 364 PRO A O 1
ATOM 2841 N N . ALA A 1 365 ? -34.594 2.496 38.846 1.00 60.72 365 ALA A N 1
ATOM 2842 C CA . ALA A 1 365 ? -34.089 2.796 40.190 1.00 60.72 365 ALA A CA 1
ATOM 2843 C C . ALA A 1 365 ? -33.834 4.301 40.422 1.00 60.72 365 ALA A C 1
ATOM 2845 O O . ALA A 1 365 ? -33.994 4.780 41.550 1.00 60.72 365 ALA A O 1
ATOM 2846 N N . GLY A 1 366 ? -33.494 5.057 39.367 1.00 63.69 366 GLY A N 1
ATOM 2847 C CA . GLY A 1 366 ? -33.271 6.504 39.439 1.00 63.69 366 GLY A CA 1
ATOM 2848 C C . GLY A 1 366 ? -31.989 6.864 40.192 1.00 63.69 366 GLY A C 1
ATOM 2849 O O . GLY A 1 366 ? -31.856 7.977 40.709 1.00 63.69 366 GLY A O 1
ATOM 2850 N N . THR A 1 367 ? -31.062 5.912 40.306 1.00 69.19 367 THR A N 1
ATOM 2851 C CA . THR A 1 367 ? -29.772 6.055 40.985 1.00 69.19 367 THR A CA 1
ATOM 2852 C C . THR A 1 367 ? -28.750 5.133 40.336 1.00 69.19 367 THR A C 1
ATOM 2854 O O . THR A 1 367 ? -29.022 3.946 40.220 1.00 69.19 367 THR A O 1
ATOM 2857 N N . VAL A 1 368 ? -27.548 5.632 40.042 1.00 72.81 368 VAL A N 1
ATOM 2858 C CA . VAL A 1 368 ? -26.406 4.775 39.674 1.00 72.81 368 VAL A CA 1
ATOM 2859 C C . VAL A 1 368 ? -25.885 4.080 40.933 1.00 72.81 368 VAL A C 1
ATOM 2861 O O . VAL A 1 368 ? -25.590 4.741 41.932 1.00 72.81 368 VAL A O 1
ATOM 2864 N N . GLY A 1 369 ? -25.797 2.756 40.920 1.00 72.88 369 GLY A N 1
ATOM 2865 C CA . GLY A 1 369 ? -25.370 1.913 42.028 1.00 72.88 369 GLY A CA 1
ATOM 2866 C C . GLY A 1 369 ? -24.084 1.139 41.736 1.00 72.88 369 GLY A C 1
ATOM 2867 O O . GLY A 1 369 ? -23.258 1.506 40.903 1.00 72.88 369 GLY A O 1
ATOM 2868 N N . MET A 1 370 ? -23.865 0.073 42.510 1.00 70.75 370 MET A N 1
ATOM 2869 C CA . MET A 1 370 ? -22.691 -0.794 42.348 1.00 70.75 370 MET A CA 1
ATOM 2870 C C . MET A 1 370 ? -22.865 -1.797 41.198 1.00 70.75 370 MET A C 1
ATOM 2872 O O . MET A 1 370 ? -21.869 -2.323 40.717 1.00 70.75 370 MET A O 1
ATOM 2876 N N . ALA A 1 371 ? -24.103 -2.069 40.775 1.00 72.31 371 ALA A N 1
ATOM 2877 C CA . ALA A 1 371 ? -24.393 -2.978 39.669 1.00 72.31 371 ALA A CA 1
ATOM 2878 C C . ALA A 1 371 ? -23.926 -2.373 38.338 1.00 72.31 371 ALA A C 1
ATOM 2880 O O . ALA A 1 371 ? -23.165 -3.002 37.615 1.00 72.31 371 ALA A O 1
ATOM 2881 N N . GLU A 1 372 ? -24.238 -1.100 38.110 1.00 75.38 372 GLU A N 1
ATOM 2882 C CA . GLU A 1 372 ? -23.874 -0.351 36.905 1.00 75.38 372 GLU A CA 1
ATOM 2883 C C . GLU A 1 372 ? -22.351 -0.144 36.810 1.00 75.38 372 GLU A C 1
ATOM 2885 O O . GLU A 1 372 ? -21.771 -0.127 35.728 1.00 75.38 372 GLU A O 1
ATOM 2890 N N . GLN A 1 373 ? -21.662 -0.045 37.955 1.00 72.12 373 GLN A N 1
ATOM 2891 C CA . GLN A 1 373 ? -20.193 -0.036 37.988 1.00 72.12 373 GLN A CA 1
ATOM 2892 C C . GLN A 1 373 ? -19.577 -1.371 37.586 1.00 72.12 373 GLN A C 1
ATOM 2894 O O . GLN A 1 373 ? -18.510 -1.376 36.975 1.00 72.12 373 GLN A O 1
ATOM 2899 N N . LEU A 1 374 ? -20.198 -2.485 37.975 1.00 71.00 374 LEU A N 1
ATOM 2900 C CA . LEU A 1 374 ? -19.726 -3.815 37.602 1.00 71.00 374 LEU A CA 1
ATOM 2901 C C . LEU A 1 374 ? -19.958 -4.058 36.113 1.00 71.00 374 LEU A C 1
ATOM 2903 O O . LEU A 1 374 ? -19.046 -4.520 35.444 1.00 71.00 374 LEU A O 1
ATOM 2907 N N . GLU A 1 375 ? -21.115 -3.656 35.595 1.00 73.25 375 GLU A N 1
ATOM 2908 C CA . GLU A 1 375 ? -21.445 -3.760 34.174 1.00 73.25 375 GLU A CA 1
ATOM 2909 C C . GLU A 1 375 ? -20.496 -2.933 33.302 1.00 73.25 375 GLU A C 1
ATOM 2911 O O . GLU A 1 375 ? -19.887 -3.465 32.379 1.00 73.25 375 GLU A O 1
ATOM 2916 N N . MET A 1 376 ? -20.250 -1.666 33.650 1.00 72.88 376 MET A N 1
ATOM 2917 C CA . MET A 1 376 ? -19.283 -0.859 32.905 1.00 72.88 376 MET A CA 1
ATOM 2918 C C . MET A 1 376 ? -17.850 -1.400 33.040 1.00 72.88 376 MET A C 1
ATOM 2920 O O . MET A 1 376 ? -17.076 -1.330 32.090 1.00 72.88 376 MET A O 1
ATOM 2924 N N . ALA A 1 377 ? -17.474 -1.964 34.194 1.00 70.81 377 ALA A N 1
ATOM 2925 C CA . ALA A 1 377 ? -16.171 -2.608 34.350 1.00 70.81 377 ALA A CA 1
ATOM 2926 C C . ALA A 1 377 ? -16.043 -3.881 33.496 1.00 70.81 377 ALA A C 1
ATOM 2928 O O . ALA A 1 377 ? -14.975 -4.116 32.930 1.00 70.81 377 ALA A O 1
ATOM 2929 N N . ASP A 1 378 ? -17.107 -4.676 33.381 1.00 69.88 378 ASP A N 1
ATOM 2930 C CA . ASP A 1 378 ? -17.155 -5.873 32.541 1.00 69.88 378 ASP A CA 1
ATOM 2931 C C . ASP A 1 378 ? -17.118 -5.503 31.050 1.00 69.88 378 ASP A C 1
ATOM 2933 O O . ASP A 1 378 ? -16.308 -6.064 30.311 1.00 69.88 378 ASP A O 1
ATOM 2937 N N . ASN A 1 379 ? -17.883 -4.495 30.621 1.00 67.25 379 ASN A N 1
ATOM 2938 C CA . ASN A 1 379 ? -17.850 -3.981 29.248 1.00 67.25 379 ASN A CA 1
ATOM 2939 C C . ASN A 1 379 ? -16.477 -3.411 28.898 1.00 67.25 379 ASN A C 1
ATOM 2941 O O . ASN A 1 379 ? -15.926 -3.693 27.838 1.00 67.25 379 ASN A O 1
ATOM 2945 N N . TRP A 1 380 ? -15.859 -2.681 29.823 1.00 68.25 380 TRP A N 1
ATOM 2946 C CA . TRP A 1 380 ? -14.513 -2.170 29.616 1.00 68.25 380 TRP A CA 1
ATOM 2947 C C . TRP A 1 380 ? -13.474 -3.295 29.524 1.00 68.25 380 TRP A C 1
ATOM 2949 O O . TRP A 1 380 ? -12.568 -3.243 28.690 1.00 68.25 380 TRP A O 1
ATOM 2959 N N . LEU A 1 381 ? -13.603 -4.347 30.338 1.00 60.84 381 LEU A N 1
ATOM 2960 C CA . LEU A 1 381 ? -12.756 -5.537 30.239 1.00 60.84 381 LEU A CA 1
ATOM 2961 C C . LEU A 1 381 ? -12.937 -6.251 28.896 1.00 60.84 381 LEU A C 1
ATOM 2963 O O . LEU A 1 381 ? -11.934 -6.638 28.296 1.00 60.84 381 LEU A O 1
ATOM 2967 N N . LEU A 1 382 ? -14.174 -6.381 28.413 1.00 61.03 382 LEU A N 1
ATOM 2968 C CA . LEU A 1 382 ? -14.472 -6.921 27.087 1.00 61.03 382 LEU A CA 1
ATOM 2969 C C . LEU A 1 382 ? -13.834 -6.064 25.994 1.00 61.03 382 LEU A C 1
ATOM 2971 O O . LEU A 1 382 ? -13.103 -6.602 25.171 1.00 61.03 382 LEU A O 1
ATOM 2975 N N . CYS A 1 383 ? -13.972 -4.738 26.043 1.00 56.84 383 CYS A N 1
ATOM 2976 C CA . CYS A 1 383 ? -13.358 -3.856 25.051 1.00 56.84 383 CYS A CA 1
ATOM 2977 C C . CYS A 1 383 ? -11.827 -3.918 25.057 1.00 56.84 383 CYS A C 1
ATOM 2979 O O . CYS A 1 383 ? -11.206 -3.920 23.998 1.00 56.84 383 CYS A O 1
ATOM 2981 N N . ILE A 1 384 ? -11.192 -4.042 26.226 1.00 53.12 384 ILE A N 1
ATOM 2982 C CA . ILE A 1 384 ? -9.733 -4.218 26.318 1.00 53.12 384 ILE A CA 1
ATOM 2983 C C . ILE A 1 384 ? -9.287 -5.583 25.767 1.00 53.12 384 ILE A C 1
ATOM 2985 O O . ILE A 1 384 ? -8.164 -5.713 25.275 1.00 53.12 384 ILE A O 1
ATOM 2989 N N . MET A 1 385 ? -10.113 -6.621 25.905 1.00 45.06 385 MET A N 1
ATOM 2990 C CA . MET A 1 385 ? -9.759 -7.991 25.529 1.00 45.06 385 MET A CA 1
ATOM 2991 C C . MET A 1 385 ? -10.098 -8.335 24.078 1.00 45.06 385 MET A C 1
ATOM 2993 O O . MET A 1 385 ? -9.362 -9.106 23.461 1.00 45.06 385 MET A O 1
ATOM 2997 N N . GLU A 1 386 ? -11.194 -7.792 23.561 1.00 47.00 386 GLU A N 1
ATOM 2998 C CA . GLU A 1 386 ? -11.808 -8.175 22.287 1.00 47.00 386 GLU A CA 1
ATOM 2999 C C . GLU A 1 386 ? -11.852 -7.019 21.276 1.00 47.00 386 GLU A C 1
ATOM 3001 O O . GLU A 1 386 ? -12.011 -7.278 20.087 1.00 47.00 386 GLU A O 1
ATOM 3006 N N . GLY A 1 387 ? -11.608 -5.778 21.716 1.00 49.03 387 GLY A N 1
ATOM 3007 C CA . GLY A 1 387 ? -11.607 -4.583 20.874 1.00 49.03 387 GLY A CA 1
ATOM 3008 C C . GLY A 1 387 ? -13.010 -4.011 20.662 1.00 49.03 387 GLY A C 1
ATOM 3009 O O . GLY A 1 387 ? -13.746 -4.476 19.798 1.00 49.03 387 GLY A O 1
ATOM 3010 N N . CYS A 1 388 ? -13.330 -2.959 21.419 1.00 50.28 388 CYS A N 1
ATOM 3011 C CA . CYS A 1 388 ? -14.255 -1.889 21.028 1.00 50.28 388 CYS A CA 1
ATOM 3012 C C . CYS A 1 388 ? -13.436 -0.595 20.932 1.00 50.28 388 CYS A C 1
ATOM 3014 O O . CYS A 1 388 ? -13.937 0.410 20.412 1.00 50.28 388 CYS A O 1
#

Sequence (388 aa):
MGQRTILFIVAALGAVAASYVSGGLAMCRRCVCLIVVLFFNSLLFADSYDLATFDVGGATTTYLYGINNHGWIVGSDNQDPRGFFGFMYNLDSQSSFQFSYGEPHGYAAGISNNNDVVGHYGTWWDMHIHGFYYDSSIPASYTIDYPDATYTYLYGVNSDQKLVGAYQINTFRGFVYDPDQPIWKTFAVEGFDHTYANDINDSGMIVGRASSYYESVGLISTDQGETFQIITHPKHKGPNTFTEAYGVNNKGDIVGRFNNSGFVKKGSQWVPVNFPGAWSTRVEDINDAGVIVGWYENPGNQVHGFIGYPRPEVCGDAFHPIPDGDIDGNCRVDLNDLAWLSAAWMRQDCTEPDSCGGADYESPAGTVGMAEQLEMADNWLLCIMEGC

Nearest PDB structures (foldseek):
  7mx5-assembly2_B  TM=6.860E-01  e=6.176E-06  Acinetobacter baumannii
  3o4i-assembly1_A  TM=6.152E-01  e=5.040E-05  Aeropyrum pernix
  2hu8-assembly1_B  TM=5.663E-01  e=8.181E-05  Aeropyrum pernix
  2qr5-assembly1_A  TM=5.877E-01  e=2.275E-04  unclassified
  3o4j-assembly2_D  TM=5.951E-01  e=3.142E-04  Aeropyrum pernix

Solvent-accessible surface area (backbone atoms only — not comparable to full-atom values): 20328 Å² total; per-residue (Å²): 124,70,67,68,57,52,54,55,48,54,58,48,50,53,52,50,59,58,61,49,74,81,56,91,64,88,70,60,79,72,65,64,56,58,60,62,68,72,73,66,88,70,83,77,79,76,80,60,52,52,77,42,84,43,68,57,88,78,30,75,36,22,43,33,30,17,38,24,76,83,43,39,33,22,12,29,33,39,53,51,90,80,36,34,34,14,32,38,38,31,67,88,80,67,49,72,49,73,62,82,77,94,54,54,37,29,37,26,31,14,39,13,76,71,58,29,36,20,6,29,35,44,45,92,86,76,73,34,35,36,11,33,39,32,41,52,93,59,84,46,75,44,82,50,67,56,87,89,38,50,32,18,42,31,24,12,26,19,69,82,56,41,35,23,11,29,34,25,75,88,50,39,29,15,33,42,37,30,79,93,56,82,50,78,47,72,48,71,54,89,96,38,63,28,19,37,26,31,17,33,20,74,84,36,38,33,28,7,31,36,28,42,100,47,37,31,34,12,32,41,16,81,57,72,69,76,52,75,44,82,45,68,55,91,83,62,64,69,76,77,33,37,20,39,30,30,18,41,20,77,85,63,39,35,21,10,28,49,70,48,33,10,31,42,30,54,86,92,47,78,43,75,41,69,58,88,86,41,70,30,20,40,28,27,14,31,20,72,87,51,39,31,31,8,32,34,28,37,89,88,76,45,39,35,12,31,43,29,41,55,58,52,72,65,51,62,48,99,88,42,60,59,53,80,52,34,48,80,60,56,47,46,63,50,72,65,27,53,51,50,44,56,54,41,47,71,55,93,72,37,78,60,101,45,35,56,59,65,46,32,78,70,74,83,71,49,60,48,56,72,66,49,53,49,51,40,50,50,40,41,50,46,32,75,74,73,69,101

Secondary structure (DSSP, 8-state):
-HHHHHHHHHHHHHHHHHHHHTS-----HHHHHHHHHTS--S-----SEEEEEE--TT-S-EEEEEE-TTSEEEEEE--STT--EEEEEETTT--EEE---SSS-EEEEEE-TT--EEEEEE-TTT--EEEEEEETTTTEEEEE--TT-SEEEEEEE-TT--EEEEEESSSEEEEEE-SSS--EEEE--TT-SEEEEEEE-TT--EEEEEE-SS-EEEEEESSTTS--EEE--TT--STT-BEEEEEE-TT--EEEEETTEEEEEETTEEEEE--TT-SEEEEEEE-TT--EEEEEEETTTEEEEEEEEEPPSS--SSSSPPPTT-SSSSS--SHHHHHHHHHHHT-S---STTTTTTT--STTS-S--HHHHHHHHHHHHHIIIII-

pLDDT: mean 81.48, std 20.1, range [29.22, 98.81]